Protein AF-A0A1B3WSZ8-F1 (afdb_monomer)

Sequence (519 aa):
MHGQKAVCLVLIITAFLLVPIPSQVFAISEFNWELRAYRDFSVACAFSTSDANPPGNDVLRIHCGDRIASEFALTPQCDDPTFLACDGYFLRGFSLQSDPHEDIWIGSSSFMGLREIEIRPLNCEPNAICDQIPIIEFSVRSQSDAQSVFQITIDNEDFTCAAPVCQIALAPPSSKKNSWITASLIDPEGTSGKLHHIFFRFKRLMRSPDLFFLEWLWCDRFGDSLYGAENWYVVPSPLELGRLDGTVLAPSQTEDDIYTEYQLYGLCAEFIRNGTVRARDCPGFGLLDGKTPNGCGIDACREQVILRQNDANQQITRAGTAFRIPPGLLKNVLLGESQFTKFSGQPGEIGAGHLTQLGVDTLLRWSPSTFASACAEVYPLLPELCAAGYEAMDEPHRRLLRGVIVREARADEGIMLTARILFACERQVGWIIIDLRNRPLQHITDYQTLWKLSVATYHAGAECTRQAITRTVKQQYAIQWTNIRRNYVGKCRSAPAYVDIVFSPDYPRYPPLMSSADH

Radius of gyration: 27.35 Å; Cα contacts (8 Å, |Δi|>4): 891; chains: 1; bounding box: 102×47×89 Å

Structure (mmCIF, N/CA/C/O backbone):
data_AF-A0A1B3WSZ8-F1
#
_entry.id   AF-A0A1B3WSZ8-F1
#
loop_
_atom_site.group_PDB
_atom_site.id
_atom_site.type_symbol
_atom_site.label_atom_id
_atom_site.label_alt_id
_atom_site.label_comp_id
_atom_site.label_asym_id
_atom_site.label_entity_id
_atom_site.label_seq_id
_atom_site.pdbx_PDB_ins_code
_atom_site.Cartn_x
_atom_site.Cartn_y
_atom_site.Cartn_z
_atom_site.occupancy
_atom_site.B_iso_or_equiv
_atom_site.auth_seq_id
_atom_site.auth_comp_id
_atom_site.auth_asym_id
_atom_site.auth_atom_id
_atom_site.pdbx_PDB_model_num
ATOM 1 N N . MET A 1 1 ? 74.087 16.707 54.254 1.00 32.19 1 MET A N 1
ATOM 2 C CA . MET A 1 1 ? 74.452 17.409 53.004 1.00 32.19 1 MET A CA 1
ATOM 3 C C . MET A 1 1 ? 74.505 16.380 51.884 1.00 32.19 1 MET A C 1
ATOM 5 O O . MET A 1 1 ? 75.282 15.454 52.028 1.00 32.19 1 MET A O 1
ATOM 9 N N . HIS A 1 2 ? 73.686 16.576 50.836 1.00 33.69 2 HIS A N 1
ATOM 10 C CA . HIS A 1 2 ? 73.663 15.888 49.523 1.00 33.69 2 HIS A CA 1
ATOM 11 C C . HIS A 1 2 ? 73.384 14.367 49.534 1.00 33.69 2 HIS A C 1
ATOM 13 O O . HIS A 1 2 ? 74.139 13.607 50.113 1.00 33.69 2 HIS A O 1
ATOM 19 N N . GLY A 1 3 ? 72.355 13.809 48.892 1.00 30.89 3 GLY A N 1
ATOM 20 C CA . GLY A 1 3 ? 71.307 14.328 48.013 1.00 30.89 3 GLY A CA 1
ATOM 21 C C . GLY A 1 3 ? 70.448 13.141 47.538 1.00 30.89 3 GLY A C 1
ATOM 22 O O . GLY A 1 3 ? 70.976 12.072 47.243 1.00 30.89 3 GLY A O 1
ATOM 23 N N . GLN A 1 4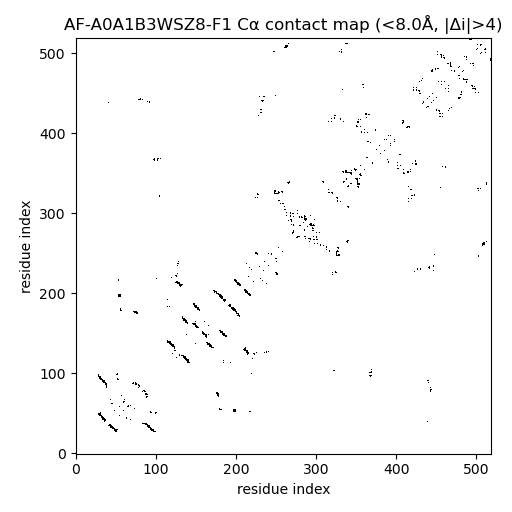 ? 69.126 13.322 47.538 1.00 31.58 4 GLN A N 1
ATOM 24 C CA . GLN A 1 4 ? 68.091 12.333 47.215 1.00 31.58 4 GLN A CA 1
ATOM 25 C C . GLN A 1 4 ? 68.118 11.869 45.749 1.00 31.58 4 GLN A C 1
ATOM 27 O O . GLN A 1 4 ? 68.295 12.684 44.847 1.00 31.58 4 GLN A O 1
ATOM 32 N N . LYS A 1 5 ? 67.748 10.604 45.511 1.00 31.50 5 LYS A N 1
ATOM 33 C CA . LYS A 1 5 ? 66.908 10.208 44.366 1.00 31.50 5 LYS A CA 1
ATOM 34 C C . LYS A 1 5 ? 65.850 9.214 44.848 1.00 31.50 5 LYS A C 1
ATOM 36 O O . LYS A 1 5 ? 66.131 8.036 45.034 1.00 31.50 5 LYS A O 1
ATOM 41 N N . ALA A 1 6 ? 64.651 9.736 45.095 1.00 33.41 6 ALA A N 1
ATOM 42 C CA . ALA A 1 6 ? 63.436 8.958 45.286 1.00 33.41 6 ALA A CA 1
ATOM 43 C C . ALA A 1 6 ? 62.842 8.619 43.911 1.00 33.41 6 ALA A C 1
ATOM 45 O O . ALA A 1 6 ? 62.827 9.454 43.006 1.00 33.41 6 ALA A O 1
ATOM 46 N N . VAL A 1 7 ? 62.396 7.376 43.765 1.00 32.69 7 VAL A N 1
ATOM 47 C CA . VAL A 1 7 ? 61.747 6.831 42.570 1.00 32.69 7 VAL A CA 1
ATOM 48 C C . VAL A 1 7 ? 60.348 7.442 42.451 1.00 32.69 7 VAL A C 1
ATOM 50 O O . VAL A 1 7 ? 59.524 7.284 43.348 1.00 32.69 7 VAL A O 1
ATOM 53 N N . CYS A 1 8 ? 60.094 8.158 41.355 1.00 26.94 8 CYS A N 1
ATOM 54 C CA . CYS A 1 8 ? 58.789 8.730 41.030 1.00 26.94 8 CYS A CA 1
ATOM 55 C C . CYS A 1 8 ? 57.939 7.675 40.308 1.00 26.94 8 CYS A C 1
ATOM 57 O O . CYS A 1 8 ? 58.254 7.276 39.187 1.00 26.94 8 CYS A O 1
ATOM 59 N N . LEU A 1 9 ? 56.874 7.224 40.969 1.00 28.84 9 LEU A N 1
ATOM 60 C CA . LEU A 1 9 ? 55.820 6.383 40.410 1.00 28.84 9 LEU A CA 1
ATOM 61 C C . LEU A 1 9 ? 54.927 7.263 39.516 1.00 28.84 9 LEU A C 1
ATOM 63 O O . LEU A 1 9 ? 54.257 8.170 40.008 1.00 28.84 9 LEU A O 1
ATOM 67 N N . VAL A 1 10 ? 54.939 7.030 38.203 1.00 31.17 10 VAL A N 1
ATOM 68 C CA . VAL A 1 10 ? 54.063 7.730 37.251 1.00 31.17 10 VAL A CA 1
ATOM 69 C C . VAL A 1 10 ? 52.670 7.102 37.320 1.00 31.17 10 VAL A C 1
ATOM 71 O O . VAL A 1 10 ? 52.444 6.007 36.812 1.00 31.17 10 VAL A O 1
ATOM 74 N N . LEU A 1 11 ? 51.739 7.798 37.974 1.00 28.95 11 LEU A N 1
ATOM 75 C CA . LEU A 1 11 ? 50.303 7.527 37.917 1.00 28.95 11 LEU A CA 1
ATOM 76 C C . LEU A 1 11 ? 49.760 8.020 36.569 1.00 28.95 11 LEU A C 1
ATOM 78 O O . LEU A 1 11 ? 49.632 9.222 36.342 1.00 28.95 11 LEU A O 1
ATOM 82 N N . ILE A 1 12 ? 49.446 7.085 35.673 1.00 32.34 12 ILE A N 1
ATOM 83 C CA . ILE A 1 12 ? 48.657 7.350 34.466 1.00 32.34 12 ILE A CA 1
ATOM 84 C C . ILE A 1 12 ? 47.198 7.477 34.910 1.00 32.34 12 ILE A C 1
ATOM 86 O O . ILE A 1 12 ? 46.541 6.481 35.201 1.00 32.34 12 ILE A O 1
ATOM 90 N N . ILE A 1 13 ? 46.701 8.710 34.997 1.00 33.00 13 ILE A N 1
ATOM 91 C CA . ILE A 1 13 ? 45.272 8.988 35.155 1.00 33.00 13 ILE A CA 1
ATOM 92 C C . ILE A 1 13 ? 44.640 8.856 33.767 1.00 33.00 13 ILE A C 1
ATOM 94 O O . ILE A 1 13 ? 44.757 9.748 32.928 1.00 33.00 13 ILE A O 1
ATOM 98 N N . THR A 1 14 ? 43.987 7.727 33.506 1.00 35.56 14 THR A N 1
ATOM 99 C CA . THR A 1 14 ? 43.053 7.569 32.390 1.00 35.56 14 THR A CA 1
ATOM 100 C C . THR A 1 14 ? 41.812 8.408 32.679 1.00 35.56 14 THR A C 1
ATOM 102 O O . THR A 1 14 ? 40.921 8.005 33.424 1.00 35.56 14 THR A O 1
ATOM 105 N N . ALA A 1 15 ? 41.755 9.608 32.103 1.00 33.28 15 ALA A N 1
ATOM 106 C CA . ALA A 1 15 ? 40.537 10.401 32.059 1.00 33.28 15 ALA A CA 1
ATOM 107 C C . ALA A 1 15 ? 39.537 9.705 31.121 1.00 33.28 15 ALA A C 1
ATOM 109 O O . ALA A 1 15 ? 39.622 9.829 29.900 1.00 33.28 15 ALA A O 1
ATOM 110 N N . PHE A 1 16 ? 38.608 8.938 31.694 1.00 32.88 16 PHE A N 1
ATOM 111 C CA . PHE A 1 16 ? 37.396 8.511 31.001 1.00 32.88 16 PHE A CA 1
ATOM 112 C C . PHE A 1 16 ? 36.557 9.763 30.717 1.00 32.88 16 PHE A C 1
ATOM 114 O O . PHE A 1 16 ? 35.824 10.250 31.576 1.00 32.88 16 PHE A O 1
ATOM 121 N N . LEU A 1 17 ? 36.693 10.310 29.509 1.00 30.73 17 LEU A N 1
ATOM 122 C CA . LEU A 1 17 ? 35.696 11.202 28.931 1.00 30.73 17 LEU A CA 1
ATOM 123 C C . LEU A 1 17 ? 34.427 10.370 28.719 1.00 30.73 17 LEU A C 1
ATOM 125 O O . LEU A 1 17 ? 34.291 9.667 27.721 1.00 30.73 17 LEU A O 1
ATOM 129 N N . LEU A 1 18 ? 33.520 10.419 29.694 1.00 29.53 18 LEU A N 1
ATOM 130 C CA . LEU A 1 18 ? 32.121 10.057 29.502 1.00 29.53 18 LEU A CA 1
ATOM 131 C C . LEU A 1 18 ? 31.555 11.030 28.465 1.00 29.53 18 LEU A C 1
ATOM 133 O O . LEU A 1 18 ? 31.129 12.132 28.800 1.00 29.53 18 LEU A O 1
ATOM 137 N N . VAL A 1 19 ? 31.612 10.643 27.191 1.00 28.88 19 VAL A N 1
ATOM 138 C CA . VAL A 1 19 ? 30.782 11.256 26.157 1.00 28.88 19 VAL A CA 1
ATOM 139 C C . VAL A 1 19 ? 29.340 10.964 26.575 1.00 28.88 19 VAL A C 1
ATOM 141 O O . VAL A 1 19 ? 28.996 9.786 26.705 1.00 28.88 19 VAL A O 1
ATOM 144 N N . PRO A 1 20 ? 28.505 11.979 26.856 1.00 27.73 20 PRO A N 1
ATOM 145 C CA . PRO A 1 20 ? 27.092 11.731 27.064 1.00 27.73 20 PRO A CA 1
ATOM 146 C C . PRO A 1 20 ? 26.570 11.128 25.763 1.00 27.73 20 PRO A C 1
ATOM 148 O O . PRO A 1 20 ? 26.643 11.761 24.711 1.00 27.73 20 PRO A O 1
ATOM 151 N N . ILE A 1 21 ? 26.106 9.879 25.824 1.00 31.59 21 ILE A N 1
ATOM 152 C CA . ILE A 1 21 ? 25.298 9.304 24.753 1.00 31.59 21 ILE A CA 1
ATOM 153 C C . ILE A 1 21 ? 24.132 10.285 24.596 1.00 31.59 21 ILE A C 1
ATOM 155 O O . ILE A 1 21 ? 23.436 10.514 25.591 1.00 31.59 21 ILE A O 1
ATOM 159 N N . PRO A 1 22 ? 23.956 10.941 23.436 1.00 29.31 22 PRO A N 1
ATOM 160 C CA . PRO A 1 22 ? 22.821 11.821 23.251 1.00 29.31 22 PRO A CA 1
ATOM 161 C C . PRO A 1 22 ? 21.576 10.961 23.433 1.00 29.31 22 PRO A C 1
ATOM 163 O O . PRO A 1 22 ? 21.337 10.026 22.670 1.00 29.31 22 PRO A O 1
ATOM 166 N N . SER A 1 23 ? 20.825 11.235 24.498 1.00 29.42 23 SER A N 1
ATOM 167 C CA . SER A 1 23 ? 19.488 10.696 24.674 1.00 29.42 23 SER A CA 1
ATOM 168 C C . SER A 1 23 ? 18.733 11.003 23.388 1.00 29.42 23 SER A C 1
ATOM 170 O O . SER A 1 23 ? 18.625 12.173 23.016 1.00 29.42 23 SER A O 1
ATOM 172 N N . GLN A 1 24 ? 18.273 9.968 22.685 1.00 33.09 24 GLN A N 1
ATOM 173 C CA . GLN A 1 24 ? 17.364 10.144 21.563 1.00 33.09 24 GLN A CA 1
ATOM 174 C C . GLN A 1 24 ? 16.174 10.950 22.086 1.00 33.09 24 GLN A C 1
ATOM 176 O O . GLN A 1 24 ? 15.403 10.478 22.921 1.00 33.09 24 GLN A O 1
ATOM 181 N N . VAL A 1 25 ? 16.077 12.210 21.666 1.00 28.23 25 VAL A N 1
ATOM 182 C CA . VAL A 1 25 ? 14.873 13.000 21.877 1.00 28.23 25 VAL A CA 1
ATOM 183 C C . VAL A 1 25 ? 13.866 12.414 20.903 1.00 28.23 25 VAL A C 1
ATOM 185 O O . VAL A 1 25 ? 13.858 12.771 19.728 1.00 28.23 25 VAL A O 1
ATOM 188 N N . PHE A 1 26 ? 13.070 11.456 21.371 1.00 34.50 26 PHE A N 1
ATOM 189 C CA . PHE A 1 26 ? 11.877 11.047 20.650 1.00 34.50 26 PHE A CA 1
ATOM 190 C C . PHE A 1 26 ? 10.983 12.282 20.577 1.00 34.50 26 PHE A C 1
ATOM 192 O O . PHE A 1 26 ? 10.459 12.743 21.594 1.00 34.50 26 PHE A O 1
ATOM 199 N N . ALA A 1 27 ? 10.876 12.878 19.390 1.00 38.97 27 ALA A N 1
ATOM 200 C CA . ALA A 1 27 ? 9.809 13.824 19.128 1.00 38.97 27 ALA A CA 1
ATOM 201 C C . ALA A 1 27 ? 8.501 13.073 19.399 1.00 38.97 27 ALA A C 1
ATOM 203 O O . ALA A 1 27 ? 8.255 12.028 18.801 1.00 38.97 27 ALA A O 1
ATOM 204 N N . ILE A 1 28 ? 7.708 13.547 20.361 1.00 43.19 28 ILE A N 1
ATOM 205 C CA . ILE A 1 28 ? 6.388 12.975 20.619 1.00 43.19 28 ILE A CA 1
ATOM 206 C C . ILE A 1 28 ? 5.563 13.280 19.370 1.00 43.19 28 ILE A C 1
ATOM 208 O O . ILE A 1 28 ? 5.213 14.436 19.141 1.00 43.19 28 ILE A O 1
ATOM 212 N N . SER A 1 29 ? 5.318 12.266 18.539 1.00 56.84 29 SER A N 1
ATOM 213 C CA . SER A 1 29 ? 4.479 12.402 17.354 1.00 56.84 29 SER A CA 1
ATOM 214 C C . SER A 1 29 ? 3.059 12.727 17.802 1.00 56.84 29 SER A C 1
ATOM 216 O O . SER A 1 29 ? 2.413 11.918 18.467 1.00 56.84 29 SER A O 1
ATOM 218 N N . GLU A 1 30 ? 2.582 13.923 17.471 1.00 66.75 30 GLU A N 1
ATOM 219 C CA . GLU A 1 30 ? 1.204 14.324 17.733 1.00 66.75 30 GLU A CA 1
ATOM 220 C C . GLU A 1 30 ? 0.331 13.936 16.536 1.00 66.75 30 GLU A C 1
ATOM 222 O O . GLU A 1 30 ? 0.516 14.428 15.419 1.00 66.75 30 GLU A O 1
ATOM 227 N N . PHE A 1 31 ? -0.625 13.040 16.769 1.00 72.38 31 PHE A N 1
ATOM 228 C CA . PHE A 1 31 ? -1.579 12.598 15.766 1.00 72.38 31 PHE A CA 1
ATOM 229 C C . PHE A 1 31 ? -2.924 13.285 15.990 1.00 72.38 31 PHE A C 1
ATOM 231 O O . PHE A 1 31 ? -3.460 13.271 17.097 1.00 72.38 31 PHE A O 1
ATOM 238 N N . ASN A 1 32 ? -3.472 13.897 14.940 1.00 79.75 32 ASN A N 1
ATOM 239 C CA . ASN A 1 32 ? -4.696 14.685 15.030 1.00 79.75 32 ASN A CA 1
ATOM 240 C C . ASN A 1 32 ? -5.900 13.840 14.612 1.00 79.75 32 ASN A C 1
ATOM 242 O O . ASN A 1 32 ? -5.877 13.147 13.591 1.00 79.75 32 ASN A O 1
ATOM 246 N N . TRP A 1 33 ? -6.978 13.962 15.377 1.00 84.81 33 TRP A N 1
ATOM 247 C CA . TRP A 1 33 ? -8.241 13.278 15.155 1.00 84.81 33 TRP A CA 1
ATOM 248 C C . TRP A 1 33 ? -9.383 14.274 15.039 1.00 84.81 33 TRP A C 1
ATOM 250 O O . TRP A 1 33 ? -9.490 15.220 15.816 1.00 84.81 33 TRP A O 1
ATOM 260 N N . GLU A 1 34 ? -10.287 14.014 14.102 1.00 87.31 34 GLU A N 1
ATOM 261 C CA . GLU A 1 34 ? -11.544 14.738 13.949 1.00 87.31 34 GLU A CA 1
ATOM 262 C C . GLU A 1 34 ? -12.713 13.751 13.887 1.00 87.31 34 GLU A C 1
ATOM 264 O O . GLU A 1 34 ? -12.711 12.828 13.070 1.00 87.31 34 GLU A O 1
ATOM 269 N N . LEU A 1 35 ? -13.757 13.981 14.687 1.00 89.25 35 LEU A N 1
ATOM 270 C CA . LEU A 1 35 ? -15.082 13.424 14.415 1.00 89.25 35 LEU A CA 1
ATOM 271 C C . LEU A 1 35 ? -15.838 14.397 13.522 1.00 89.25 35 LEU A C 1
ATOM 273 O O . LEU A 1 35 ? -16.012 15.567 13.873 1.00 89.25 35 LEU A O 1
ATOM 277 N N . ARG A 1 36 ? -16.304 13.919 12.369 1.00 87.94 36 ARG A N 1
ATOM 278 C CA . ARG A 1 36 ? -16.992 14.756 11.381 1.00 87.94 36 ARG A CA 1
ATOM 279 C C . ARG A 1 36 ? -18.321 14.167 10.971 1.00 87.94 36 ARG A C 1
ATOM 281 O O . ARG A 1 36 ? -18.452 12.954 10.846 1.00 87.94 36 ARG A O 1
ATOM 288 N N . ALA A 1 37 ? -19.308 15.031 10.767 1.00 87.31 37 ALA A N 1
ATOM 289 C CA . ALA A 1 37 ? -20.638 14.605 10.360 1.00 87.31 37 ALA A CA 1
ATOM 290 C C . ALA A 1 37 ? -20.620 14.091 8.916 1.00 87.31 37 ALA A C 1
ATOM 292 O O . ALA A 1 37 ? -20.051 14.733 8.033 1.00 87.31 37 ALA A O 1
ATOM 293 N N . TYR A 1 38 ? -21.279 12.965 8.648 1.00 83.25 38 TYR A N 1
ATOM 294 C CA . TYR A 1 38 ? -21.378 12.432 7.286 1.00 83.25 38 TYR A CA 1
ATOM 295 C C . TYR A 1 38 ? -22.119 13.375 6.325 1.00 83.25 38 TYR A C 1
ATOM 297 O O . TYR A 1 38 ? -21.691 13.569 5.187 1.00 83.25 38 TYR A O 1
ATOM 305 N N . ARG A 1 39 ? -23.196 14.002 6.809 1.00 81.81 39 ARG A N 1
ATOM 306 C CA . ARG A 1 39 ? -24.114 14.836 6.021 1.00 81.81 39 ARG A CA 1
ATOM 307 C C . ARG A 1 39 ? -23.445 16.034 5.343 1.00 81.81 39 ARG A C 1
ATOM 309 O O . ARG A 1 39 ? -23.773 16.356 4.202 1.00 81.81 39 ARG A O 1
ATOM 316 N N . ASP A 1 40 ? -22.579 16.743 6.060 1.00 80.38 40 ASP A N 1
ATOM 317 C CA . ASP A 1 40 ? -22.008 18.019 5.609 1.00 80.38 40 ASP A CA 1
ATOM 318 C C . ASP A 1 40 ? -20.503 18.154 5.862 1.00 80.38 40 ASP A C 1
ATOM 320 O O . ASP A 1 40 ? -19.906 19.170 5.503 1.00 80.38 40 ASP A O 1
ATOM 324 N N . PHE A 1 41 ? -19.874 17.125 6.434 1.00 77.50 41 PHE A N 1
ATOM 325 C CA . PHE A 1 41 ? -18.463 17.119 6.810 1.00 77.50 41 PHE A CA 1
ATOM 326 C C . PHE A 1 41 ? -18.116 18.200 7.839 1.00 77.50 41 PHE A C 1
ATOM 328 O O . PHE A 1 41 ? -16.953 18.556 7.991 1.00 77.50 41 PHE A O 1
ATOM 335 N N . SER A 1 42 ? -19.068 18.754 8.581 1.00 86.69 42 SER A N 1
ATOM 336 C CA . SER A 1 42 ? -18.731 19.653 9.686 1.00 86.69 42 SER A CA 1
ATOM 337 C C . SER A 1 42 ? -17.903 18.914 10.745 1.00 86.69 42 SER A C 1
ATOM 339 O O . SER A 1 42 ? -18.123 17.731 11.014 1.00 86.69 42 SER A O 1
ATOM 341 N N . VAL A 1 43 ? -16.899 19.593 11.311 1.00 89.69 43 VAL A N 1
ATOM 342 C CA . VAL A 1 43 ? -16.111 19.059 12.431 1.00 89.69 43 VAL A CA 1
ATOM 343 C C . VAL A 1 43 ? -16.959 19.166 13.693 1.00 89.69 43 VAL A C 1
ATOM 345 O O . VAL A 1 43 ? -17.314 20.265 14.110 1.00 89.69 43 VAL A O 1
ATOM 348 N N . ALA A 1 44 ? -17.298 18.022 14.279 1.00 94.25 44 ALA A N 1
ATOM 349 C CA . ALA A 1 44 ? -18.056 17.935 15.522 1.00 94.25 44 ALA A CA 1
ATOM 350 C C . ALA A 1 44 ? -17.139 17.958 16.754 1.00 94.25 44 ALA A C 1
ATOM 352 O O . ALA A 1 44 ? -17.523 18.480 17.797 1.00 94.25 44 ALA A O 1
ATOM 353 N N . CYS A 1 45 ? -15.936 17.397 16.627 1.00 95.50 45 CYS A N 1
ATOM 354 C CA . CYS A 1 45 ? -14.906 17.367 17.661 1.00 95.50 45 CYS A CA 1
ATOM 355 C C . CYS A 1 45 ? -13.530 17.209 17.007 1.00 95.50 45 CYS A C 1
ATOM 357 O O . CYS A 1 45 ? -13.421 16.499 16.007 1.00 95.50 45 CYS A O 1
ATOM 359 N N . ALA A 1 46 ? -12.501 17.837 17.576 1.00 91.38 46 ALA A N 1
ATOM 360 C CA . ALA A 1 46 ? -11.111 17.667 17.170 1.00 91.38 46 ALA A CA 1
ATOM 361 C C . ALA A 1 46 ? -10.206 17.586 18.406 1.00 91.38 46 ALA A C 1
ATOM 363 O O . ALA A 1 46 ? -10.431 18.313 19.375 1.00 91.38 46 ALA A O 1
ATOM 364 N N . PHE A 1 47 ? -9.216 16.698 18.380 1.00 91.69 47 PHE A N 1
ATOM 365 C CA . PHE A 1 47 ? -8.274 16.470 19.477 1.00 91.69 47 PHE A CA 1
ATOM 366 C C . PHE A 1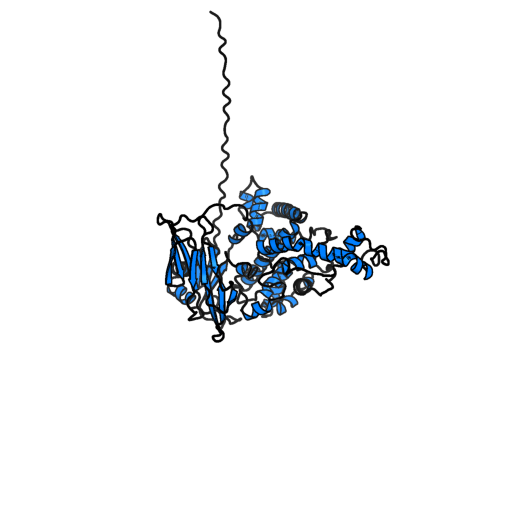 47 ? -7.013 15.769 18.966 1.00 91.69 47 PHE A C 1
ATOM 368 O O . PHE A 1 47 ? -6.973 15.320 17.822 1.00 91.69 47 PHE A O 1
ATOM 375 N N . SER A 1 48 ? -6.009 15.645 19.829 1.00 84.62 48 SER A N 1
ATOM 376 C CA . SER A 1 48 ? -4.746 14.994 19.492 1.00 84.62 48 SER A CA 1
ATOM 377 C C . SER A 1 48 ? -4.421 13.855 20.448 1.00 84.62 48 SER A C 1
ATOM 379 O O . SER A 1 48 ? -4.756 13.913 21.632 1.00 84.62 48 SER A O 1
ATOM 381 N N . THR A 1 49 ? -3.722 12.844 19.942 1.00 79.69 49 THR A N 1
ATOM 382 C CA . THR A 1 49 ? -3.141 11.742 20.719 1.00 79.69 49 THR A CA 1
ATOM 383 C C . THR A 1 49 ? -1.653 11.614 20.411 1.00 79.69 49 THR A C 1
ATOM 385 O O . THR A 1 49 ? -1.168 12.102 19.394 1.00 79.69 49 THR A O 1
ATOM 388 N N . SER A 1 50 ? -0.912 10.943 21.290 1.00 73.44 50 SER A N 1
ATOM 389 C CA . SER A 1 50 ? 0.495 10.592 21.048 1.00 73.44 50 SER A CA 1
ATOM 390 C C . SER A 1 50 ? 0.673 9.303 20.233 1.00 73.44 50 SER A C 1
ATOM 392 O O . SER A 1 50 ? 1.795 8.946 19.894 1.00 73.44 50 SER A O 1
ATOM 394 N N . ASP A 1 51 ? -0.415 8.568 19.989 1.00 68.25 51 ASP A N 1
ATOM 395 C CA . ASP A 1 51 ? -0.455 7.309 19.236 1.00 68.25 51 ASP A CA 1
ATOM 396 C C . ASP A 1 51 ? -1.246 7.535 17.935 1.00 68.25 51 ASP A C 1
ATOM 398 O O . ASP A 1 51 ? -2.259 8.241 17.961 1.00 68.25 51 ASP A O 1
ATOM 402 N N . ALA A 1 52 ? -0.777 6.982 16.812 1.00 65.94 52 ALA A N 1
ATOM 403 C CA . ALA A 1 52 ? -1.434 7.097 15.506 1.00 65.94 52 ALA A CA 1
ATOM 404 C C . ALA A 1 52 ? -2.578 6.100 15.312 1.00 65.94 52 ALA A C 1
ATOM 406 O O . ALA A 1 52 ? -3.348 6.220 14.358 1.00 65.94 52 ALA A O 1
ATOM 407 N N . ASN A 1 53 ? -2.721 5.142 16.223 1.00 71.50 53 ASN A N 1
ATOM 408 C CA . ASN A 1 53 ? -3.832 4.222 16.186 1.00 71.50 53 ASN A CA 1
ATOM 409 C C . ASN A 1 53 ? -5.169 4.906 16.552 1.00 71.50 53 ASN A C 1
ATOM 411 O O . ASN A 1 53 ? -5.197 5.788 17.421 1.00 71.50 53 ASN A O 1
ATOM 415 N N . PRO A 1 54 ? -6.303 4.473 15.962 1.00 75.31 54 PRO A N 1
ATOM 416 C CA . PRO A 1 54 ? -7.614 5.028 16.278 1.00 75.31 54 PRO A CA 1
ATOM 417 C C . PRO A 1 54 ? -7.942 5.006 17.781 1.00 75.31 54 PRO A C 1
ATOM 419 O O . PRO A 1 54 ? -7.873 3.946 18.408 1.00 75.31 54 PRO A O 1
ATOM 422 N N . PRO A 1 55 ? -8.356 6.143 18.369 1.00 82.00 55 PRO A N 1
ATOM 423 C CA . PRO A 1 55 ? -8.666 6.235 19.787 1.00 82.00 55 PRO A CA 1
ATOM 424 C C . PRO A 1 55 ? -9.860 5.366 20.182 1.00 82.00 55 PRO A C 1
ATOM 426 O O . PRO A 1 55 ? -10.840 5.209 19.442 1.00 82.00 55 PRO A O 1
ATOM 429 N N . GLY A 1 56 ? -9.791 4.848 21.407 1.00 83.69 56 GLY A N 1
ATOM 430 C CA . GLY A 1 56 ? -10.906 4.173 22.053 1.00 83.69 56 GLY A CA 1
ATOM 431 C C . GLY A 1 56 ? -12.088 5.093 22.344 1.00 83.69 56 GLY A C 1
ATOM 432 O O . GLY A 1 56 ? -11.974 6.321 22.383 1.00 83.69 56 GLY A O 1
ATOM 433 N N . ASN A 1 57 ? -13.251 4.488 22.587 1.00 85.81 57 ASN A N 1
ATOM 434 C CA . ASN A 1 57 ? -14.459 5.238 22.929 1.00 85.81 57 ASN A CA 1
ATOM 435 C C . ASN A 1 57 ? -14.332 5.997 24.266 1.00 85.81 57 ASN A C 1
ATOM 437 O O . ASN A 1 57 ? -14.951 7.040 24.448 1.00 85.81 57 ASN A O 1
ATOM 441 N N . ASP A 1 58 ? -13.517 5.501 25.194 1.00 85.69 58 ASP A N 1
ATOM 442 C CA . ASP A 1 58 ? -13.123 6.176 26.435 1.00 85.69 58 ASP A CA 1
ATOM 443 C C . ASP A 1 58 ? -12.407 7.506 26.155 1.00 85.69 58 ASP A C 1
ATOM 445 O O . ASP A 1 58 ? -12.804 8.549 26.679 1.00 85.69 58 ASP A O 1
ATOM 449 N N . VAL A 1 59 ? -11.427 7.495 25.248 1.00 88.88 59 VAL A N 1
ATOM 450 C CA . VAL A 1 59 ? -10.706 8.696 24.805 1.00 88.88 59 VAL A CA 1
ATOM 451 C C . VAL A 1 59 ? -11.669 9.665 24.108 1.00 88.88 59 VAL A C 1
ATOM 453 O O . VAL A 1 59 ? -11.671 10.863 24.398 1.00 88.88 59 VAL A O 1
ATOM 456 N N . LEU A 1 60 ? -12.570 9.158 23.259 1.00 90.81 60 LEU A N 1
ATOM 457 C CA . LEU A 1 60 ? -13.596 9.983 22.613 1.00 90.81 60 LEU A CA 1
ATOM 458 C C . LEU A 1 60 ? -14.552 10.635 23.618 1.00 90.81 60 LEU A C 1
ATOM 460 O O . LEU A 1 60 ? -14.901 11.802 23.449 1.00 90.81 60 LEU A O 1
ATOM 464 N N . ARG A 1 61 ? -14.965 9.931 24.676 1.00 92.62 61 ARG A N 1
ATOM 465 C CA . ARG A 1 61 ? -15.804 10.516 25.737 1.00 92.62 61 ARG A CA 1
ATOM 466 C C . ARG A 1 61 ? -15.086 11.647 26.463 1.00 92.62 61 ARG A C 1
ATOM 468 O O . ARG A 1 61 ? -15.707 12.677 26.714 1.00 92.62 61 ARG A O 1
ATOM 475 N N . ILE A 1 62 ? -13.792 11.483 26.746 1.00 93.88 62 ILE A N 1
ATOM 476 C CA . ILE A 1 62 ? -12.970 12.501 27.414 1.00 93.88 62 ILE A CA 1
ATOM 477 C C . ILE A 1 62 ? -12.858 13.767 26.556 1.00 93.88 62 ILE A C 1
ATOM 479 O O . ILE A 1 62 ? -13.081 14.867 27.059 1.00 93.88 62 ILE A O 1
ATOM 483 N N . HIS A 1 63 ? -12.535 13.626 25.269 1.00 95.25 63 HIS A N 1
ATOM 484 C CA . HIS A 1 63 ? -12.254 14.776 24.404 1.00 95.25 63 HIS A CA 1
ATOM 485 C C . HIS A 1 63 ? -13.500 15.388 23.749 1.00 95.25 63 HIS A C 1
ATOM 487 O O . HIS A 1 63 ? -13.567 16.603 23.576 1.00 95.25 63 HIS A O 1
ATOM 493 N N . CYS A 1 64 ? -14.494 14.572 23.395 1.00 95.69 64 CYS A N 1
ATOM 494 C CA . CYS A 1 64 ? -15.671 14.992 22.627 1.00 95.69 64 CYS A CA 1
ATOM 495 C C . CYS A 1 64 ? -16.971 15.020 23.445 1.00 95.69 64 CYS A C 1
ATOM 497 O O . CYS A 1 64 ? -17.995 15.512 22.962 1.00 95.69 64 CYS A O 1
ATOM 499 N N . GLY A 1 65 ? -16.951 14.504 24.676 1.00 96.12 65 GLY A N 1
ATOM 500 C CA . GLY A 1 65 ? -18.119 14.381 25.542 1.00 96.12 65 GLY A CA 1
ATOM 501 C C . GLY A 1 65 ? -19.010 13.177 25.213 1.00 96.12 65 GLY A C 1
ATOM 502 O O . GLY A 1 65 ? -19.044 12.662 24.092 1.00 96.12 65 GLY A O 1
ATOM 503 N N . ASP A 1 66 ? -19.795 12.752 26.206 1.00 94.69 66 ASP A N 1
ATOM 504 C CA . ASP A 1 66 ? -20.589 11.516 26.147 1.00 94.69 66 ASP A CA 1
ATOM 505 C C . ASP A 1 66 ? -21.588 11.462 24.992 1.00 94.69 66 ASP A C 1
ATOM 507 O O . ASP A 1 66 ? -21.808 10.393 24.421 1.00 94.69 66 ASP A O 1
ATOM 511 N N . ARG A 1 67 ? -22.201 12.600 24.639 1.00 94.88 67 ARG A N 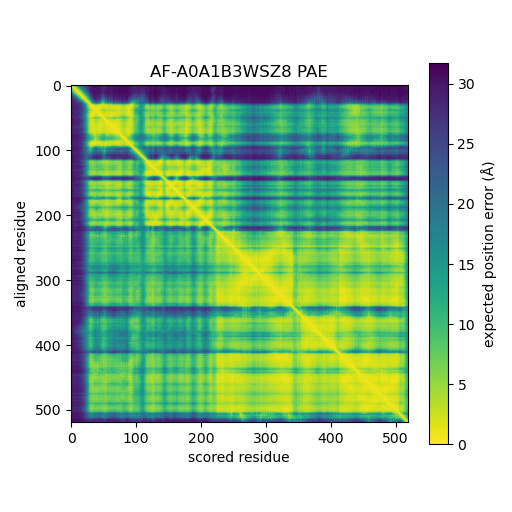1
ATOM 512 C CA . ARG A 1 67 ? -23.212 12.657 23.576 1.00 94.88 67 ARG A CA 1
ATOM 513 C C . ARG A 1 67 ? -22.607 12.311 22.217 1.00 94.88 67 ARG A C 1
ATOM 515 O O . ARG A 1 67 ? -23.101 11.407 21.553 1.00 94.88 67 ARG A O 1
ATOM 522 N N . ILE A 1 68 ? -21.533 13.002 21.827 1.00 94.19 68 ILE A N 1
ATOM 523 C CA . ILE A 1 68 ? -20.888 12.812 20.519 1.00 94.19 68 ILE A CA 1
ATOM 524 C C . ILE A 1 68 ? -20.256 11.419 20.442 1.00 94.19 68 ILE A C 1
ATOM 526 O O . ILE A 1 68 ? -20.438 10.725 19.444 1.00 94.19 68 ILE A O 1
ATOM 530 N N . ALA A 1 69 ? -19.580 10.975 21.505 1.00 92.06 69 ALA A N 1
ATOM 531 C CA . ALA A 1 69 ? -18.995 9.637 21.561 1.00 92.06 69 ALA A CA 1
ATOM 532 C C . ALA A 1 69 ? -20.063 8.531 21.438 1.00 92.06 69 ALA A C 1
ATOM 534 O O . ALA A 1 69 ? -19.891 7.574 20.684 1.00 92.06 69 ALA A O 1
ATOM 535 N N . SER A 1 70 ? -21.212 8.686 22.107 1.00 90.56 70 SER A N 1
ATOM 536 C CA . SER A 1 70 ? -22.318 7.721 22.010 1.00 90.56 70 SER A CA 1
ATOM 537 C C . SER A 1 70 ? -22.981 7.725 20.627 1.00 90.56 70 SER A C 1
ATOM 539 O O . SER A 1 70 ? -23.296 6.659 20.101 1.00 90.56 70 SER A O 1
ATOM 541 N N . GLU A 1 71 ? -23.160 8.896 20.006 1.00 91.75 71 GLU A N 1
ATOM 542 C CA . GLU A 1 71 ? -23.653 9.011 18.624 1.00 91.75 71 GLU A CA 1
ATOM 543 C C . GLU A 1 71 ? -22.680 8.355 17.625 1.00 91.75 71 GLU A C 1
ATOM 545 O O . GLU A 1 71 ? -23.114 7.615 16.741 1.00 91.75 71 GLU A O 1
ATOM 550 N N . PHE A 1 72 ? -21.364 8.541 17.792 1.00 89.69 72 PHE A N 1
ATOM 551 C CA . PHE A 1 72 ? -20.349 7.875 16.968 1.00 89.69 72 PHE A CA 1
ATOM 552 C C . PHE A 1 72 ? -20.347 6.351 17.150 1.00 89.69 72 PHE A C 1
ATOM 554 O O . PHE A 1 72 ? -20.306 5.615 16.163 1.00 89.69 72 PHE A O 1
ATOM 561 N N . ALA A 1 73 ? -20.457 5.857 18.386 1.00 87.69 73 ALA A N 1
ATOM 562 C CA . ALA A 1 73 ? -20.539 4.423 18.670 1.00 87.69 73 ALA A CA 1
ATOM 563 C C . ALA A 1 73 ? -21.735 3.750 17.980 1.00 87.69 73 ALA A C 1
ATOM 565 O O . ALA A 1 73 ? -21.632 2.622 17.499 1.00 87.69 73 ALA A O 1
ATOM 566 N N . LEU A 1 74 ? -22.859 4.462 17.885 1.00 87.50 74 LEU A N 1
ATOM 567 C CA . LEU A 1 74 ? -24.072 3.992 17.217 1.00 87.50 74 LEU A CA 1
ATOM 568 C C . LEU A 1 74 ? -24.101 4.285 15.712 1.00 87.50 74 LEU A C 1
ATOM 570 O O . LEU A 1 74 ? -25.035 3.847 15.038 1.00 87.50 74 LEU A O 1
ATOM 574 N N . THR A 1 75 ? -23.114 5.008 15.178 1.00 85.31 75 THR A N 1
ATOM 575 C CA . THR A 1 75 ? -23.084 5.360 13.759 1.00 85.31 75 THR A CA 1
ATOM 576 C C . THR A 1 75 ? -22.850 4.100 12.918 1.00 85.31 75 THR A C 1
ATOM 578 O O . THR A 1 75 ? -21.813 3.447 13.079 1.00 85.31 75 THR A O 1
ATOM 581 N N . PRO A 1 76 ? -23.781 3.737 12.016 1.00 76.38 76 PRO A N 1
ATOM 582 C CA . PRO A 1 76 ? -23.581 2.609 11.124 1.00 76.38 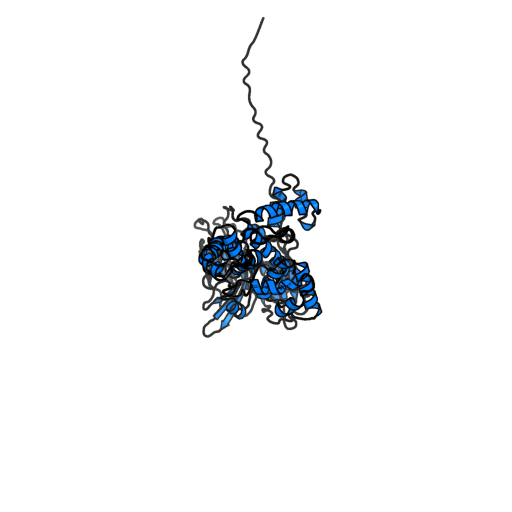76 PRO A CA 1
ATOM 583 C C . PRO A 1 76 ? -22.516 2.923 10.072 1.00 76.38 76 PRO A C 1
ATOM 585 O O . PRO A 1 76 ? -22.251 4.082 9.755 1.00 76.38 76 PRO A O 1
ATOM 588 N N . GLN A 1 77 ? -21.932 1.881 9.476 1.00 70.00 77 GLN A N 1
ATOM 589 C CA . GLN A 1 77 ? -21.080 2.072 8.304 1.00 70.00 77 GLN A CA 1
ATOM 590 C C . GLN A 1 77 ? -21.858 2.799 7.199 1.00 70.00 77 GLN A C 1
ATOM 592 O O . GLN A 1 77 ? -22.959 2.390 6.822 1.00 70.00 77 GLN A O 1
ATOM 597 N N . CYS A 1 78 ? -21.256 3.865 6.677 1.00 70.62 78 CYS A N 1
ATOM 598 C CA . CYS A 1 78 ? -21.763 4.557 5.507 1.00 70.62 78 CYS A CA 1
ATOM 599 C C . CYS A 1 78 ? -21.423 3.762 4.240 1.00 70.62 78 CYS A C 1
ATOM 601 O O . CYS A 1 78 ? -20.291 3.802 3.758 1.00 70.62 78 CYS A O 1
ATOM 603 N N . ASP A 1 79 ? -22.418 3.045 3.718 1.00 65.00 79 ASP A N 1
ATOM 604 C CA . ASP A 1 79 ? -22.328 2.306 2.451 1.00 65.00 79 ASP A CA 1
ATOM 605 C C . ASP A 1 79 ? -22.726 3.196 1.240 1.00 65.00 79 ASP A C 1
ATOM 607 O O . ASP A 1 79 ? -22.685 2.746 0.095 1.00 65.00 79 ASP A O 1
ATOM 611 N N . ASP A 1 80 ? -23.120 4.462 1.470 1.00 62.22 80 ASP A N 1
ATOM 612 C CA . ASP A 1 80 ? -23.493 5.406 0.408 1.00 62.22 80 ASP A CA 1
ATOM 613 C C . ASP A 1 80 ? -22.261 6.141 -0.159 1.00 62.22 80 ASP A C 1
ATOM 615 O O . ASP A 1 80 ? -21.601 6.891 0.566 1.00 62.22 80 ASP A O 1
ATOM 619 N N . PRO A 1 81 ? -21.973 6.025 -1.467 1.00 53.12 81 PRO A N 1
ATOM 620 C CA . PRO A 1 81 ? -20.790 6.632 -2.080 1.00 53.12 81 PRO A CA 1
ATOM 621 C C . PRO A 1 81 ? -20.843 8.169 -2.146 1.00 53.12 81 PRO A C 1
ATOM 623 O O . PRO A 1 81 ? -19.831 8.818 -2.421 1.00 53.12 81 PRO A O 1
ATOM 626 N N . THR A 1 82 ? -22.012 8.786 -1.933 1.00 56.62 82 THR A N 1
ATOM 627 C CA . THR A 1 82 ? -22.165 10.251 -1.919 1.00 56.62 82 THR A CA 1
ATOM 628 C C . THR A 1 82 ? -22.137 10.841 -0.514 1.00 56.62 82 THR A C 1
ATOM 630 O O . THR A 1 82 ? -21.911 12.049 -0.380 1.00 56.62 82 THR A O 1
ATOM 633 N N . PHE A 1 83 ? -22.283 9.992 0.510 1.00 62.12 83 PHE A N 1
ATOM 634 C CA . PHE A 1 83 ? -22.437 10.281 1.936 1.00 62.12 83 PHE A CA 1
ATOM 635 C C . PHE A 1 83 ? -23.669 11.105 2.317 1.00 62.12 83 PHE A C 1
ATOM 637 O O . PHE A 1 83 ? -23.957 11.261 3.500 1.00 62.12 83 PHE A O 1
ATOM 644 N N . LEU A 1 84 ? -24.408 11.641 1.343 1.00 65.44 84 LEU A N 1
ATOM 645 C CA . LEU A 1 84 ? -25.545 12.527 1.596 1.00 65.44 84 LEU A CA 1
ATOM 646 C C . LEU A 1 84 ? -26.689 11.803 2.313 1.00 65.44 84 LEU A C 1
ATOM 648 O O . LEU A 1 84 ? -27.496 12.449 2.975 1.00 65.44 84 LEU A O 1
ATOM 652 N N . ALA A 1 85 ? -26.745 10.478 2.171 1.00 73.94 85 ALA A N 1
ATOM 653 C CA . ALA A 1 85 ? -27.713 9.614 2.832 1.00 73.94 85 ALA A CA 1
ATOM 654 C C . ALA A 1 85 ? -27.203 9.018 4.159 1.00 73.94 85 ALA A C 1
ATOM 656 O O . ALA A 1 85 ? -27.913 8.221 4.768 1.00 73.94 85 ALA A O 1
ATOM 657 N N . CYS A 1 86 ? -25.982 9.353 4.590 1.00 80.50 86 CYS A N 1
ATOM 658 C CA . CYS A 1 86 ? -25.388 8.802 5.802 1.00 80.50 86 CYS A CA 1
ATOM 659 C C . CYS A 1 86 ? -25.578 9.740 6.995 1.00 80.50 86 CYS A C 1
ATOM 661 O O . CYS A 1 86 ? -25.234 10.922 6.946 1.00 80.50 86 CYS A O 1
ATOM 663 N N . ASP A 1 87 ? -26.086 9.170 8.083 1.00 85.00 87 ASP A N 1
ATOM 664 C CA . ASP A 1 87 ? -26.246 9.842 9.367 1.00 85.00 87 ASP A CA 1
ATOM 665 C C . ASP A 1 87 ? -25.072 9.529 10.304 1.00 85.00 87 ASP A C 1
ATOM 667 O O . ASP A 1 87 ? -24.377 8.526 10.147 1.00 85.00 87 ASP A O 1
ATOM 671 N N . GLY A 1 88 ? -24.873 10.380 11.311 1.00 89.38 88 GLY A N 1
ATOM 672 C CA . GLY A 1 88 ? -23.848 10.192 12.339 1.00 89.38 88 GLY A CA 1
ATOM 673 C C . GLY A 1 88 ? -22.478 10.758 11.964 1.00 89.38 88 GLY A C 1
ATOM 674 O O . GLY A 1 88 ? -22.369 11.713 11.185 1.00 89.38 88 GLY A O 1
ATOM 675 N N . TYR A 1 89 ? -21.433 10.181 12.561 1.00 87.75 89 TYR A N 1
ATOM 676 C CA . TYR A 1 89 ? -20.061 10.677 12.470 1.00 87.75 89 TYR A CA 1
ATOM 677 C C . TYR A 1 89 ? -19.087 9.643 11.903 1.00 87.75 89 TYR A C 1
ATOM 679 O O . TYR A 1 89 ? -19.218 8.443 12.130 1.00 87.75 89 TYR A O 1
ATOM 687 N N . PHE A 1 90 ? -18.042 10.124 11.239 1.00 82.88 90 PHE A N 1
ATOM 688 C CA . PHE A 1 90 ? -16.850 9.337 10.948 1.00 82.88 90 PHE A CA 1
ATOM 689 C C . PHE A 1 90 ? -15.638 9.920 11.665 1.00 82.88 90 PHE A C 1
ATOM 691 O O . PHE A 1 90 ? -15.543 11.133 11.869 1.00 82.88 90 PHE A O 1
ATOM 698 N N . LEU A 1 91 ? -14.703 9.040 12.011 1.00 82.19 91 LEU A N 1
ATOM 699 C CA . LEU A 1 91 ? -13.405 9.406 12.552 1.00 82.19 91 LEU A CA 1
ATOM 700 C C . LEU A 1 91 ? -12.425 9.638 11.400 1.00 82.19 91 LEU A C 1
ATOM 702 O O . LEU A 1 91 ? -12.318 8.820 10.486 1.00 82.19 91 LEU A O 1
ATOM 706 N N . ARG A 1 92 ? -11.720 10.764 11.443 1.00 77.31 92 ARG A N 1
ATOM 707 C CA . ARG A 1 92 ? -10.651 11.117 10.513 1.00 77.31 92 ARG A CA 1
ATOM 708 C C . ARG A 1 92 ? -9.366 11.305 11.301 1.00 77.31 92 ARG A C 1
ATOM 710 O O . ARG A 1 92 ? -9.309 12.176 12.160 1.00 77.31 92 ARG A O 1
ATOM 717 N N . GLY A 1 93 ? -8.361 10.509 10.965 1.00 73.56 93 GLY A N 1
ATOM 718 C CA . GLY A 1 93 ? -7.004 10.648 11.467 1.00 73.56 93 GLY A CA 1
ATOM 719 C C . GLY A 1 93 ? -6.100 11.345 10.460 1.00 73.56 93 GLY A C 1
ATOM 720 O O . GLY A 1 93 ? -6.213 11.092 9.258 1.00 73.56 93 GLY A O 1
ATOM 721 N N . PHE A 1 94 ? -5.217 12.221 10.924 1.00 66.69 94 PHE A N 1
ATOM 722 C CA . PHE A 1 94 ? -4.111 12.728 10.121 1.00 66.69 94 PHE A CA 1
ATOM 723 C C . PHE A 1 94 ? -2.935 13.142 11.006 1.00 66.69 94 PHE A C 1
ATOM 725 O O . PHE A 1 94 ? -3.094 13.802 12.033 1.00 66.69 94 PHE A O 1
ATOM 732 N N . SER A 1 95 ? -1.729 12.804 10.560 1.00 61.56 95 SER A N 1
ATOM 733 C CA . SER A 1 95 ? -0.494 13.331 11.133 1.00 61.56 95 SER A CA 1
ATOM 734 C C . SER A 1 95 ? 0.066 14.429 10.236 1.00 61.56 95 SER A C 1
ATOM 736 O O . SER A 1 95 ? 0.063 14.301 9.011 1.00 61.56 95 SER A O 1
ATOM 738 N N . LEU A 1 96 ? 0.558 15.506 10.849 1.00 45.72 96 LEU A N 1
ATOM 739 C CA . LEU A 1 96 ? 1.419 16.495 10.186 1.00 45.72 96 LEU A CA 1
ATOM 740 C C . LEU A 1 96 ? 2.914 16.161 10.373 1.00 45.72 96 LEU A C 1
ATOM 742 O O . LEU A 1 96 ? 3.767 16.882 9.860 1.00 45.72 96 LEU A O 1
ATOM 746 N N . GLN A 1 97 ? 3.229 15.098 11.120 1.00 49.22 97 GLN A N 1
ATOM 747 C CA . GLN A 1 97 ? 4.579 14.651 11.474 1.00 49.22 97 GLN A CA 1
ATOM 748 C C . GLN A 1 97 ? 4.756 13.151 11.175 1.00 49.22 97 GLN A C 1
ATOM 750 O O . GLN A 1 97 ? 3.876 12.519 10.589 1.00 49.22 97 GLN A O 1
ATOM 755 N N . SER A 1 98 ? 5.913 12.588 11.536 1.00 47.75 98 SER A N 1
ATOM 756 C CA . SER A 1 98 ? 6.250 11.178 11.329 1.00 47.75 98 SER A CA 1
ATOM 757 C C . SER A 1 98 ? 5.149 10.229 11.796 1.00 47.75 98 SER A C 1
ATOM 759 O O . SER A 1 98 ? 4.514 10.453 12.824 1.00 47.75 98 SER A O 1
ATOM 761 N N . ASP A 1 99 ? 4.907 9.185 11.008 1.00 49.22 99 ASP A N 1
ATOM 762 C CA . ASP A 1 99 ? 3.979 8.123 11.382 1.00 49.22 99 ASP A CA 1
ATOM 763 C C . ASP A 1 99 ? 4.730 7.126 12.273 1.00 49.22 99 ASP A C 1
ATOM 765 O O . ASP A 1 99 ? 5.742 6.584 11.825 1.00 49.22 99 ASP A O 1
ATOM 769 N N . PRO A 1 100 ? 4.290 6.899 13.521 1.00 44.12 100 PRO A N 1
ATOM 770 C CA . PRO A 1 100 ? 4.966 6.003 14.450 1.00 44.12 100 PRO A CA 1
ATOM 771 C C . PRO A 1 100 ? 4.991 4.544 13.975 1.00 44.12 100 PRO A C 1
ATOM 773 O O . PRO A 1 100 ? 5.860 3.794 14.415 1.00 44.12 100 PRO A O 1
ATOM 776 N N . HIS A 1 101 ? 4.116 4.128 13.048 1.00 49.28 101 HIS A N 1
ATOM 777 C CA . HIS A 1 101 ? 4.195 2.781 12.475 1.00 49.28 101 HIS A CA 1
ATOM 778 C C . HIS A 1 101 ? 5.439 2.613 11.596 1.00 49.28 101 HIS A C 1
ATOM 780 O O . HIS A 1 101 ? 5.976 1.517 11.494 1.00 49.28 101 HIS A O 1
ATOM 786 N N . GLU A 1 102 ? 5.963 3.697 11.022 1.00 49.25 102 GLU A N 1
ATOM 787 C CA . GLU A 1 102 ? 7.162 3.686 10.185 1.00 49.25 102 GLU A CA 1
ATOM 788 C C . GLU A 1 102 ? 8.431 3.238 10.923 1.00 49.25 102 GLU A C 1
ATOM 790 O O . GLU A 1 102 ? 9.235 2.478 10.380 1.00 49.25 102 GLU A O 1
ATOM 795 N N . ASP A 1 103 ? 8.571 3.657 12.183 1.00 41.31 103 ASP A N 1
ATOM 796 C CA . ASP A 1 103 ? 9.710 3.312 13.038 1.00 41.31 103 ASP A CA 1
ATOM 797 C C . ASP A 1 103 ? 9.685 1.829 13.464 1.00 41.31 103 ASP A C 1
ATOM 799 O O . ASP A 1 103 ? 10.736 1.231 13.711 1.00 41.31 103 ASP A O 1
ATOM 803 N N . ILE A 1 104 ? 8.502 1.199 13.474 1.00 43.16 104 ILE A N 1
ATOM 804 C CA . ILE A 1 104 ? 8.326 -0.234 13.760 1.00 43.16 104 ILE A CA 1
ATOM 805 C C . ILE A 1 104 ? 8.804 -1.089 12.571 1.00 43.16 104 ILE A C 1
ATOM 807 O O . ILE A 1 104 ? 9.442 -2.122 12.782 1.00 43.16 104 ILE A O 1
ATOM 811 N N . TRP A 1 105 ? 8.574 -0.644 11.327 1.00 39.69 105 TRP A N 1
ATOM 812 C CA . TRP A 1 105 ? 8.962 -1.385 10.113 1.00 39.69 105 TRP A CA 1
ATOM 813 C C . TRP A 1 105 ? 10.483 -1.425 9.879 1.00 39.69 105 TRP A C 1
ATOM 815 O O . TRP A 1 105 ? 10.997 -2.409 9.347 1.00 39.69 105 TRP A O 1
ATOM 825 N N . ILE A 1 106 ? 11.224 -0.386 10.290 1.00 39.34 106 ILE A N 1
ATOM 826 C CA . ILE A 1 106 ? 12.696 -0.316 10.145 1.00 39.34 106 ILE A CA 1
ATOM 827 C C . ILE A 1 106 ? 13.422 -0.881 11.382 1.00 39.34 106 ILE A C 1
ATOM 829 O O . ILE A 1 106 ? 14.551 -1.363 11.287 1.00 39.34 106 ILE A O 1
ATOM 833 N N . GLY A 1 107 ? 12.759 -0.898 12.540 1.00 29.55 107 GLY A N 1
ATOM 834 C CA . GLY A 1 107 ? 13.303 -1.327 13.827 1.00 29.55 107 GLY A CA 1
ATOM 835 C C . GLY A 1 107 ? 13.392 -2.838 14.061 1.00 29.55 107 GLY A C 1
ATOM 836 O O . GLY A 1 107 ? 13.486 -3.249 15.220 1.00 29.55 107 GLY A O 1
ATOM 837 N N . SER A 1 108 ? 13.408 -3.695 13.026 1.00 31.03 108 SER A N 1
ATOM 838 C CA . SER A 1 108 ? 13.604 -5.149 13.197 1.00 31.03 108 SER A CA 1
ATOM 839 C C . SER A 1 108 ? 15.059 -5.514 13.553 1.00 31.03 108 SER A C 1
ATOM 841 O O . SER A 1 108 ? 15.656 -6.459 13.039 1.00 31.03 108 SER A O 1
ATOM 843 N N . SER A 1 109 ? 15.652 -4.769 14.474 1.00 30.50 109 SER A N 1
ATOM 844 C CA . SER A 1 109 ? 16.780 -5.208 15.269 1.00 30.50 109 SER A CA 1
ATOM 845 C C . SER A 1 109 ? 16.558 -4.724 16.696 1.00 30.50 109 SER A C 1
ATOM 847 O O . SER A 1 109 ? 16.811 -3.570 17.019 1.00 30.50 109 SER A O 1
ATOM 849 N N . SER A 1 110 ? 16.151 -5.654 17.561 1.00 33.38 110 SER A N 1
ATOM 850 C CA . SER A 1 110 ? 16.389 -5.567 19.001 1.00 33.38 110 SER A CA 1
ATOM 851 C C . SER A 1 110 ? 15.705 -4.397 19.735 1.00 33.38 110 SER A C 1
ATOM 853 O O . SER A 1 110 ? 16.372 -3.519 20.279 1.00 33.38 110 SER A O 1
ATOM 855 N N . PHE A 1 111 ? 14.395 -4.506 19.951 1.00 30.30 111 PHE A N 1
ATOM 856 C CA . PHE A 1 111 ? 13.836 -4.168 21.266 1.00 30.30 111 PHE A CA 1
ATOM 857 C C . PHE A 1 111 ? 13.542 -5.468 22.021 1.00 30.30 111 PHE A C 1
ATOM 859 O O . PHE A 1 111 ? 12.407 -5.896 22.201 1.00 30.30 111 PHE A O 1
ATOM 866 N N . MET A 1 112 ? 14.615 -6.148 22.443 1.00 33.50 112 MET A N 1
ATOM 867 C CA . MET A 1 112 ? 14.519 -7.135 23.517 1.00 33.50 112 MET A CA 1
ATOM 868 C C . MET A 1 112 ? 14.328 -6.379 24.826 1.00 33.50 112 MET A C 1
ATOM 870 O O . MET A 1 112 ? 15.286 -5.968 25.478 1.00 33.50 112 MET A O 1
ATOM 874 N N . GLY A 1 113 ? 13.068 -6.191 25.186 1.00 39.00 113 GLY A N 1
ATOM 875 C CA . GLY A 1 113 ? 12.679 -5.683 26.485 1.00 39.00 113 GLY A CA 1
ATOM 876 C C . GLY A 1 113 ? 11.306 -5.052 26.415 1.00 39.00 113 GLY A C 1
ATOM 877 O O . GLY A 1 113 ? 11.208 -3.900 26.020 1.00 39.00 113 GLY A O 1
ATOM 878 N N . LEU A 1 114 ? 10.284 -5.807 26.828 1.00 41.78 114 LEU A N 1
ATOM 879 C CA . LEU A 1 114 ? 9.157 -5.407 27.686 1.00 41.78 114 LEU A CA 1
ATOM 880 C C . LEU A 1 114 ? 7.904 -6.232 27.353 1.00 41.78 114 LEU A C 1
ATOM 882 O O . LEU A 1 114 ? 7.767 -6.804 26.278 1.00 41.78 114 LEU A O 1
ATOM 886 N N . ARG A 1 115 ? 7.035 -6.350 28.355 1.00 56.12 115 ARG A N 1
ATOM 887 C CA . ARG A 1 115 ? 5.820 -7.169 28.440 1.00 56.12 115 ARG A CA 1
ATOM 888 C C . ARG A 1 115 ? 4.735 -6.714 27.445 1.00 56.12 115 ARG A C 1
ATOM 890 O O . ARG A 1 115 ? 3.687 -6.227 27.855 1.00 56.12 115 ARG A O 1
ATOM 897 N N . GLU A 1 116 ? 5.001 -6.796 26.148 1.00 67.56 116 GLU A N 1
ATOM 898 C CA . GLU A 1 116 ? 4.058 -6.358 25.122 1.00 67.56 116 GLU A CA 1
ATOM 899 C C . GLU A 1 116 ? 2.985 -7.424 24.879 1.00 67.56 116 GLU A C 1
ATOM 901 O O . GLU A 1 116 ? 3.288 -8.607 24.684 1.00 67.56 116 GLU A O 1
ATOM 906 N N . ILE A 1 117 ? 1.721 -6.998 24.929 1.00 79.44 117 ILE A N 1
ATOM 907 C CA . ILE A 1 117 ? 0.580 -7.859 24.633 1.00 79.44 117 ILE A CA 1
ATOM 908 C C . ILE A 1 117 ? 0.519 -8.043 23.123 1.00 79.44 117 ILE A C 1
ATOM 910 O O . ILE A 1 117 ? 0.565 -7.071 22.367 1.00 79.44 117 ILE A O 1
ATOM 914 N N . GLU A 1 118 ? 0.364 -9.285 22.687 1.00 80.94 118 GLU A N 1
ATOM 915 C CA . GLU A 1 118 ? -0.056 -9.665 21.353 1.00 80.94 118 GLU A CA 1
ATOM 916 C C . GLU A 1 118 ? -1.568 -9.874 21.306 1.00 80.94 118 GLU A C 1
ATOM 918 O O . GLU A 1 118 ? -2.118 -10.564 22.148 1.00 80.94 118 GLU A O 1
ATOM 923 N N . ILE A 1 119 ? -2.258 -9.225 20.367 1.00 83.06 119 ILE A N 1
ATOM 924 C CA . ILE A 1 119 ? -3.717 -9.268 20.228 1.00 83.06 119 ILE A CA 1
ATOM 925 C C . ILE A 1 119 ? -4.030 -9.572 18.777 1.00 83.06 119 ILE A C 1
ATOM 927 O O . ILE A 1 119 ? -3.668 -8.780 17.902 1.00 83.06 119 ILE A O 1
ATOM 931 N N . ARG A 1 120 ? -4.674 -10.709 18.527 1.00 83.19 120 ARG A N 1
ATOM 932 C CA . ARG A 1 120 ? -4.961 -11.186 17.173 1.00 83.19 120 ARG A CA 1
ATOM 933 C C . ARG A 1 120 ? -6.259 -11.993 17.119 1.00 83.19 120 ARG A C 1
ATOM 935 O O . ARG A 1 120 ? -6.540 -12.754 18.047 1.00 83.19 120 ARG A O 1
ATOM 942 N N . PRO A 1 121 ? -7.044 -11.881 16.042 1.00 86.44 121 PRO A N 1
ATOM 943 C CA . PRO A 1 121 ? -8.082 -12.862 15.743 1.00 86.44 121 PRO A CA 1
ATOM 944 C C . PRO A 1 121 ? -7.476 -14.253 15.465 1.00 86.44 121 PRO A C 1
ATOM 946 O O . PRO A 1 121 ? -6.416 -14.342 14.854 1.00 86.44 121 PRO A O 1
ATOM 949 N N . LEU A 1 122 ? -8.128 -15.334 15.912 1.00 87.50 122 LEU A N 1
ATOM 950 C CA . LEU A 1 122 ? -7.626 -16.713 15.757 1.00 87.50 122 LEU A CA 1
ATOM 951 C C . LEU A 1 122 ? -8.289 -17.520 14.644 1.00 87.50 122 LEU A C 1
ATOM 953 O O . LEU A 1 122 ? -7.615 -18.189 13.872 1.00 87.50 122 LEU A O 1
ATOM 957 N N . ASN A 1 123 ? -9.618 -17.537 14.620 1.00 88.69 123 ASN A N 1
ATOM 958 C CA . ASN A 1 123 ? -10.421 -18.356 13.704 1.00 88.69 123 ASN A CA 1
ATOM 959 C C . ASN A 1 123 ? -11.134 -17.505 12.646 1.00 88.69 123 ASN A C 1
ATOM 961 O O . ASN A 1 123 ? -12.074 -17.963 11.999 1.00 88.69 123 ASN A O 1
ATOM 965 N N . CYS A 1 124 ? -10.731 -16.245 12.517 1.00 84.88 124 CYS A N 1
ATOM 966 C CA . CYS A 1 124 ? -11.265 -15.328 11.533 1.00 84.88 124 CYS A CA 1
ATOM 967 C C . CYS A 1 124 ? -10.196 -14.302 11.196 1.00 84.88 124 CYS A C 1
ATOM 969 O O . CYS A 1 124 ? -9.933 -13.416 12.005 1.00 84.88 124 CYS A O 1
ATOM 971 N N . GLU A 1 125 ? -9.570 -14.442 10.032 1.00 78.94 125 GLU A N 1
ATOM 972 C CA . GLU A 1 125 ? -8.548 -13.497 9.592 1.00 78.94 125 GLU A CA 1
ATOM 973 C C . GLU A 1 125 ? -9.111 -12.063 9.571 1.00 78.94 125 GLU A C 1
ATOM 975 O O . GLU A 1 125 ? -10.256 -11.853 9.141 1.00 78.94 125 GLU A O 1
ATOM 980 N N . PRO A 1 126 ? -8.341 -11.061 10.040 1.00 78.62 126 PRO A N 1
ATOM 981 C CA . PRO A 1 126 ? -8.717 -9.665 9.907 1.00 78.62 126 PRO A CA 1
ATOM 982 C C . PRO A 1 126 ? -9.107 -9.350 8.468 1.00 78.62 126 PRO A C 1
ATOM 984 O O . PRO A 1 126 ? -8.357 -9.641 7.535 1.00 78.62 126 PRO A O 1
ATOM 987 N N . ASN A 1 127 ? -10.262 -8.709 8.310 1.00 74.75 127 ASN A N 1
ATOM 988 C CA . ASN A 1 127 ? -10.835 -8.326 7.029 1.00 74.75 127 ASN A CA 1
ATOM 989 C C . ASN A 1 127 ? -11.134 -9.516 6.108 1.00 74.75 127 ASN A C 1
ATOM 991 O O . ASN A 1 127 ? -11.045 -9.373 4.898 1.00 74.75 127 ASN A O 1
ATOM 995 N N . ALA A 1 128 ? -11.513 -10.673 6.651 1.00 74.62 128 ALA A N 1
ATOM 996 C CA . ALA A 1 128 ? -11.959 -11.828 5.874 1.00 74.62 128 ALA A CA 1
ATOM 997 C C . ALA A 1 128 ? -13.412 -12.220 6.188 1.00 74.62 128 ALA A C 1
ATOM 999 O O . ALA A 1 128 ? -14.001 -11.809 7.195 1.00 74.62 128 ALA A O 1
ATOM 1000 N N . ILE A 1 129 ? -14.007 -13.018 5.291 1.00 81.50 129 ILE A N 1
ATOM 1001 C CA . ILE A 1 129 ? -15.280 -13.701 5.552 1.00 81.50 129 ILE A CA 1
ATOM 1002 C C . ILE A 1 129 ? -14.986 -14.976 6.337 1.00 81.50 129 ILE A C 1
ATOM 1004 O O . ILE A 1 129 ? -14.137 -15.767 5.935 1.00 81.50 129 ILE A O 1
ATOM 1008 N N . CYS A 1 130 ? -15.730 -15.193 7.414 1.00 86.19 130 CYS A N 1
ATOM 1009 C CA . CYS A 1 130 ? -15.526 -16.307 8.333 1.00 86.19 130 CYS A CA 1
ATOM 1010 C C . CYS A 1 130 ? -16.851 -17.036 8.565 1.00 86.19 130 CYS A C 1
ATOM 1012 O O . CYS A 1 130 ? -17.904 -16.404 8.631 1.00 86.19 130 CYS A O 1
ATOM 1014 N N . ASP A 1 131 ? -16.822 -18.356 8.698 1.00 90.75 131 ASP A N 1
ATOM 1015 C CA . ASP A 1 131 ? -18.003 -19.194 8.962 1.00 90.75 131 ASP A CA 1
ATOM 1016 C C . ASP A 1 131 ? -18.234 -19.451 10.463 1.00 90.75 131 ASP A C 1
ATOM 1018 O O . ASP A 1 131 ? -19.198 -20.105 10.866 1.00 90.75 131 ASP A O 1
ATOM 1022 N N . GLN A 1 132 ? -17.365 -18.896 11.308 1.00 90.94 132 GLN A N 1
ATOM 1023 C CA . GLN A 1 132 ? -17.424 -18.987 12.760 1.00 90.94 132 GLN A CA 1
ATOM 1024 C C . GLN A 1 132 ? -17.385 -17.602 13.403 1.00 90.94 132 GLN A C 1
ATOM 1026 O O . GLN A 1 132 ? -16.884 -16.630 12.835 1.00 90.94 132 GLN A O 1
ATOM 1031 N N . ILE A 1 133 ? -17.911 -17.522 14.625 1.00 92.25 133 ILE A N 1
ATOM 1032 C CA . ILE A 1 133 ? -17.768 -16.332 15.464 1.00 92.25 133 ILE A CA 1
ATOM 1033 C C . ILE A 1 133 ? -16.272 -16.146 15.786 1.00 92.25 133 ILE A C 1
ATOM 1035 O O . ILE A 1 133 ? -15.659 -17.099 16.275 1.00 92.25 133 ILE A O 1
ATOM 1039 N N . PRO A 1 134 ? -15.687 -14.956 15.546 1.00 92.19 134 PRO A N 1
ATOM 1040 C CA . PRO A 1 134 ? -14.285 -14.688 15.813 1.00 92.19 134 PRO A CA 1
ATOM 1041 C C . PRO A 1 134 ? -13.934 -14.831 17.290 1.00 92.19 134 PRO A C 1
ATOM 1043 O O . PRO A 1 134 ? -14.662 -14.370 18.172 1.00 92.19 134 PRO A O 1
ATOM 1046 N N . ILE A 1 135 ? -12.773 -15.417 17.536 1.00 93.31 135 ILE A N 1
ATOM 1047 C CA . ILE A 1 135 ? -12.107 -15.511 18.826 1.00 93.31 135 ILE A CA 1
ATOM 1048 C C . ILE A 1 135 ? -10.904 -14.581 18.776 1.00 93.31 135 ILE A C 1
ATOM 1050 O O . ILE A 1 135 ? -10.075 -14.692 17.874 1.00 93.31 135 ILE A O 1
ATOM 1054 N N . ILE A 1 136 ? -10.811 -13.674 19.743 1.00 92.38 136 ILE A N 1
ATOM 1055 C CA . ILE A 1 136 ? -9.661 -12.792 19.916 1.00 92.38 136 ILE A CA 1
ATOM 1056 C C . ILE A 1 136 ? -8.736 -13.413 20.956 1.00 92.38 136 ILE A C 1
ATOM 1058 O O . ILE A 1 136 ? -9.154 -13.682 22.083 1.00 92.38 136 ILE A O 1
ATOM 1062 N N . GLU A 1 137 ? -7.489 -13.653 20.564 1.00 91.56 137 GLU A N 1
ATOM 1063 C CA . GLU A 1 137 ? -6.420 -14.088 21.453 1.00 91.56 137 GLU A CA 1
ATOM 1064 C C . GLU A 1 137 ? -5.591 -12.900 21.914 1.00 91.56 137 GLU A C 1
ATOM 1066 O O . GLU A 1 137 ? -5.150 -12.087 21.105 1.00 91.56 137 GLU A O 1
ATOM 1071 N N . PHE A 1 138 ? -5.348 -12.867 23.218 1.00 90.00 138 PHE A N 1
ATOM 1072 C CA . PHE A 1 138 ? -4.422 -11.990 23.906 1.00 90.00 138 PHE A CA 1
ATOM 1073 C C . PHE A 1 138 ? -3.289 -12.867 24.429 1.00 90.00 138 PHE A C 1
ATOM 1075 O O . PHE A 1 138 ? -3.543 -13.824 25.163 1.00 90.00 138 PHE A O 1
ATOM 1082 N N . SER A 1 139 ? -2.052 -12.584 24.047 1.00 87.19 139 SER A N 1
ATOM 1083 C CA . SER A 1 139 ? -0.890 -13.371 24.444 1.00 87.19 139 SER A CA 1
ATOM 1084 C C . SER A 1 139 ? 0.311 -12.494 24.786 1.00 87.19 139 SER A C 1
ATOM 1086 O O . SER A 1 139 ? 0.316 -11.299 24.518 1.00 87.19 139 SER A O 1
ATOM 1088 N N . VAL A 1 140 ? 1.329 -13.051 25.439 1.00 82.31 140 VAL A N 1
ATOM 1089 C CA . VAL A 1 140 ? 2.600 -12.354 25.708 1.00 82.31 140 VAL A CA 1
ATOM 1090 C C . VAL A 1 140 ? 3.740 -13.252 25.239 1.00 82.31 140 VAL A C 1
ATOM 1092 O O . VAL A 1 140 ? 3.778 -14.431 25.585 1.00 82.31 140 VAL A O 1
ATOM 1095 N N . ARG A 1 141 ? 4.672 -12.710 24.441 1.00 65.31 141 ARG A N 1
ATOM 1096 C CA . ARG A 1 141 ? 5.781 -13.488 23.846 1.00 65.31 141 ARG A CA 1
ATOM 1097 C C . ARG A 1 141 ? 6.921 -13.822 24.821 1.00 65.31 141 ARG A C 1
ATOM 1099 O O . ARG A 1 141 ? 7.738 -14.686 24.511 1.00 65.31 141 ARG A O 1
ATOM 1106 N N . SER A 1 142 ? 7.024 -13.154 25.974 1.00 61.44 142 SER A N 1
ATOM 1107 C CA . SER A 1 142 ? 8.087 -13.426 26.957 1.00 61.44 142 SER A CA 1
ATOM 1108 C C . SER A 1 142 ? 7.792 -14.678 27.795 1.00 61.44 142 SER A C 1
ATOM 1110 O O . SER A 1 142 ? 6.641 -15.090 27.909 1.00 61.44 142 SER A O 1
ATOM 1112 N N . GLN A 1 143 ? 8.814 -15.256 28.450 1.00 55.66 143 GLN A N 1
ATOM 1113 C CA . GLN A 1 143 ? 8.591 -16.092 29.640 1.00 55.66 143 GLN A CA 1
ATOM 1114 C C . GLN A 1 143 ? 7.828 -15.221 30.642 1.00 55.66 143 GLN A C 1
ATOM 1116 O O . GLN A 1 143 ? 8.428 -14.371 31.294 1.00 55.66 143 GLN A O 1
ATOM 1121 N N . SER A 1 144 ? 6.497 -15.305 30.665 1.00 50.28 144 SER A N 1
ATOM 1122 C CA . SER A 1 144 ? 5.715 -14.530 31.615 1.00 50.28 144 SER A CA 1
ATOM 1123 C C . SER A 1 144 ? 6.014 -15.086 32.998 1.00 50.28 144 SER A C 1
ATOM 1125 O O . SER A 1 144 ? 5.889 -16.295 33.218 1.00 50.28 144 SER A O 1
ATOM 1127 N N . ASP A 1 145 ? 6.371 -14.213 33.936 1.00 52.75 145 ASP A N 1
ATOM 1128 C CA . ASP A 1 145 ? 6.243 -14.536 35.351 1.00 52.75 145 ASP A CA 1
ATOM 1129 C C . ASP A 1 145 ? 4.820 -15.073 35.560 1.00 52.75 145 ASP A C 1
ATOM 1131 O O . ASP A 1 145 ? 3.855 -14.528 35.020 1.00 52.75 145 ASP A O 1
ATOM 1135 N N . ALA A 1 146 ? 4.691 -16.205 36.250 1.00 55.38 146 ALA A N 1
ATOM 1136 C CA . ALA A 1 146 ? 3.508 -17.071 36.241 1.00 55.38 146 ALA A CA 1
ATOM 1137 C C . ALA A 1 146 ? 2.228 -16.470 36.882 1.00 55.38 146 ALA A C 1
ATOM 1139 O O . ALA A 1 146 ? 1.381 -17.221 37.364 1.00 55.38 146 ALA A O 1
ATOM 1140 N N . GLN A 1 147 ? 2.097 -15.141 36.966 1.00 72.38 147 GLN A N 1
ATOM 1141 C CA . GLN A 1 147 ? 1.083 -14.444 37.763 1.00 72.38 147 GLN A CA 1
ATOM 1142 C C . GLN A 1 147 ? 0.563 -13.115 37.172 1.00 72.38 147 GLN A C 1
ATOM 1144 O O . GLN A 1 147 ? -0.217 -12.442 37.840 1.00 72.38 147 GLN A O 1
ATOM 1149 N N . SER A 1 148 ? 0.938 -12.715 35.950 1.00 85.75 148 SER A N 1
ATOM 1150 C CA . SER A 1 148 ? 0.311 -11.544 35.309 1.00 85.75 148 SER A CA 1
ATOM 1151 C C . SER A 1 148 ? -1.141 -11.818 34.896 1.00 85.75 148 SER A C 1
ATOM 1153 O O . SER A 1 148 ? -1.519 -12.955 34.601 1.00 85.75 148 SER A O 1
ATOM 1155 N N . VAL A 1 149 ? -1.952 -10.763 34.838 1.00 90.88 149 VAL A N 1
ATOM 1156 C CA . VAL A 1 149 ? -3.382 -10.828 34.513 1.00 90.88 149 VAL A CA 1
ATOM 1157 C C . VAL A 1 149 ? -3.697 -9.841 33.395 1.00 90.88 149 VAL A C 1
ATOM 1159 O O . VAL A 1 149 ? -3.323 -8.675 33.467 1.00 90.88 149 VAL A O 1
ATOM 1162 N N . PHE A 1 150 ? -4.401 -10.289 32.362 1.00 91.94 150 PHE A N 1
ATOM 1163 C CA . PHE A 1 150 ? -4.980 -9.398 31.365 1.00 91.94 150 PHE A CA 1
ATOM 1164 C C . PHE A 1 150 ? -6.245 -8.747 31.922 1.00 91.94 150 PHE A C 1
ATOM 1166 O O . PHE A 1 150 ? -7.140 -9.444 32.413 1.00 91.94 150 PHE A O 1
ATOM 1173 N N . GLN A 1 151 ? -6.337 -7.427 31.793 1.00 93.56 151 GLN A N 1
ATOM 1174 C CA . GLN A 1 151 ? -7.573 -6.675 31.967 1.00 93.56 151 GLN A CA 1
ATOM 1175 C C . GLN A 1 151 ? -8.058 -6.249 30.585 1.00 93.56 151 GLN A C 1
ATOM 1177 O O . GLN A 1 151 ? -7.347 -5.542 29.873 1.00 93.56 151 GLN A O 1
ATOM 1182 N N . ILE A 1 152 ? -9.236 -6.730 30.189 1.00 93.69 152 ILE A N 1
ATOM 1183 C CA . ILE A 1 152 ? -9.763 -6.552 28.835 1.00 93.69 152 ILE A CA 1
ATOM 1184 C C . ILE A 1 152 ? -11.193 -6.033 28.930 1.00 93.69 152 ILE A C 1
ATOM 1186 O O . ILE A 1 152 ? -11.997 -6.613 29.650 1.00 93.69 152 ILE A O 1
ATOM 1190 N N . THR A 1 153 ? -11.536 -5.010 28.158 1.00 92.19 153 THR A N 1
ATOM 1191 C CA . THR A 1 153 ? -12.926 -4.590 27.950 1.00 92.19 153 THR A CA 1
ATOM 1192 C C . THR A 1 153 ? -13.255 -4.700 26.469 1.00 92.19 153 THR A C 1
ATOM 1194 O O . THR A 1 153 ? -12.549 -4.139 25.635 1.00 92.19 153 THR A O 1
ATOM 1197 N N . ILE A 1 154 ? -14.330 -5.408 26.123 1.00 90.50 154 ILE A N 1
ATOM 1198 C CA . ILE A 1 154 ? -14.874 -5.439 24.761 1.00 90.50 154 ILE A CA 1
ATOM 1199 C C . ILE A 1 154 ? -16.211 -4.706 24.783 1.00 90.50 154 ILE A C 1
ATOM 1201 O O . ILE A 1 154 ? -17.173 -5.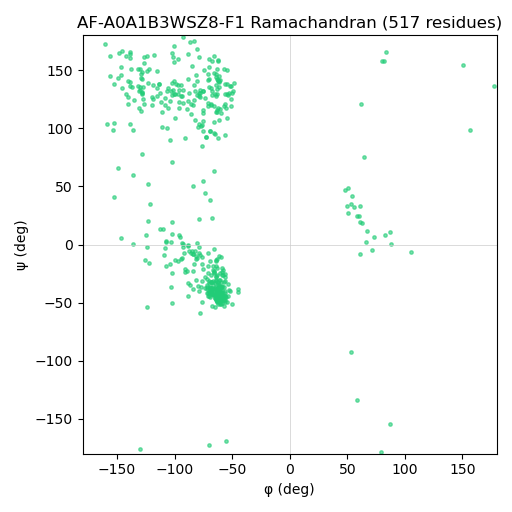150 25.407 1.00 90.50 154 ILE A O 1
ATOM 1205 N N . ASP A 1 155 ? -16.273 -3.568 24.098 1.00 85.94 155 ASP A N 1
ATOM 1206 C CA . ASP A 1 155 ? -17.360 -2.595 24.188 1.00 85.94 155 ASP A CA 1
ATOM 1207 C C . ASP A 1 155 ? -17.660 -2.155 25.636 1.00 85.94 155 ASP A C 1
ATOM 1209 O O . ASP A 1 155 ? -17.055 -1.205 26.120 1.00 85.94 155 ASP A O 1
ATOM 1213 N N . ASN A 1 156 ? -18.604 -2.821 26.310 1.00 83.25 156 ASN A N 1
ATOM 1214 C CA . ASN A 1 156 ? -19.015 -2.544 27.693 1.00 83.25 156 ASN A CA 1
ATOM 1215 C C . ASN A 1 156 ? -18.908 -3.790 28.595 1.00 83.25 156 ASN A C 1
ATOM 1217 O O . ASN A 1 156 ? -19.435 -3.786 29.706 1.00 83.25 156 ASN A O 1
ATOM 1221 N N . GLU A 1 157 ? -18.325 -4.879 28.092 1.00 90.75 157 GLU A N 1
ATOM 1222 C CA . GLU A 1 157 ? -18.149 -6.126 28.831 1.00 90.75 157 GLU A CA 1
ATOM 1223 C C . GLU A 1 157 ? -16.692 -6.261 29.267 1.00 90.75 157 GLU A C 1
ATOM 1225 O O . GLU A 1 157 ? -15.783 -6.237 28.435 1.00 90.75 157 GLU A O 1
ATOM 1230 N N . ASP A 1 158 ? -16.487 -6.412 30.573 1.00 94.31 158 ASP A N 1
ATOM 1231 C CA . ASP A 1 158 ? -15.167 -6.566 31.175 1.00 94.31 158 ASP A CA 1
ATOM 1232 C C . ASP A 1 158 ? -14.814 -8.045 31.352 1.00 94.31 158 ASP A C 1
ATOM 1234 O O . ASP A 1 158 ? -15.615 -8.862 31.815 1.00 94.31 158 ASP A O 1
ATOM 1238 N N . PHE A 1 159 ? -13.569 -8.370 31.035 1.00 95.69 159 PHE A N 1
ATOM 1239 C CA . PHE A 1 159 ? -12.981 -9.693 31.127 1.00 95.69 159 PHE A CA 1
ATOM 1240 C C . PHE A 1 159 ? -11.668 -9.619 31.903 1.00 95.69 159 PHE A C 1
ATOM 1242 O O . PHE A 1 159 ? -10.928 -8.631 31.879 1.00 95.69 159 PHE A O 1
ATOM 1249 N N . THR A 1 160 ? -11.360 -10.701 32.609 1.00 94.19 160 THR A N 1
ATOM 1250 C CA . THR A 1 160 ? -10.110 -10.842 33.354 1.00 94.19 160 THR A CA 1
ATOM 1251 C C . THR A 1 160 ? -9.614 -12.269 33.208 1.00 94.19 160 THR A C 1
ATOM 1253 O O . THR A 1 160 ? -10.359 -13.217 33.457 1.00 94.19 160 THR A O 1
ATOM 1256 N N . CYS A 1 161 ? -8.362 -12.432 32.791 1.00 91.25 161 CYS A N 1
ATOM 1257 C CA . CYS A 1 161 ? -7.780 -13.743 32.518 1.00 91.25 161 CYS A CA 1
ATOM 1258 C C . CYS A 1 161 ? -6.292 -13.778 32.856 1.00 91.25 161 CYS A C 1
ATOM 1260 O O . CYS A 1 161 ? -5.582 -12.789 32.707 1.00 91.25 161 CYS A O 1
ATOM 1262 N N . ALA A 1 162 ? -5.816 -14.929 33.327 1.00 89.81 162 ALA A N 1
ATOM 1263 C CA . ALA A 1 162 ? -4.402 -15.119 33.626 1.00 89.81 162 ALA A CA 1
ATOM 1264 C C . ALA A 1 162 ? -3.565 -15.178 32.335 1.00 89.81 162 ALA A C 1
ATOM 1266 O O . ALA A 1 162 ? -3.983 -15.772 31.341 1.00 89.81 162 ALA A O 1
ATOM 1267 N N . ALA A 1 163 ? -2.370 -14.588 32.370 1.00 85.50 163 ALA A N 1
ATOM 1268 C CA . ALA A 1 163 ? -1.332 -14.758 31.356 1.00 85.50 163 ALA A CA 1
ATOM 1269 C C . ALA A 1 163 ? -0.784 -16.210 31.373 1.00 85.50 163 ALA A C 1
ATOM 1271 O O . ALA A 1 163 ? -0.923 -16.899 32.387 1.00 85.50 163 ALA A O 1
ATOM 1272 N N . PRO A 1 164 ? -0.164 -16.719 30.287 1.00 86.19 164 PRO A N 1
ATOM 1273 C CA . PRO A 1 164 ? 0.325 -15.992 29.112 1.00 86.19 164 PRO A CA 1
ATOM 1274 C C . PRO A 1 164 ? -0.659 -15.884 27.946 1.00 86.19 164 PRO A C 1
ATOM 1276 O O . PRO A 1 164 ? -0.328 -15.197 26.988 1.00 86.19 164 PRO A O 1
ATOM 1279 N N . VAL A 1 165 ? -1.817 -16.555 27.985 1.00 90.12 165 VAL A N 1
ATOM 1280 C CA . VAL A 1 165 ? -2.781 -16.586 26.871 1.00 90.12 165 VAL A CA 1
ATOM 1281 C C . VAL A 1 165 ? -4.209 -16.475 27.390 1.00 90.12 165 VAL A C 1
ATOM 1283 O O . VAL A 1 165 ? -4.591 -17.161 28.335 1.00 90.12 165 VAL A O 1
ATOM 1286 N N . CYS A 1 166 ? -5.013 -15.657 26.722 1.00 93.00 166 CYS A N 1
ATOM 1287 C CA . CYS A 1 166 ? -6.434 -15.491 26.968 1.00 93.00 166 CYS A CA 1
ATOM 1288 C C . CYS A 1 166 ? -7.193 -15.428 25.647 1.00 93.00 166 CYS A C 1
ATOM 1290 O O . CYS A 1 166 ? -6.763 -14.752 24.719 1.00 93.00 166 CYS A O 1
ATOM 1292 N N . GLN A 1 167 ? -8.314 -16.137 25.553 1.00 95.44 167 GLN A N 1
ATOM 1293 C CA . GLN A 1 167 ? -9.109 -16.221 24.332 1.00 95.44 167 GLN A CA 1
ATOM 1294 C C . GLN A 1 167 ? -10.557 -15.864 24.644 1.00 95.44 167 GLN A C 1
ATOM 1296 O O . GLN A 1 167 ? -11.168 -16.458 25.534 1.00 95.44 167 GLN A O 1
ATOM 1301 N N . ILE A 1 168 ? -11.100 -14.893 23.913 1.00 95.75 168 ILE A N 1
ATOM 1302 C CA . ILE A 1 168 ? -12.464 -14.393 24.104 1.00 95.75 168 ILE A CA 1
ATOM 1303 C C . ILE A 1 168 ? -13.198 -14.466 22.767 1.00 95.75 168 ILE A C 1
ATOM 1305 O O . ILE A 1 168 ? -12.775 -13.862 21.783 1.00 95.75 168 ILE A O 1
ATOM 1309 N N . ALA A 1 169 ? -14.304 -15.211 22.722 1.00 94.38 169 ALA A N 1
ATOM 1310 C CA . ALA A 1 169 ? -15.200 -15.214 21.569 1.00 94.38 169 ALA A CA 1
ATOM 1311 C C . ALA A 1 169 ? -16.024 -13.920 21.550 1.00 94.38 169 ALA A C 1
ATOM 1313 O O . ALA A 1 169 ? -16.614 -13.549 22.565 1.00 94.38 169 ALA A O 1
ATOM 1314 N N . LEU A 1 170 ? -16.091 -13.250 20.399 1.00 91.69 170 LEU A N 1
ATOM 1315 C CA . LEU A 1 170 ? -16.914 -12.054 20.248 1.00 91.69 170 LEU A CA 1
ATOM 1316 C C . LEU A 1 170 ? -18.400 -12.389 20.422 1.00 91.69 170 LEU A C 1
ATOM 1318 O O . LEU A 1 170 ? -18.885 -13.427 19.969 1.00 91.69 170 LEU A O 1
ATOM 1322 N N . ALA A 1 171 ? -19.162 -11.476 21.021 1.00 88.81 171 ALA A N 1
ATOM 1323 C CA . ALA A 1 171 ? -20.613 -11.606 21.040 1.00 88.81 171 ALA A CA 1
ATOM 1324 C C . ALA A 1 171 ? -21.170 -11.564 19.598 1.00 88.81 171 ALA A C 1
ATOM 1326 O O . ALA A 1 171 ? -20.698 -10.760 18.784 1.00 88.81 171 ALA A O 1
ATOM 1327 N N . PRO A 1 172 ? -22.186 -12.384 19.249 1.00 83.94 172 PRO A N 1
ATOM 1328 C CA . PRO A 1 172 ? -22.837 -12.300 17.948 1.00 83.94 172 PRO A CA 1
ATOM 1329 C C . PRO A 1 172 ? -23.291 -10.863 17.660 1.00 83.94 172 PRO A C 1
ATOM 1331 O O . PRO A 1 172 ? -23.885 -10.226 18.534 1.00 83.94 172 PRO A O 1
ATOM 1334 N N . PRO A 1 173 ? -23.074 -10.346 16.442 1.00 81.94 173 PRO A N 1
ATOM 1335 C CA . PRO A 1 173 ? -23.309 -8.938 16.187 1.00 81.94 173 PRO A CA 1
ATOM 1336 C C . PRO A 1 173 ? -24.816 -8.672 16.188 1.00 81.94 173 PRO A C 1
ATOM 1338 O O . PRO A 1 173 ? -25.568 -9.280 15.419 1.00 81.94 173 PRO A O 1
ATOM 1341 N N . SER A 1 174 ? -25.260 -7.777 17.073 1.00 66.19 174 SER A N 1
ATOM 1342 C CA . SER A 1 174 ? -26.664 -7.365 17.198 1.00 66.19 174 SER A CA 1
ATOM 1343 C C . SER A 1 174 ? -27.008 -6.152 16.323 1.00 66.19 174 SER A C 1
ATOM 1345 O O . SER A 1 174 ? -28.173 -5.964 15.974 1.00 66.19 174 SER A O 1
ATOM 1347 N N . SER A 1 175 ? -26.009 -5.363 15.908 1.00 64.56 175 SER A N 1
ATOM 1348 C CA . SER A 1 175 ? -26.144 -4.213 15.003 1.00 64.56 175 SER A CA 1
ATOM 1349 C C . SER A 1 175 ? -24.826 -3.906 14.271 1.00 64.56 175 SER A C 1
ATOM 1351 O O . SER A 1 175 ? -23.759 -4.348 14.693 1.00 64.56 175 SER A O 1
ATOM 1353 N N . LYS A 1 176 ? -24.882 -3.139 13.167 1.00 68.69 176 LYS A N 1
ATOM 1354 C CA . LYS A 1 176 ? -23.699 -2.617 12.447 1.00 68.69 176 LYS A CA 1
ATOM 1355 C C . LYS A 1 176 ? -23.056 -1.442 13.218 1.00 68.69 176 LYS A C 1
ATOM 1357 O O . LYS A 1 176 ? -22.961 -0.351 12.668 1.00 68.69 176 LYS A O 1
ATOM 1362 N N . LYS A 1 177 ? -22.702 -1.622 14.492 1.00 78.00 177 LYS A N 1
ATOM 1363 C CA . LYS A 1 177 ? -22.105 -0.561 15.323 1.00 78.00 177 LYS A CA 1
ATOM 1364 C C . LYS A 1 177 ? -20.578 -0.521 15.207 1.00 78.00 177 LYS A C 1
ATOM 1366 O O . LYS A 1 177 ? -19.953 -1.475 14.742 1.00 78.00 177 LYS A O 1
ATOM 1371 N N . ASN A 1 178 ? -20.005 0.591 15.649 1.00 83.44 178 ASN A N 1
ATOM 1372 C CA . ASN A 1 178 ? -18.577 0.727 15.907 1.00 83.44 178 ASN A CA 1
ATOM 1373 C C . ASN A 1 178 ? -18.262 0.054 17.255 1.00 83.44 178 ASN A C 1
ATOM 1375 O O . ASN A 1 178 ? -18.996 0.273 18.223 1.00 83.44 178 ASN A O 1
ATOM 1379 N N . SER A 1 179 ? -17.216 -0.776 17.302 1.00 86.56 179 SER A N 1
ATOM 1380 C CA . SER A 1 179 ? -16.850 -1.559 18.487 1.00 86.56 179 SER A CA 1
ATOM 1381 C C . SER A 1 179 ? -15.376 -1.416 18.838 1.00 86.56 179 SER A C 1
ATOM 1383 O O . SER A 1 179 ? -14.536 -1.201 17.964 1.00 86.56 179 SER A O 1
ATOM 1385 N N . TRP A 1 180 ? -15.065 -1.554 20.126 1.00 88.00 180 TRP A N 1
ATOM 1386 C CA . TRP A 1 180 ? -13.706 -1.395 20.634 1.00 88.00 180 TRP A CA 1
ATOM 1387 C C . TRP A 1 180 ? -13.294 -2.527 21.557 1.00 88.00 180 TRP A C 1
ATOM 1389 O O . TRP A 1 180 ? -14.119 -3.099 22.266 1.00 88.00 180 TRP A O 1
ATOM 1399 N N . ILE A 1 181 ? -11.995 -2.798 21.576 1.00 88.94 181 ILE A N 1
ATOM 1400 C CA . ILE A 1 181 ? -11.344 -3.566 22.633 1.00 88.94 181 ILE A CA 1
ATOM 1401 C C . ILE A 1 181 ? -10.384 -2.618 23.340 1.00 88.94 181 ILE A C 1
ATOM 1403 O O . ILE A 1 181 ? -9.648 -1.888 22.679 1.00 88.94 181 ILE A O 1
ATOM 1407 N N . THR A 1 182 ? -10.372 -2.632 24.664 1.00 88.50 182 THR A N 1
ATOM 1408 C CA . THR A 1 182 ? -9.261 -2.101 25.448 1.00 88.50 182 THR A CA 1
ATOM 1409 C C . THR A 1 182 ? -8.590 -3.246 26.185 1.00 88.50 182 THR A C 1
ATOM 1411 O O . THR A 1 182 ? -9.262 -4.159 26.659 1.00 88.50 182 THR A O 1
ATOM 1414 N N . ALA A 1 183 ? -7.261 -3.254 26.224 1.00 89.31 183 ALA A N 1
ATOM 1415 C CA . ALA A 1 183 ? -6.505 -4.321 26.864 1.00 89.31 183 ALA A CA 1
ATOM 1416 C C . ALA A 1 183 ? -5.232 -3.790 27.517 1.00 89.31 183 ALA A C 1
ATOM 1418 O O . ALA A 1 183 ? -4.475 -3.033 26.908 1.00 89.31 183 ALA A O 1
ATOM 1419 N N . SER A 1 184 ? -4.969 -4.227 28.743 1.00 88.44 184 SER A N 1
ATOM 1420 C CA . SER A 1 184 ? -3.699 -4.019 29.433 1.00 88.44 184 SER A CA 1
ATOM 1421 C C . SER A 1 184 ? -3.276 -5.286 30.176 1.00 88.44 184 SER A C 1
ATOM 1423 O O . SER A 1 184 ? -4.073 -6.193 30.430 1.00 88.44 184 SER A O 1
ATOM 1425 N N . LEU A 1 185 ? -1.985 -5.368 30.494 1.00 88.25 185 LEU A N 1
ATOM 1426 C CA . LEU A 1 185 ? -1.410 -6.451 31.279 1.00 88.25 185 LEU A CA 1
ATOM 1427 C C . LEU A 1 185 ? -1.054 -5.893 32.648 1.00 88.25 185 LEU A C 1
ATOM 1429 O O . LEU A 1 185 ? -0.248 -4.969 32.745 1.00 88.25 185 LEU A O 1
ATOM 1433 N N . ILE A 1 186 ? -1.642 -6.461 33.688 1.00 88.44 186 ILE A N 1
ATOM 1434 C CA . ILE A 1 186 ? -1.342 -6.141 35.076 1.00 88.44 186 ILE A CA 1
ATOM 1435 C C . ILE A 1 186 ? -0.303 -7.139 35.572 1.00 88.44 186 ILE A C 1
ATOM 1437 O O . ILE A 1 186 ? -0.461 -8.355 35.419 1.00 88.44 186 ILE A O 1
ATOM 1441 N N . ASP A 1 187 ? 0.782 -6.632 36.139 1.00 84.06 187 ASP A N 1
ATOM 1442 C CA . ASP A 1 187 ? 1.802 -7.468 36.758 1.00 84.06 187 ASP A CA 1
ATOM 1443 C C . ASP A 1 187 ? 1.418 -7.922 38.178 1.00 84.06 187 ASP A C 1
ATOM 1445 O O . ASP A 1 187 ? 0.433 -7.435 38.739 1.00 84.06 187 ASP A O 1
ATOM 1449 N N . PRO A 1 188 ? 2.141 -8.890 38.771 1.00 81.44 188 PRO A N 1
ATOM 1450 C CA . PRO A 1 188 ? 1.828 -9.387 40.114 1.00 81.44 188 PRO A CA 1
ATOM 1451 C C . PRO A 1 188 ? 1.861 -8.297 41.197 1.00 81.44 188 PRO A C 1
ATOM 1453 O O . PRO A 1 188 ? 1.207 -8.430 42.231 1.00 81.44 188 PRO A O 1
ATOM 1456 N N . GLU A 1 189 ? 2.600 -7.211 40.960 1.00 83.75 189 GLU A N 1
ATOM 1457 C CA . GLU A 1 189 ? 2.684 -6.038 41.828 1.00 83.75 189 GLU A CA 1
ATOM 1458 C C . GLU A 1 189 ? 1.476 -5.089 41.691 1.00 83.75 189 GLU A C 1
ATOM 1460 O O . GLU A 1 189 ? 1.335 -4.154 42.483 1.00 83.75 189 GLU A O 1
ATOM 1465 N N . GLY A 1 190 ? 0.580 -5.333 40.729 1.00 82.06 190 GLY A N 1
ATOM 1466 C CA . GLY A 1 190 ? -0.616 -4.529 40.473 1.00 82.06 190 GLY A CA 1
ATOM 1467 C C . GLY A 1 190 ? -0.387 -3.339 39.537 1.00 82.06 190 GLY A C 1
ATOM 1468 O O . GLY A 1 190 ? -1.263 -2.483 39.405 1.00 82.06 190 GLY A O 1
ATOM 1469 N N . THR A 1 191 ? 0.768 -3.262 38.880 1.00 83.31 191 THR A N 1
ATOM 1470 C CA . THR A 1 191 ? 1.099 -2.216 37.909 1.00 83.31 191 THR A CA 1
ATOM 1471 C C . THR A 1 191 ? 0.514 -2.573 36.546 1.00 83.31 191 THR A C 1
ATOM 1473 O O . THR A 1 191 ? 0.808 -3.630 35.987 1.00 83.31 191 THR A O 1
ATOM 1476 N N . SER A 1 192 ? -0.299 -1.679 35.977 1.00 82.00 192 SER A N 1
ATOM 1477 C CA . SER A 1 192 ? -0.810 -1.830 34.609 1.00 82.00 192 SER A CA 1
ATOM 1478 C C . SER A 1 192 ? 0.251 -1.422 33.587 1.00 82.00 192 SER A C 1
ATOM 1480 O O . SER A 1 192 ? 0.810 -0.328 33.663 1.00 82.00 192 SER A O 1
ATOM 1482 N N . GLY A 1 193 ? 0.483 -2.280 32.595 1.00 79.12 193 GLY A N 1
ATOM 1483 C CA . GLY A 1 193 ? 1.260 -1.972 31.397 1.00 79.12 193 GLY A CA 1
ATOM 1484 C C . GLY A 1 193 ? 0.555 -0.987 30.457 1.00 79.12 193 GLY A C 1
ATOM 1485 O O . GLY A 1 193 ? -0.504 -0.439 30.786 1.00 79.12 193 GLY A O 1
ATOM 1486 N N . LYS A 1 194 ? 1.147 -0.776 29.269 1.00 78.94 194 LYS A N 1
ATOM 1487 C CA . LYS A 1 194 ? 0.585 0.079 28.208 1.00 78.94 194 LYS A CA 1
ATOM 1488 C C . LYS A 1 194 ? -0.852 -0.363 27.903 1.00 78.94 194 LYS A C 1
ATOM 1490 O O . LYS A 1 194 ? -1.111 -1.549 27.710 1.00 78.94 194 LYS A O 1
ATOM 1495 N N . LEU A 1 195 ? -1.772 0.600 27.878 1.00 79.25 195 LEU A N 1
ATOM 1496 C CA . LEU A 1 195 ? -3.143 0.365 27.444 1.00 79.25 195 LEU A CA 1
ATOM 1497 C C . LEU A 1 195 ? -3.168 0.307 25.916 1.00 79.25 195 LEU A C 1
ATOM 1499 O O . LEU A 1 195 ? -2.683 1.222 25.251 1.00 79.25 195 LEU A O 1
ATOM 1503 N N . HIS A 1 196 ? -3.727 -0.769 25.381 1.00 80.25 196 HIS A N 1
ATOM 1504 C CA . HIS A 1 196 ? -4.002 -0.929 23.964 1.00 80.25 196 HIS A CA 1
ATOM 1505 C C . HIS A 1 196 ? -5.482 -0.669 23.726 1.00 80.25 196 HIS A C 1
ATOM 1507 O O . HIS A 1 196 ? -6.326 -1.220 24.432 1.00 80.25 196 HIS A O 1
ATOM 1513 N N . HIS A 1 197 ? -5.795 0.129 22.716 1.00 81.00 197 HIS A N 1
ATOM 1514 C CA . HIS A 1 197 ? -7.137 0.220 22.152 1.00 81.00 197 HIS A CA 1
ATOM 1515 C C . HIS A 1 197 ? -7.150 -0.626 20.877 1.00 81.00 197 HIS A C 1
ATOM 1517 O O . HIS A 1 197 ? -6.101 -0.920 20.337 1.00 81.00 197 HIS A O 1
ATOM 1523 N N . ILE A 1 198 ? -8.294 -1.101 20.412 1.00 81.75 198 ILE A N 1
ATOM 1524 C CA . ILE A 1 198 ? -8.464 -1.705 19.087 1.00 81.75 198 ILE A CA 1
ATOM 1525 C C . ILE A 1 198 ? -9.819 -1.241 18.610 1.00 81.75 198 ILE A C 1
ATOM 1527 O O . ILE A 1 198 ? -10.810 -1.406 19.322 1.00 81.75 198 ILE A O 1
ATOM 1531 N N . PHE A 1 199 ? -9.872 -0.705 17.399 1.00 81.62 199 PHE A N 1
ATOM 1532 C CA . PHE A 1 199 ? -11.124 -0.371 16.746 1.00 81.62 199 PHE A CA 1
ATOM 1533 C C . PHE A 1 199 ? -11.484 -1.468 15.738 1.00 81.62 199 PHE A C 1
ATOM 1535 O O . PHE A 1 199 ? -10.645 -1.870 14.933 1.00 81.62 199 PHE A O 1
ATOM 1542 N N . PHE A 1 200 ? -12.714 -1.981 15.786 1.00 83.56 200 PHE A N 1
ATOM 1543 C CA . PHE A 1 200 ? -13.178 -3.018 14.865 1.00 83.56 200 PHE A CA 1
ATOM 1544 C C . PHE A 1 200 ? -14.677 -2.897 14.566 1.00 83.56 200 PHE A C 1
ATOM 1546 O O . PHE A 1 200 ? -15.440 -2.229 15.270 1.00 83.56 200 PHE A O 1
ATOM 1553 N N . ARG A 1 201 ? -15.124 -3.581 13.511 1.00 83.31 201 ARG A N 1
ATOM 1554 C CA . ARG A 1 201 ? -16.542 -3.821 13.227 1.00 83.31 201 ARG A CA 1
ATOM 1555 C C . ARG A 1 201 ? -16.758 -5.290 12.935 1.00 83.31 201 ARG A C 1
ATOM 1557 O O . ARG A 1 201 ? -16.084 -5.882 12.100 1.00 83.31 201 ARG A O 1
ATOM 1564 N N . PHE A 1 202 ? -17.761 -5.867 13.575 1.00 86.81 202 PHE A N 1
ATOM 1565 C CA . PHE A 1 202 ? -18.112 -7.267 13.402 1.00 86.81 202 PHE A CA 1
ATOM 1566 C C . PHE A 1 202 ? -19.535 -7.382 12.858 1.00 86.81 202 PHE A C 1
ATOM 1568 O O . PHE A 1 202 ? -20.472 -6.807 13.410 1.00 86.81 202 PHE A O 1
ATOM 1575 N N . LYS A 1 203 ? -19.705 -8.078 11.730 1.00 85.06 203 LYS A N 1
ATOM 1576 C CA . LYS A 1 203 ? -20.975 -8.142 10.991 1.00 85.06 203 LYS A CA 1
ATOM 1577 C C . LYS A 1 203 ? -21.353 -9.584 10.707 1.00 85.06 203 LYS A C 1
ATOM 1579 O O . LYS A 1 203 ? -20.496 -10.410 10.420 1.00 85.06 203 LYS A O 1
ATOM 1584 N N . ARG A 1 204 ? -22.657 -9.863 10.700 1.00 86.81 204 ARG A N 1
ATOM 1585 C CA . ARG A 1 204 ? -23.207 -11.100 10.136 1.00 86.81 204 ARG A CA 1
ATOM 1586 C C . ARG A 1 204 ? -23.667 -10.820 8.708 1.00 86.81 204 ARG A C 1
ATOM 1588 O O . ARG A 1 204 ? -24.556 -9.996 8.506 1.00 86.81 204 ARG A O 1
ATOM 1595 N N . LEU A 1 205 ? -23.053 -11.491 7.742 1.00 84.00 205 LEU A N 1
ATOM 1596 C CA . LEU A 1 205 ? -23.376 -11.391 6.319 1.00 84.00 205 LEU A CA 1
ATOM 1597 C C . LEU A 1 205 ? -24.538 -12.311 5.935 1.00 84.00 205 LEU A C 1
ATOM 1599 O O . LEU A 1 205 ? -25.387 -11.936 5.131 1.00 84.00 205 LEU A O 1
ATOM 1603 N N . MET A 1 206 ? -24.586 -13.511 6.517 1.00 83.88 206 MET A N 1
ATOM 1604 C CA . MET A 1 206 ? -25.579 -14.537 6.198 1.00 83.88 206 MET A CA 1
ATOM 1605 C C . MET A 1 206 ? -25.924 -15.355 7.448 1.00 83.88 206 MET A C 1
ATOM 1607 O O . MET A 1 206 ? -25.115 -15.432 8.367 1.00 83.88 206 MET A O 1
ATOM 1611 N N . ARG A 1 207 ? -27.144 -15.911 7.504 1.00 85.38 207 ARG A N 1
ATOM 1612 C CA . ARG A 1 207 ? -27.624 -16.760 8.617 1.00 85.38 207 ARG A CA 1
ATOM 1613 C C . ARG A 1 207 ? -27.658 -18.258 8.299 1.00 85.38 207 ARG A C 1
ATOM 1615 O O . ARG A 1 207 ? -27.839 -19.071 9.196 1.00 85.38 207 ARG A O 1
ATOM 1622 N N . SER A 1 208 ? -27.603 -18.624 7.021 1.00 85.06 208 SER A N 1
ATOM 1623 C CA . SER A 1 208 ? -27.638 -20.018 6.578 1.00 85.06 208 SER A CA 1
ATOM 1624 C C . SER A 1 208 ? -26.923 -20.158 5.222 1.00 85.06 208 SER A C 1
ATOM 1626 O O . SER A 1 208 ? -27.532 -19.841 4.199 1.00 85.06 208 SER A O 1
ATOM 1628 N N . PRO A 1 209 ? -25.644 -20.585 5.201 1.00 85.50 209 PRO A N 1
ATOM 1629 C CA . PRO A 1 209 ? -24.781 -20.791 6.372 1.00 85.50 209 PRO A CA 1
ATOM 1630 C C . PRO A 1 209 ? -24.537 -19.486 7.146 1.00 85.50 209 PRO A C 1
ATOM 1632 O O . PRO A 1 209 ? -24.722 -18.390 6.611 1.00 85.50 209 PRO A O 1
ATOM 1635 N N . ASP A 1 210 ? -24.177 -19.599 8.425 1.00 88.06 210 ASP A N 1
ATOM 1636 C CA . ASP A 1 210 ? -23.723 -18.437 9.188 1.00 88.06 210 ASP A CA 1
ATOM 1637 C C . ASP A 1 210 ? -22.396 -17.958 8.587 1.00 88.06 210 ASP A C 1
ATOM 1639 O O . ASP A 1 210 ? -21.426 -18.706 8.529 1.00 88.06 210 ASP A O 1
ATOM 1643 N N . LEU A 1 211 ? -22.383 -16.718 8.099 1.00 88.88 211 LEU A N 1
ATOM 1644 C CA . LEU A 1 211 ? -21.188 -16.061 7.579 1.00 88.88 211 LEU A CA 1
ATOM 1645 C C . LEU A 1 211 ? -21.034 -14.716 8.266 1.00 88.88 211 LEU A C 1
ATOM 1647 O O . LEU A 1 211 ? -21.995 -13.945 8.380 1.00 88.88 211 LEU A O 1
ATOM 1651 N N . PHE A 1 212 ? -19.813 -14.416 8.671 1.00 87.75 212 PHE A N 1
ATOM 1652 C CA . PHE A 1 212 ? -19.438 -13.206 9.367 1.00 87.75 212 PHE A CA 1
ATOM 1653 C C . PHE A 1 212 ? -18.325 -12.466 8.636 1.00 87.75 212 PHE A C 1
ATOM 1655 O O . PHE A 1 212 ? -17.634 -13.027 7.793 1.00 87.75 212 PHE A O 1
ATOM 1662 N N . PHE A 1 213 ? -18.167 -11.192 8.969 1.00 85.44 213 PHE A N 1
ATOM 1663 C CA . PHE A 1 213 ? -17.073 -10.356 8.501 1.00 85.44 213 PHE A CA 1
ATOM 1664 C C . PHE A 1 213 ? -16.523 -9.551 9.671 1.00 85.44 213 PHE A C 1
ATOM 1666 O O . PHE A 1 213 ? -17.288 -8.846 10.342 1.00 85.44 213 PHE A O 1
ATOM 1673 N N . LEU A 1 214 ? -15.218 -9.671 9.909 1.00 84.62 214 LEU A N 1
ATOM 1674 C CA . LEU A 1 214 ? -14.493 -8.918 10.926 1.00 84.62 214 LEU A CA 1
ATOM 1675 C C . LEU A 1 214 ? -13.642 -7.852 10.238 1.00 84.62 214 LEU A C 1
ATOM 1677 O O . LEU A 1 214 ? -12.575 -8.142 9.718 1.00 84.62 214 LEU A O 1
ATOM 1681 N N . GLU A 1 215 ? -14.122 -6.616 10.238 1.00 80.88 215 GLU A N 1
ATOM 1682 C CA . GLU A 1 215 ? -13.354 -5.452 9.804 1.00 80.88 215 GLU A CA 1
ATOM 1683 C C . GLU A 1 215 ? -12.483 -5.004 10.979 1.00 80.88 215 GLU A C 1
ATOM 1685 O O . GLU A 1 215 ? -12.989 -4.486 11.976 1.00 80.88 215 GLU A O 1
ATOM 1690 N N . TRP A 1 216 ? -11.184 -5.249 10.896 1.00 77.81 216 TRP A N 1
ATOM 1691 C CA . TRP A 1 216 ? -10.219 -4.809 11.899 1.00 77.81 216 TRP A CA 1
ATOM 1692 C C . TRP A 1 216 ? -9.681 -3.451 11.448 1.00 77.81 216 TRP A C 1
ATOM 1694 O O . TRP A 1 216 ? -9.393 -3.280 10.271 1.00 77.81 216 TRP A O 1
ATOM 1704 N N . LEU A 1 217 ? -9.611 -2.453 12.327 1.00 71.12 217 LEU A N 1
ATOM 1705 C CA . LEU A 1 217 ? -9.219 -1.080 11.963 1.00 71.12 217 LEU A CA 1
ATOM 1706 C C . LEU A 1 217 ? -8.010 -0.591 12.780 1.00 71.12 217 LEU A C 1
ATOM 1708 O O . LEU A 1 217 ? -7.792 0.611 12.893 1.00 71.12 217 LEU A O 1
ATOM 1712 N N . TRP A 1 218 ? -7.235 -1.515 13.357 1.00 65.69 218 TRP A N 1
ATOM 1713 C CA . TRP A 1 218 ? -6.050 -1.237 14.177 1.00 65.69 218 TRP A CA 1
ATOM 1714 C C . TRP A 1 218 ? -4.747 -1.574 13.445 1.00 65.69 218 TRP A C 1
ATOM 1716 O O . TRP A 1 218 ? -4.612 -2.683 12.925 1.00 65.69 218 TRP A O 1
ATOM 1726 N N . CYS A 1 219 ? -3.780 -0.654 13.462 1.00 54.19 219 CYS A N 1
ATOM 1727 C CA . CYS A 1 219 ? -2.604 -0.678 12.591 1.00 54.19 219 CYS A CA 1
ATOM 1728 C C . CYS A 1 219 ? -1.526 -1.690 12.995 1.00 54.19 219 CYS A C 1
ATOM 1730 O O . CYS A 1 219 ? -0.879 -2.251 12.118 1.00 54.19 219 CYS A O 1
ATOM 1732 N N . ASP A 1 220 ? -1.348 -1.995 14.284 1.00 48.88 220 ASP A N 1
ATOM 1733 C CA . ASP A 1 220 ? -0.149 -2.752 14.691 1.00 48.88 220 ASP A CA 1
ATOM 1734 C C . ASP A 1 220 ? -0.183 -4.251 14.367 1.00 48.88 220 ASP A C 1
ATOM 1736 O O . ASP A 1 220 ? 0.837 -4.923 14.501 1.00 48.88 220 ASP A O 1
ATOM 1740 N N . ARG A 1 221 ? -1.332 -4.809 13.964 1.00 50.59 221 ARG A N 1
ATOM 1741 C CA . ARG A 1 221 ? -1.490 -6.264 13.783 1.00 50.59 221 ARG A CA 1
ATOM 1742 C C . ARG A 1 221 ? -2.542 -6.668 12.761 1.00 50.59 221 ARG A C 1
ATOM 1744 O O . ARG A 1 221 ? -3.256 -7.655 12.945 1.00 50.59 221 ARG A O 1
ATOM 1751 N N . PHE A 1 222 ? -2.608 -5.966 11.637 1.00 48.03 222 PHE A N 1
ATOM 1752 C CA . PHE A 1 222 ? -2.999 -6.706 10.445 1.00 48.03 222 PHE A CA 1
ATOM 1753 C C . PHE A 1 222 ? -1.907 -7.746 10.231 1.00 48.03 222 PHE A C 1
ATOM 1755 O O . PHE A 1 222 ? -0.750 -7.390 10.019 1.00 48.03 222 PHE A O 1
ATOM 1762 N N . GLY A 1 223 ? -2.247 -9.030 10.331 1.00 48.16 223 GLY A N 1
ATOM 1763 C CA . GLY A 1 223 ? -1.364 -10.076 9.828 1.00 48.16 223 GLY A CA 1
ATOM 1764 C C . GLY A 1 223 ? -1.042 -9.842 8.347 1.00 48.16 223 GLY A C 1
ATOM 1765 O O . GLY A 1 223 ? -1.359 -8.800 7.758 1.00 48.16 223 GLY A O 1
ATOM 1766 N N . ASP A 1 224 ? -0.443 -10.823 7.692 1.00 53.78 224 ASP A N 1
ATOM 1767 C CA . ASP A 1 224 ? -0.175 -10.797 6.246 1.00 53.78 224 ASP A CA 1
ATOM 1768 C C . ASP A 1 224 ? -1.468 -10.898 5.401 1.00 53.78 224 ASP A C 1
ATOM 1770 O O . ASP A 1 224 ? -1.493 -11.630 4.419 1.00 53.78 224 ASP A O 1
ATOM 1774 N N . SER A 1 225 ? -2.569 -10.251 5.816 1.00 58.41 225 SER A N 1
ATOM 1775 C CA . SER A 1 225 ? -3.905 -10.436 5.251 1.00 58.41 225 SER A CA 1
ATOM 1776 C C . SER A 1 225 ? -4.348 -9.330 4.298 1.00 58.41 225 SER A C 1
ATOM 1778 O O . SER A 1 225 ? -5.194 -9.603 3.467 1.00 58.41 225 SER A O 1
ATOM 1780 N N . LEU A 1 226 ? -3.829 -8.099 4.366 1.00 77.00 226 LEU A N 1
ATOM 1781 C CA . LEU A 1 226 ? -4.138 -7.036 3.394 1.00 77.00 226 LEU A CA 1
ATOM 1782 C C . LEU A 1 226 ? -3.043 -5.966 3.407 1.00 77.00 226 LEU A C 1
ATOM 1784 O O . LEU A 1 226 ? -2.998 -5.123 4.296 1.00 77.00 226 LEU A O 1
ATOM 1788 N N . TYR A 1 227 ? -2.179 -5.984 2.400 1.00 82.44 227 TYR A N 1
ATOM 1789 C CA . TYR A 1 227 ? -1.088 -5.023 2.237 1.00 82.44 227 TYR A CA 1
ATOM 1790 C C . TYR A 1 227 ? -1.605 -3.581 2.043 1.00 82.44 227 TYR A C 1
ATOM 1792 O O . TYR A 1 227 ? -2.472 -3.356 1.193 1.00 82.44 227 TYR A O 1
ATOM 1800 N N . GLY A 1 228 ? -1.093 -2.606 2.801 1.00 75.62 228 GLY A N 1
ATOM 1801 C CA . GLY A 1 228 ? -1.358 -1.162 2.647 1.00 75.62 228 GLY A CA 1
ATOM 1802 C C . GLY A 1 228 ? -2.757 -0.671 3.057 1.00 75.62 228 GLY A C 1
ATOM 1803 O O . GLY A 1 228 ? -3.033 0.530 3.075 1.00 75.62 228 GLY A O 1
ATOM 1804 N N . ALA A 1 229 ? -3.671 -1.573 3.429 1.00 76.31 229 ALA A N 1
ATOM 1805 C CA . ALA A 1 229 ? -5.018 -1.198 3.869 1.00 76.31 229 ALA A CA 1
ATOM 1806 C C . ALA A 1 229 ? -4.984 -0.359 5.159 1.00 76.31 229 ALA A C 1
ATOM 1808 O O . ALA A 1 229 ? -5.808 0.541 5.336 1.00 76.31 229 ALA A O 1
ATOM 1809 N N . GLU A 1 230 ? -4.006 -0.624 6.022 1.00 68.88 230 GLU A N 1
ATOM 1810 C CA . GLU A 1 230 ? -3.730 0.078 7.272 1.00 68.88 230 GLU A CA 1
ATOM 1811 C C . GLU A 1 230 ? -3.347 1.546 7.074 1.00 68.88 230 GLU A C 1
ATOM 1813 O O . GLU A 1 230 ? -3.838 2.403 7.802 1.00 68.88 230 GLU A O 1
ATOM 1818 N N . ASN A 1 231 ? -2.554 1.866 6.047 1.00 71.81 231 ASN A N 1
ATOM 1819 C CA . ASN A 1 231 ? -2.082 3.234 5.813 1.00 71.81 231 ASN A CA 1
ATOM 1820 C C . ASN A 1 231 ? -3.211 4.146 5.324 1.00 71.81 231 ASN A C 1
ATOM 1822 O O . ASN A 1 231 ? -3.206 5.359 5.546 1.00 71.81 231 ASN A O 1
ATOM 1826 N N . TRP A 1 232 ? -4.187 3.567 4.627 1.00 75.56 232 TRP A N 1
ATOM 1827 C CA . TRP A 1 232 ? -5.329 4.300 4.093 1.00 75.56 232 TRP A CA 1
ATOM 1828 C C . TRP A 1 232 ? -6.588 4.186 4.947 1.00 75.56 232 TRP A C 1
ATOM 1830 O O . TRP A 1 232 ? -7.542 4.933 4.708 1.00 75.56 232 TRP A O 1
ATOM 1840 N N . TYR A 1 233 ? -6.611 3.253 5.902 1.00 71.44 233 TYR A N 1
ATOM 1841 C CA . TYR A 1 233 ? -7.814 2.808 6.608 1.00 71.44 233 TYR A CA 1
ATOM 1842 C C . TYR A 1 233 ? -8.933 2.375 5.643 1.00 71.44 233 TYR A C 1
ATOM 1844 O O . TYR A 1 233 ? -10.120 2.590 5.900 1.00 71.44 233 TYR A O 1
ATOM 1852 N N . VAL A 1 234 ? -8.555 1.776 4.505 1.00 76.50 234 VAL A N 1
ATOM 1853 C CA . VAL A 1 234 ? -9.481 1.288 3.472 1.00 76.50 234 VAL A CA 1
ATOM 1854 C C . VAL A 1 234 ? -9.466 -0.224 3.445 1.00 76.50 234 VAL A C 1
ATOM 1856 O O . VAL A 1 234 ? -8.593 -0.845 2.844 1.00 76.50 234 VAL A O 1
ATOM 1859 N N . VAL A 1 235 ? -10.487 -0.804 4.064 1.00 75.81 235 VAL A N 1
ATOM 1860 C CA . VAL A 1 235 ? -10.728 -2.241 4.036 1.00 75.81 235 VAL A CA 1
ATOM 1861 C C . VAL A 1 235 ? -11.672 -2.566 2.871 1.00 75.81 235 VAL A C 1
ATOM 1863 O O . VAL A 1 235 ? -12.785 -2.032 2.844 1.00 75.81 235 VAL A O 1
ATOM 1866 N N . PRO A 1 236 ? -11.276 -3.427 1.912 1.00 77.75 236 PRO A N 1
ATOM 1867 C CA . PRO A 1 236 ? -12.176 -3.870 0.858 1.00 77.75 236 PRO A CA 1
ATOM 1868 C C . PRO A 1 236 ? -13.374 -4.625 1.445 1.00 77.75 236 PRO A C 1
ATOM 1870 O O . PRO A 1 236 ? -13.266 -5.366 2.424 1.00 77.75 236 PRO A O 1
ATOM 1873 N N . SER A 1 237 ? -14.538 -4.464 0.826 1.00 73.50 237 SER A N 1
ATOM 1874 C CA . SER A 1 237 ? -15.730 -5.229 1.181 1.00 73.50 237 SER A CA 1
ATOM 1875 C C . SER A 1 237 ? -15.522 -6.738 0.953 1.00 73.50 237 SER A C 1
ATOM 1877 O O . SER A 1 237 ? -14.718 -7.133 0.107 1.00 73.50 237 SER A O 1
ATOM 1879 N N . PRO A 1 238 ? -16.314 -7.606 1.613 1.00 72.56 238 PRO A N 1
ATOM 1880 C CA . PRO A 1 238 ? -16.329 -9.053 1.359 1.00 72.56 238 PRO A CA 1
ATOM 1881 C C . PRO A 1 238 ? -16.352 -9.441 -0.128 1.00 72.56 238 PRO A C 1
ATOM 1883 O O . PRO A 1 238 ? -15.669 -10.367 -0.559 1.00 72.56 238 PRO A O 1
ATOM 1886 N N . LEU A 1 239 ? -17.140 -8.713 -0.926 1.00 74.62 239 LEU A N 1
ATOM 1887 C CA . LEU A 1 239 ? -17.267 -8.943 -2.363 1.00 74.62 239 LEU A CA 1
ATOM 1888 C C . LEU A 1 239 ? -16.012 -8.519 -3.134 1.00 74.62 239 LEU A C 1
ATOM 1890 O O . LEU A 1 239 ? -15.686 -9.132 -4.147 1.00 74.62 239 LEU A O 1
ATOM 1894 N N . GLU A 1 240 ? -15.344 -7.453 -2.702 1.00 78.12 240 GLU A N 1
ATOM 1895 C CA . GLU A 1 240 ? -14.090 -7.008 -3.308 1.00 78.12 240 GLU A CA 1
ATOM 1896 C C . GLU A 1 240 ? -12.956 -7.972 -2.986 1.00 78.12 240 GLU A C 1
ATOM 1898 O O . GLU A 1 240 ? -12.225 -8.328 -3.901 1.00 78.12 240 GLU A O 1
ATOM 1903 N N . LEU A 1 241 ? -12.865 -8.468 -1.751 1.00 77.94 241 LEU A N 1
ATOM 1904 C CA . LEU A 1 241 ? -11.850 -9.446 -1.342 1.00 77.94 241 LEU A CA 1
ATOM 1905 C C . LEU A 1 241 ? -11.885 -10.707 -2.200 1.00 77.94 241 LEU A C 1
ATOM 1907 O O . LEU A 1 241 ? -10.866 -11.081 -2.768 1.00 77.94 241 LEU A O 1
ATOM 1911 N N . GLY A 1 242 ? -13.072 -11.284 -2.412 1.00 77.19 242 GLY A N 1
ATOM 1912 C CA . GLY A 1 242 ? -13.220 -12.444 -3.298 1.00 77.19 242 GLY A CA 1
ATOM 1913 C C . GLY A 1 242 ? -12.869 -12.169 -4.769 1.00 77.19 242 GLY A C 1
ATOM 1914 O O . GLY A 1 242 ? -12.751 -13.103 -5.555 1.00 77.19 242 GLY A O 1
ATOM 1915 N N . ARG A 1 243 ? -12.711 -10.900 -5.177 1.00 84.31 243 ARG A N 1
ATOM 1916 C CA . ARG A 1 243 ? -12.208 -10.515 -6.510 1.00 84.31 243 ARG A CA 1
ATOM 1917 C C . ARG A 1 243 ? -10.699 -10.267 -6.533 1.00 84.31 243 ARG A C 1
ATOM 1919 O O . ARG A 1 243 ? -10.156 -10.115 -7.625 1.00 84.31 243 ARG A O 1
ATOM 1926 N N . LEU A 1 244 ? -10.048 -10.162 -5.373 1.00 86.25 244 LEU A N 1
ATOM 1927 C CA . LEU A 1 244 ? -8.596 -10.002 -5.267 1.00 86.25 244 LEU A CA 1
ATOM 1928 C C . LEU A 1 244 ? -7.865 -11.347 -5.324 1.00 86.25 244 LEU A C 1
ATOM 1930 O O . LEU A 1 244 ? -6.693 -11.367 -5.704 1.00 86.25 244 LEU A O 1
ATOM 1934 N N . ASP A 1 245 ? -8.544 -12.450 -5.004 1.00 83.06 245 ASP A N 1
ATOM 1935 C CA . ASP A 1 245 ? -7.993 -13.801 -5.118 1.00 83.06 245 ASP A CA 1
ATOM 1936 C C . ASP A 1 245 ? -7.458 -14.072 -6.532 1.00 83.06 245 ASP A C 1
ATOM 1938 O O . ASP A 1 245 ? -8.122 -13.820 -7.541 1.00 83.06 245 ASP A O 1
ATOM 1942 N N . GLY A 1 246 ? -6.221 -14.568 -6.609 1.00 82.69 246 GLY A N 1
ATOM 1943 C CA . GLY A 1 246 ? -5.526 -14.820 -7.876 1.00 82.69 246 GLY A CA 1
ATOM 1944 C C . GLY A 1 246 ? -5.045 -13.563 -8.614 1.00 82.69 246 GLY A C 1
ATOM 1945 O O . GLY A 1 246 ? -4.554 -13.669 -9.737 1.00 82.69 246 GLY A O 1
ATOM 1946 N N . THR A 1 247 ? -5.167 -12.375 -8.015 1.00 89.50 247 THR A N 1
ATOM 1947 C CA . THR A 1 247 ? -4.608 -11.128 -8.557 1.00 89.50 247 THR A CA 1
ATOM 1948 C C . THR A 1 247 ? -3.298 -10.751 -7.861 1.00 89.50 247 THR A C 1
ATOM 1950 O O . THR A 1 247 ? -2.929 -11.305 -6.828 1.00 89.50 247 THR A O 1
ATOM 1953 N N . VAL A 1 248 ? -2.603 -9.739 -8.387 1.00 91.44 248 VAL A N 1
ATOM 1954 C CA . VAL A 1 248 ? -1.392 -9.177 -7.757 1.00 91.44 248 VAL A CA 1
ATOM 1955 C C . VAL A 1 248 ? -1.646 -8.529 -6.392 1.00 91.44 248 VAL A C 1
ATOM 1957 O O . VAL A 1 248 ? -0.687 -8.268 -5.678 1.00 91.44 248 VAL A O 1
ATOM 1960 N N . LEU A 1 249 ? -2.911 -8.265 -6.046 1.00 91.56 249 LEU A N 1
ATOM 1961 C CA . LEU A 1 249 ? -3.341 -7.717 -4.758 1.00 91.56 249 LEU A CA 1
ATOM 1962 C C . LEU A 1 249 ? -3.938 -8.794 -3.837 1.00 91.56 249 LEU A C 1
ATOM 1964 O O . LEU A 1 249 ? -4.709 -8.460 -2.938 1.00 91.56 249 LEU A O 1
ATOM 1968 N N . ALA A 1 250 ? -3.660 -10.075 -4.097 1.00 87.12 250 ALA A N 1
ATOM 1969 C CA . ALA A 1 250 ? -4.138 -11.143 -3.235 1.00 87.12 250 ALA A CA 1
ATOM 1970 C C . ALA A 1 250 ? -3.706 -10.886 -1.774 1.00 87.12 250 ALA A C 1
ATOM 1972 O O . ALA A 1 250 ? -2.572 -10.454 -1.542 1.00 87.12 250 ALA A O 1
ATOM 1973 N N . PRO A 1 251 ? -4.605 -11.129 -0.804 1.00 75.62 251 PRO A N 1
ATOM 1974 C CA . PRO A 1 251 ? -4.422 -10.755 0.597 1.00 75.62 251 PRO A CA 1
ATOM 1975 C C . PRO A 1 251 ? -3.160 -11.347 1.232 1.00 75.62 251 PRO A C 1
ATOM 1977 O O . PRO A 1 251 ? -2.489 -10.657 1.989 1.00 75.62 251 PRO A O 1
ATOM 1980 N N . SER A 1 252 ? -2.813 -12.583 0.867 1.00 77.00 252 SER A N 1
ATOM 1981 C CA . SER A 1 252 ? -1.609 -13.290 1.302 1.00 77.00 252 SER A CA 1
ATOM 1982 C C . SER A 1 252 ? -0.889 -13.866 0.083 1.00 77.00 252 SER A C 1
ATOM 1984 O O . SER A 1 252 ? -1.540 -14.399 -0.820 1.00 77.00 252 SER A O 1
ATOM 1986 N N . GLN A 1 253 ? 0.438 -13.722 0.032 1.00 85.31 253 GLN A N 1
ATOM 1987 C CA . GLN A 1 253 ? 1.271 -14.211 -1.070 1.00 85.31 253 GLN A CA 1
ATOM 1988 C C . GLN A 1 253 ? 2.578 -14.802 -0.533 1.00 85.31 253 GLN A C 1
ATOM 1990 O O . GLN A 1 253 ? 3.379 -14.117 0.104 1.00 85.31 253 GLN A O 1
ATOM 1995 N N . THR A 1 254 ? 2.807 -16.077 -0.820 1.00 86.81 254 THR A N 1
ATOM 1996 C CA . THR A 1 254 ? 4.053 -16.792 -0.538 1.00 86.81 254 THR A CA 1
ATOM 1997 C C . THR A 1 254 ? 5.078 -16.616 -1.663 1.00 86.81 254 THR A C 1
ATOM 1999 O O . THR A 1 254 ? 4.795 -16.035 -2.712 1.00 86.81 254 THR A O 1
ATOM 2002 N N . GLU A 1 255 ? 6.298 -17.122 -1.455 1.00 89.81 255 GLU A N 1
ATOM 2003 C CA . GLU A 1 255 ? 7.336 -17.163 -2.498 1.00 89.81 255 GLU A CA 1
ATOM 2004 C C . GLU A 1 255 ? 6.890 -17.977 -3.734 1.00 89.81 255 GLU A C 1
ATOM 2006 O O . GLU A 1 255 ? 7.264 -17.632 -4.861 1.00 89.81 255 GLU A O 1
ATOM 2011 N N . ASP A 1 256 ? 6.068 -19.012 -3.528 1.00 90.25 256 ASP A N 1
ATOM 2012 C CA . ASP A 1 256 ? 5.525 -19.868 -4.588 1.00 90.25 256 ASP A CA 1
ATOM 2013 C C . ASP A 1 256 ? 4.372 -19.185 -5.336 1.00 90.25 256 ASP A C 1
ATOM 2015 O O . ASP A 1 256 ? 4.284 -19.293 -6.559 1.00 90.25 256 ASP A O 1
ATOM 2019 N N . ASP A 1 257 ? 3.532 -18.413 -4.637 1.00 90.00 257 ASP A N 1
ATOM 2020 C CA . ASP A 1 257 ? 2.408 -17.686 -5.254 1.00 90.00 257 ASP A CA 1
ATOM 2021 C C . ASP A 1 257 ? 2.875 -16.633 -6.266 1.00 90.00 257 ASP A C 1
ATOM 2023 O O . ASP A 1 257 ? 2.154 -16.295 -7.206 1.00 90.00 257 ASP A O 1
ATOM 2027 N N . ILE A 1 258 ? 4.094 -16.114 -6.090 1.00 92.62 258 ILE A N 1
ATOM 2028 C CA . ILE A 1 258 ? 4.705 -15.150 -7.009 1.00 92.62 258 ILE A CA 1
ATOM 2029 C C . ILE A 1 258 ? 5.633 -15.808 -8.034 1.00 92.62 258 ILE A C 1
ATOM 2031 O O . ILE A 1 258 ? 6.334 -15.097 -8.755 1.00 92.62 258 ILE A O 1
ATOM 2035 N N . TYR A 1 259 ? 5.685 -17.140 -8.129 1.00 93.81 259 TYR A N 1
ATOM 2036 C CA . TYR A 1 259 ? 6.454 -17.831 -9.164 1.00 93.81 259 TYR A CA 1
ATOM 2037 C C . TYR A 1 259 ? 5.910 -17.515 -10.563 1.00 93.81 259 TYR A C 1
ATOM 2039 O O . TYR A 1 259 ? 4.707 -17.543 -10.816 1.00 93.81 259 TYR A O 1
ATOM 2047 N N . THR A 1 260 ? 6.806 -17.210 -11.503 1.00 92.50 260 THR A N 1
ATOM 2048 C CA . THR A 1 260 ? 6.430 -16.836 -12.872 1.00 92.50 260 THR A CA 1
ATOM 2049 C C . THR A 1 260 ? 7.343 -17.487 -13.903 1.00 92.50 260 THR A C 1
ATOM 2051 O O . THR A 1 260 ? 8.523 -17.721 -13.654 1.00 92.50 260 THR A O 1
ATOM 2054 N N . GLU A 1 261 ? 6.809 -17.729 -15.101 1.00 94.06 261 GLU A N 1
ATOM 2055 C CA . GLU A 1 261 ? 7.565 -18.262 -16.247 1.00 94.06 261 GLU A CA 1
ATOM 2056 C C . GLU A 1 261 ? 7.519 -17.322 -17.453 1.00 94.06 261 GLU A C 1
ATOM 2058 O O . GLU A 1 261 ? 7.443 -17.755 -18.606 1.00 94.06 261 GLU A O 1
ATOM 2063 N N . TYR A 1 262 ? 7.513 -16.013 -17.197 1.00 92.19 262 TYR A N 1
ATOM 2064 C CA . TYR A 1 262 ? 7.426 -15.034 -18.268 1.00 92.19 262 TYR A CA 1
ATOM 2065 C C . TYR A 1 262 ? 8.630 -15.138 -19.203 1.00 92.19 262 TYR A C 1
ATOM 2067 O O . TYR A 1 262 ? 9.778 -15.306 -18.779 1.00 92.19 262 TYR A O 1
ATOM 2075 N N . GLN A 1 263 ? 8.363 -14.971 -20.494 1.00 91.25 263 GLN A N 1
ATOM 2076 C CA . GLN A 1 263 ? 9.381 -14.746 -21.505 1.00 91.25 263 GLN A CA 1
ATOM 2077 C C . GLN A 1 263 ? 9.876 -13.304 -21.374 1.00 91.25 263 GLN A C 1
ATOM 2079 O O . GLN A 1 263 ? 9.243 -12.370 -21.866 1.00 91.25 263 GLN A O 1
ATOM 2084 N N . LEU A 1 264 ? 11.004 -13.132 -20.684 1.00 89.88 264 LEU A N 1
ATOM 2085 C CA . LEU A 1 264 ? 11.653 -11.839 -20.467 1.00 89.88 264 LEU A CA 1
ATOM 2086 C C . LEU A 1 264 ? 12.664 -11.569 -21.583 1.00 89.88 264 LEU A C 1
ATOM 2088 O O . LEU A 1 264 ? 13.823 -11.988 -21.524 1.00 89.88 264 LEU A O 1
ATOM 2092 N N . TYR A 1 265 ? 12.206 -10.894 -22.637 1.00 89.06 265 TYR A N 1
ATOM 2093 C CA . TYR A 1 265 ? 13.003 -10.625 -23.837 1.00 89.06 265 TYR A CA 1
ATOM 2094 C C . TYR A 1 265 ? 14.252 -9.794 -23.521 1.00 89.06 265 TYR A C 1
ATOM 2096 O O . TYR A 1 265 ? 15.314 -10.065 -24.082 1.00 89.06 265 TYR A O 1
ATOM 2104 N N . GLY A 1 266 ? 14.146 -8.817 -22.613 1.00 85.88 266 GLY A N 1
ATOM 2105 C CA . GLY A 1 266 ? 15.283 -7.993 -22.198 1.00 85.88 266 GLY A CA 1
ATOM 2106 C C . GLY A 1 266 ? 16.352 -8.822 -21.487 1.00 85.88 266 GLY A C 1
ATOM 2107 O O . GLY A 1 266 ? 17.529 -8.765 -21.847 1.00 85.88 266 GLY A O 1
ATOM 2108 N N . LEU A 1 267 ? 15.928 -9.674 -20.553 1.00 88.25 267 LEU A N 1
ATOM 2109 C CA . LEU A 1 267 ? 16.828 -10.549 -19.807 1.00 88.25 267 LEU A CA 1
ATOM 2110 C C . LEU A 1 267 ? 17.484 -11.612 -20.694 1.00 88.25 267 LEU A C 1
ATOM 2112 O O . LEU A 1 267 ? 18.690 -11.835 -20.601 1.00 88.25 267 LEU A O 1
ATOM 2116 N N . CYS A 1 268 ? 16.725 -12.230 -21.604 1.00 91.50 268 CYS A N 1
ATOM 2117 C CA . CYS A 1 268 ? 17.301 -13.165 -22.570 1.00 91.50 268 CYS A CA 1
ATOM 2118 C C . CYS A 1 268 ? 18.335 -12.480 -23.477 1.00 91.50 268 CYS A C 1
ATOM 2120 O O . CYS A 1 268 ? 19.406 -13.037 -23.724 1.00 91.50 268 CYS A O 1
ATOM 2122 N N . ALA A 1 269 ? 18.062 -11.250 -23.931 1.00 89.44 269 ALA A N 1
ATOM 2123 C CA . ALA A 1 269 ? 19.032 -10.480 -24.703 1.00 89.44 269 ALA A CA 1
ATOM 2124 C C . ALA A 1 269 ? 20.329 -10.254 -23.913 1.00 89.44 269 ALA A C 1
ATOM 2126 O O . ALA A 1 269 ? 21.416 -10.422 -24.467 1.00 89.44 269 ALA A O 1
ATOM 2127 N N . GLU A 1 270 ? 20.231 -9.908 -22.625 1.00 87.75 270 GLU A N 1
ATOM 2128 C CA . GLU A 1 270 ? 21.398 -9.752 -21.753 1.00 87.75 270 GLU A CA 1
ATOM 2129 C C . GLU A 1 270 ? 22.184 -11.064 -21.630 1.00 87.75 270 GLU A C 1
ATOM 2131 O O . GLU A 1 270 ? 23.393 -11.060 -21.868 1.00 87.75 270 GLU A O 1
ATOM 2136 N N . PHE A 1 271 ? 21.513 -12.186 -21.350 1.00 91.94 271 PHE A N 1
ATOM 2137 C CA . PHE A 1 271 ? 22.156 -13.496 -21.208 1.00 91.94 271 PHE A CA 1
ATOM 2138 C C . PHE A 1 271 ? 22.871 -13.982 -22.463 1.00 91.94 271 PHE A C 1
ATOM 2140 O O . PHE A 1 271 ? 23.931 -14.602 -22.370 1.00 91.94 271 PHE A O 1
ATOM 2147 N N . ILE A 1 272 ? 22.320 -13.711 -23.645 1.00 92.69 272 ILE A N 1
ATOM 2148 C CA . ILE A 1 272 ? 23.001 -14.060 -24.893 1.00 92.69 272 ILE A CA 1
ATOM 2149 C C . ILE A 1 272 ? 24.213 -13.144 -25.101 1.00 92.69 272 ILE A C 1
ATOM 2151 O O . ILE A 1 272 ? 25.300 -13.613 -25.439 1.00 92.69 272 ILE A O 1
ATOM 2155 N N . ARG A 1 273 ? 24.060 -11.832 -24.874 1.00 89.50 273 ARG A N 1
ATOM 2156 C CA . ARG A 1 273 ? 25.120 -10.840 -25.128 1.00 89.50 273 ARG A CA 1
ATOM 2157 C C . ARG A 1 273 ? 26.299 -10.959 -24.166 1.00 89.50 273 ARG A C 1
ATOM 2159 O O . ARG A 1 273 ? 27.433 -10.746 -24.587 1.00 89.50 273 ARG A O 1
ATOM 2166 N N . ASN A 1 274 ? 26.050 -11.284 -22.899 1.00 89.38 274 ASN A N 1
ATOM 2167 C CA . ASN A 1 274 ? 27.098 -11.475 -21.894 1.00 89.38 274 ASN A CA 1
ATOM 2168 C C . ASN A 1 274 ? 27.674 -12.909 -21.895 1.00 89.38 274 ASN A C 1
ATOM 2170 O O . ASN A 1 274 ? 28.677 -13.169 -21.232 1.00 89.38 274 ASN A O 1
ATOM 2174 N N . GLY A 1 275 ? 27.073 -13.825 -22.664 1.00 90.75 275 GLY A N 1
ATOM 2175 C CA . GLY A 1 275 ? 27.525 -15.203 -22.823 1.00 90.75 275 GLY A CA 1
ATOM 2176 C C . GLY A 1 275 ? 27.082 -16.174 -21.725 1.00 90.75 275 GLY A C 1
ATOM 2177 O O . GLY A 1 275 ? 27.551 -17.316 -21.748 1.00 90.75 275 GLY A O 1
ATOM 2178 N N . THR A 1 276 ? 26.193 -15.769 -20.806 1.00 92.75 276 THR A N 1
ATOM 2179 C CA . THR A 1 276 ? 25.517 -16.665 -19.848 1.00 92.75 276 THR A CA 1
ATOM 2180 C C . THR A 1 276 ? 24.772 -17.782 -20.580 1.00 92.75 276 THR A C 1
ATOM 2182 O O . THR A 1 276 ? 24.841 -18.937 -20.170 1.00 92.75 276 THR A O 1
ATOM 2185 N N . VAL A 1 277 ? 24.123 -17.464 -21.705 1.00 95.12 277 VAL A N 1
ATOM 2186 C CA . VAL A 1 277 ? 23.478 -18.437 -22.598 1.00 95.12 277 VAL A CA 1
ATOM 2187 C C . VAL A 1 277 ? 24.189 -18.430 -23.948 1.00 95.12 277 VAL A C 1
ATOM 2189 O O . VAL A 1 277 ? 24.358 -17.392 -24.583 1.00 95.12 277 VAL A O 1
ATOM 2192 N N . ARG A 1 278 ? 24.602 -19.611 -24.420 1.00 93.50 278 ARG A N 1
ATOM 2193 C CA . ARG A 1 278 ? 25.277 -19.775 -25.717 1.00 93.50 278 ARG A CA 1
ATOM 2194 C C . ARG A 1 278 ? 24.323 -20.351 -26.758 1.00 93.50 278 ARG A C 1
ATOM 2196 O O . ARG A 1 278 ? 24.295 -21.557 -26.968 1.00 93.50 278 ARG A O 1
ATOM 2203 N N . ALA A 1 279 ? 23.617 -19.488 -27.479 1.00 93.38 279 ALA A N 1
ATOM 2204 C CA . ALA A 1 279 ? 22.701 -19.877 -28.554 1.00 93.38 279 ALA A CA 1
ATOM 2205 C C . ALA A 1 279 ? 23.426 -20.099 -29.904 1.00 93.38 279 ALA A C 1
ATOM 2207 O O . ALA A 1 279 ? 23.057 -19.523 -30.926 1.00 93.38 279 ALA A O 1
ATOM 2208 N N . ARG A 1 280 ? 24.503 -20.904 -29.914 1.00 92.38 280 ARG A N 1
ATOM 2209 C CA . ARG A 1 280 ? 25.369 -21.106 -31.100 1.00 92.38 280 ARG A CA 1
ATOM 2210 C C . ARG A 1 280 ? 24.642 -21.729 -32.289 1.00 92.38 280 ARG A C 1
ATOM 2212 O O . ARG A 1 280 ? 24.968 -21.400 -33.424 1.00 92.38 280 ARG A O 1
ATOM 2219 N N . ASP A 1 281 ? 23.666 -22.583 -32.008 1.00 93.88 281 ASP A N 1
ATOM 2220 C CA . ASP A 1 281 ? 22.890 -23.293 -33.026 1.00 93.88 281 ASP A CA 1
ATOM 2221 C C . ASP A 1 281 ? 21.714 -22.454 -33.558 1.00 93.88 281 ASP A C 1
ATOM 2223 O O . ASP A 1 281 ? 21.038 -22.846 -34.508 1.00 93.88 281 ASP A O 1
ATOM 2227 N N . CYS A 1 282 ? 21.478 -21.273 -32.978 1.00 95.88 282 CYS A N 1
ATOM 2228 C CA . CYS A 1 282 ? 20.427 -20.367 -33.413 1.00 95.88 282 CYS A CA 1
ATOM 2229 C C . CYS A 1 282 ? 20.919 -19.405 -34.507 1.00 95.88 282 CYS A C 1
ATOM 2231 O O . CYS A 1 282 ? 22.025 -18.860 -34.406 1.00 95.88 282 CYS A O 1
ATOM 2233 N N . PRO A 1 283 ? 20.077 -19.077 -35.508 1.00 94.69 283 PRO A N 1
ATOM 2234 C CA . PRO A 1 283 ? 20.353 -17.990 -36.444 1.00 94.69 283 PRO A CA 1
ATOM 2235 C C . PRO A 1 283 ? 20.702 -16.692 -35.706 1.00 94.69 283 PRO A C 1
ATOM 2237 O O . PRO A 1 283 ? 20.069 -16.362 -34.700 1.00 94.69 283 PRO A O 1
ATOM 2240 N N . GLY A 1 284 ? 21.726 -15.975 -36.179 1.00 91.12 284 GLY A N 1
ATOM 2241 C CA . GLY A 1 284 ? 22.190 -14.735 -35.541 1.00 91.12 284 GLY A CA 1
ATOM 2242 C C . GLY A 1 284 ? 22.667 -14.915 -34.095 1.00 91.12 284 GLY A C 1
ATOM 2243 O O . GLY A 1 284 ? 22.596 -13.971 -33.313 1.00 91.12 284 GLY A O 1
ATOM 2244 N N . PHE A 1 285 ? 23.092 -16.127 -33.715 1.00 94.56 285 PHE A N 1
ATOM 2245 C CA . PHE A 1 285 ? 23.418 -16.498 -32.333 1.00 94.56 285 PHE A CA 1
ATOM 2246 C C . PHE A 1 285 ? 22.256 -16.254 -31.357 1.00 94.56 285 PHE A C 1
ATOM 2248 O O . PHE A 1 285 ? 22.469 -15.895 -30.204 1.00 94.56 285 PHE A O 1
ATOM 2255 N N . GLY A 1 286 ? 21.017 -16.405 -31.837 1.00 93.75 286 GLY A N 1
ATOM 2256 C CA . GLY A 1 286 ? 19.802 -16.194 -31.050 1.00 93.75 286 GLY A CA 1
ATOM 2257 C C . GLY A 1 286 ? 19.283 -14.754 -31.038 1.00 93.75 286 GLY A C 1
ATOM 2258 O O . GLY A 1 286 ? 18.248 -14.509 -30.425 1.00 93.75 286 GLY A O 1
ATOM 2259 N N . LEU A 1 287 ? 19.933 -13.809 -31.731 1.00 92.88 287 LEU A N 1
ATOM 2260 C CA . LEU A 1 287 ? 19.519 -12.402 -31.796 1.00 92.88 287 LEU A CA 1
ATOM 2261 C C . LEU A 1 287 ? 19.186 -11.960 -33.230 1.00 92.88 287 LEU A C 1
ATOM 2263 O O . LEU A 1 287 ? 19.915 -12.240 -34.179 1.00 92.88 287 LEU A O 1
ATOM 2267 N N . LEU A 1 288 ? 18.100 -11.203 -33.373 1.00 89.88 288 LEU A N 1
ATOM 2268 C CA . LEU A 1 288 ? 17.805 -10.344 -34.518 1.00 89.88 288 LEU A CA 1
ATOM 2269 C C . LEU A 1 288 ? 18.620 -9.056 -34.381 1.00 89.88 288 LEU A C 1
ATOM 2271 O O . LEU A 1 288 ? 18.605 -8.412 -33.325 1.00 89.88 288 LEU A O 1
ATOM 2275 N N . ASP A 1 289 ? 19.363 -8.709 -35.432 1.00 85.12 289 ASP A N 1
ATOM 2276 C CA . ASP A 1 289 ? 20.203 -7.505 -35.523 1.00 85.12 289 ASP A CA 1
ATOM 2277 C C . ASP A 1 289 ? 21.152 -7.299 -34.324 1.00 85.12 289 ASP A C 1
ATOM 2279 O O . ASP A 1 289 ? 21.516 -6.177 -33.968 1.00 85.12 289 ASP A O 1
ATOM 2283 N N . GLY A 1 290 ? 21.537 -8.398 -33.661 1.00 80.88 290 GLY A N 1
ATOM 2284 C CA . GLY A 1 290 ? 22.400 -8.394 -32.478 1.00 80.88 290 GLY A CA 1
ATOM 2285 C C . GLY A 1 290 ? 21.784 -7.766 -31.220 1.00 80.88 290 GLY A C 1
ATOM 2286 O O . GLY A 1 290 ? 22.518 -7.506 -30.265 1.00 80.88 290 GLY A O 1
ATOM 2287 N N . LYS A 1 291 ? 20.470 -7.498 -31.199 1.00 83.19 291 LYS A N 1
ATOM 2288 C CA . LYS A 1 291 ? 19.799 -6.798 -30.089 1.00 83.19 291 LYS A CA 1
ATOM 2289 C C . LYS A 1 291 ? 18.635 -7.576 -29.491 1.00 83.19 291 LYS A C 1
ATOM 2291 O O . LYS A 1 291 ? 18.618 -7.778 -28.282 1.00 83.19 291 LYS A O 1
ATOM 2296 N N . THR A 1 292 ? 17.678 -7.993 -30.312 1.00 86.19 292 THR A N 1
ATOM 2297 C CA . THR A 1 292 ? 16.413 -8.571 -29.832 1.00 86.19 292 THR A CA 1
ATOM 2298 C C . THR A 1 292 ? 16.438 -10.084 -29.999 1.00 86.19 292 THR A C 1
ATOM 2300 O O . THR A 1 292 ? 16.772 -10.538 -31.089 1.00 86.19 292 THR A O 1
ATOM 2303 N N . PRO A 1 293 ? 16.074 -10.896 -28.997 1.00 90.75 293 PRO A N 1
ATOM 2304 C CA . PRO A 1 293 ? 16.062 -12.343 -29.161 1.00 90.75 293 PRO A CA 1
ATOM 2305 C C . PRO A 1 293 ? 15.079 -12.790 -30.247 1.00 90.75 293 PRO A C 1
ATOM 2307 O O . PRO A 1 293 ? 13.946 -12.310 -30.309 1.00 90.75 293 PRO A O 1
ATOM 2310 N N . ASN A 1 294 ? 15.506 -13.718 -31.105 1.00 91.62 294 ASN A N 1
ATOM 2311 C CA . ASN A 1 294 ? 14.586 -14.451 -31.978 1.00 91.62 294 ASN A CA 1
ATOM 2312 C C . ASN A 1 294 ? 13.962 -15.639 -31.228 1.00 91.62 294 ASN A C 1
ATOM 2314 O O . ASN A 1 294 ? 14.348 -15.933 -30.100 1.00 91.62 294 ASN A O 1
ATOM 2318 N N . GLY A 1 295 ? 13.015 -16.345 -31.858 1.00 92.00 295 GLY A N 1
ATOM 2319 C CA . GLY A 1 295 ? 12.341 -17.495 -31.235 1.00 92.00 295 GLY A CA 1
ATOM 2320 C C . GLY A 1 295 ? 13.309 -18.562 -30.707 1.00 92.00 295 GLY A C 1
ATOM 2321 O O . GLY A 1 295 ? 13.190 -18.966 -29.559 1.00 92.00 295 GLY A O 1
ATOM 2322 N N . CYS A 1 296 ? 14.335 -18.920 -31.489 1.00 95.75 296 CYS A N 1
ATOM 2323 C CA . CYS A 1 296 ? 15.362 -19.878 -31.060 1.00 95.75 296 CYS A CA 1
ATOM 2324 C C . CYS A 1 296 ? 16.177 -19.358 -29.864 1.00 95.75 296 CYS A C 1
ATOM 2326 O O . CYS A 1 296 ? 16.476 -20.111 -28.943 1.00 95.75 296 CYS A O 1
ATOM 2328 N N . GLY A 1 297 ? 16.509 -18.063 -29.847 1.00 95.19 297 GLY A N 1
ATOM 2329 C CA . GLY A 1 297 ? 17.170 -17.421 -28.712 1.00 95.19 297 GLY A CA 1
ATOM 2330 C C . GLY A 1 297 ? 16.317 -17.451 -27.443 1.00 95.19 297 GLY A C 1
ATOM 2331 O O . GLY A 1 297 ? 16.826 -17.809 -26.385 1.00 95.19 297 GLY A O 1
ATOM 2332 N N . ILE A 1 298 ? 15.020 -17.142 -27.549 1.00 93.50 298 ILE A N 1
ATOM 2333 C CA . ILE A 1 298 ? 14.071 -17.229 -26.427 1.00 93.50 298 ILE A CA 1
ATOM 2334 C C . ILE A 1 298 ? 14.014 -18.654 -25.868 1.00 93.50 298 ILE A C 1
ATOM 2336 O O . ILE A 1 298 ? 14.105 -18.826 -24.653 1.00 93.50 298 ILE A O 1
ATOM 2340 N N . ASP A 1 299 ? 13.937 -19.665 -26.735 1.00 94.50 299 ASP A N 1
ATOM 2341 C CA . ASP A 1 299 ? 13.936 -21.068 -26.315 1.00 94.50 299 ASP A CA 1
ATOM 2342 C C . ASP A 1 299 ? 15.252 -21.452 -25.623 1.00 94.50 299 ASP A C 1
ATOM 2344 O O . ASP A 1 299 ? 15.234 -22.069 -24.558 1.00 94.50 299 ASP A O 1
ATOM 2348 N N . ALA A 1 300 ? 16.394 -21.013 -26.165 1.00 95.69 300 ALA A N 1
ATOM 2349 C CA . ALA A 1 300 ? 17.712 -21.253 -25.576 1.00 95.69 300 ALA A CA 1
ATOM 2350 C C . ALA A 1 300 ? 17.891 -20.582 -24.200 1.00 95.69 300 ALA A C 1
ATOM 2352 O O . ALA A 1 300 ? 18.621 -21.092 -23.353 1.00 95.69 300 ALA A O 1
ATOM 2353 N N . CYS A 1 301 ? 17.235 -19.443 -23.964 1.00 94.81 301 CYS A N 1
ATOM 2354 C CA . CYS A 1 301 ? 17.280 -18.714 -22.697 1.00 94.81 301 CYS A CA 1
ATOM 2355 C C . CYS A 1 301 ? 16.303 -19.230 -21.635 1.00 94.81 301 CYS A C 1
ATOM 2357 O O . CYS A 1 301 ? 16.439 -18.839 -20.473 1.00 94.81 301 CYS A O 1
ATOM 2359 N N . ARG A 1 302 ? 15.291 -20.023 -22.017 1.00 94.00 302 ARG A N 1
ATOM 2360 C CA . ARG A 1 302 ? 14.077 -20.252 -21.215 1.00 94.00 302 ARG A CA 1
ATOM 2361 C C . ARG A 1 302 ? 14.373 -20.637 -19.767 1.00 94.00 302 ARG A C 1
ATOM 2363 O O . ARG A 1 302 ? 13.861 -19.999 -18.855 1.00 94.00 302 ARG A O 1
ATOM 2370 N N . GLU A 1 303 ? 15.221 -21.639 -19.565 1.00 94.94 303 GLU A N 1
ATOM 2371 C CA . GLU A 1 303 ? 15.576 -22.133 -18.231 1.00 94.94 303 GLU A CA 1
ATOM 2372 C C . GLU A 1 303 ? 16.247 -21.046 -17.380 1.00 94.94 303 GLU A C 1
ATOM 2374 O O . GLU A 1 303 ? 15.822 -20.785 -16.260 1.00 94.94 303 GLU A O 1
ATOM 2379 N N . GLN A 1 304 ? 17.242 -20.344 -17.928 1.00 94.31 304 GLN A N 1
ATOM 2380 C CA . GLN A 1 304 ? 17.969 -19.300 -17.198 1.00 94.31 304 GLN A CA 1
ATOM 2381 C C . GLN A 1 304 ? 17.078 -18.098 -16.867 1.00 94.31 304 GLN A C 1
ATOM 2383 O O . GLN A 1 304 ? 17.216 -17.498 -15.803 1.00 94.31 304 GLN A O 1
ATOM 2388 N N . VAL A 1 305 ? 16.141 -17.750 -17.752 1.00 92.88 305 VAL A N 1
ATOM 2389 C CA . VAL A 1 305 ? 15.163 -16.678 -17.514 1.00 92.88 305 VAL A CA 1
ATOM 2390 C C . VAL A 1 305 ? 14.186 -17.057 -16.402 1.00 92.88 305 VAL A C 1
ATOM 2392 O O . VAL A 1 305 ? 13.888 -16.219 -15.552 1.00 92.88 305 VAL A O 1
ATOM 2395 N N . ILE A 1 306 ? 13.703 -18.302 -16.374 1.00 94.56 306 ILE A N 1
ATOM 2396 C CA . ILE A 1 306 ? 12.842 -18.808 -15.293 1.00 94.56 306 ILE A CA 1
ATOM 2397 C C . ILE A 1 306 ? 13.608 -18.838 -13.968 1.00 94.56 306 ILE A C 1
ATOM 2399 O O . ILE A 1 306 ? 13.102 -18.352 -12.961 1.00 94.56 306 ILE A O 1
ATOM 2403 N N . LEU A 1 307 ? 14.845 -19.337 -13.959 1.00 93.19 307 LEU A N 1
ATOM 2404 C CA . LEU A 1 307 ? 15.665 -19.360 -12.748 1.00 93.19 307 LEU A CA 1
ATOM 2405 C C . LEU A 1 307 ? 15.887 -17.945 -12.209 1.00 93.19 307 LEU A C 1
ATOM 2407 O O . LEU A 1 307 ? 15.594 -17.665 -11.050 1.00 93.19 307 LEU A O 1
ATOM 2411 N N . ARG A 1 308 ? 16.334 -17.016 -13.057 1.00 89.94 308 ARG A N 1
ATOM 2412 C CA . ARG A 1 308 ? 16.688 -15.665 -12.613 1.00 89.94 308 ARG A CA 1
ATOM 2413 C C . ARG A 1 308 ? 15.496 -14.846 -12.123 1.00 89.94 308 ARG A C 1
ATOM 2415 O O . ARG A 1 308 ? 15.654 -14.107 -11.158 1.00 89.94 308 ARG A O 1
ATOM 2422 N N . GLN A 1 309 ? 14.331 -14.953 -12.766 1.00 90.00 309 GLN A N 1
ATOM 2423 C CA . GLN A 1 309 ? 13.148 -14.189 -12.343 1.00 90.00 309 GLN A CA 1
ATOM 2424 C C . GLN A 1 309 ? 12.553 -14.686 -11.015 1.00 90.00 309 GLN A C 1
ATOM 2426 O O . GLN A 1 309 ? 11.792 -13.952 -10.390 1.00 90.00 309 GLN A O 1
ATOM 2431 N N . ASN A 1 310 ? 12.878 -15.915 -10.595 1.00 93.56 310 ASN A N 1
ATOM 2432 C CA . ASN A 1 310 ? 12.352 -16.526 -9.372 1.00 93.56 310 ASN A CA 1
ATOM 2433 C C . ASN A 1 310 ? 13.387 -16.632 -8.238 1.00 93.56 310 ASN A C 1
ATOM 2435 O O . ASN A 1 310 ? 12.996 -16.693 -7.080 1.00 93.56 310 ASN A O 1
ATOM 2439 N N . ASP A 1 311 ? 14.688 -16.548 -8.535 1.00 90.88 311 ASP A N 1
ATOM 2440 C CA . ASP A 1 311 ? 15.778 -16.441 -7.544 1.00 90.88 311 ASP A CA 1
ATOM 2441 C C . ASP A 1 311 ? 15.593 -15.240 -6.590 1.00 90.88 311 ASP A C 1
ATOM 2443 O O . ASP A 1 311 ? 15.986 -15.276 -5.428 1.00 90.88 311 ASP A O 1
ATOM 2447 N N . ALA A 1 312 ? 14.914 -14.186 -7.055 1.00 86.88 312 ALA A N 1
ATOM 2448 C CA . ALA A 1 312 ? 14.590 -13.009 -6.254 1.00 86.88 312 ALA A CA 1
ATOM 2449 C C . ALA A 1 312 ? 13.313 -13.148 -5.398 1.00 86.88 312 ALA A C 1
ATOM 2451 O O . ALA A 1 312 ? 13.053 -12.256 -4.590 1.00 86.88 312 ALA A O 1
ATOM 2452 N N . ASN A 1 313 ? 12.511 -14.215 -5.543 1.00 93.31 313 ASN A N 1
ATOM 2453 C CA . ASN A 1 313 ? 11.189 -14.317 -4.900 1.00 93.31 313 ASN A CA 1
ATOM 2454 C C . ASN A 1 313 ? 11.276 -14.181 -3.381 1.00 93.31 313 ASN A C 1
ATOM 2456 O O . ASN A 1 313 ? 10.540 -13.391 -2.803 1.00 93.31 313 ASN A O 1
ATOM 2460 N N . GLN A 1 314 ? 12.233 -14.858 -2.745 1.00 91.44 314 GLN A N 1
ATOM 2461 C CA . GLN A 1 314 ? 12.442 -14.740 -1.305 1.00 91.44 314 GLN A CA 1
ATOM 2462 C C . GLN A 1 314 ? 12.686 -13.294 -0.866 1.00 91.44 314 GLN A C 1
ATOM 2464 O O . GLN A 1 314 ? 12.124 -12.826 0.126 1.00 91.44 314 GLN A O 1
ATOM 2469 N N . GLN A 1 315 ? 13.533 -12.568 -1.592 1.00 88.12 315 GLN A N 1
ATOM 2470 C CA . GLN A 1 315 ? 13.828 -11.182 -1.258 1.00 88.12 315 GLN A CA 1
ATOM 2471 C C . GLN A 1 315 ? 12.625 -10.269 -1.519 1.00 88.12 315 GLN A C 1
ATOM 2473 O O . GLN A 1 315 ? 12.371 -9.365 -0.728 1.00 88.12 315 GLN A O 1
ATOM 2478 N N . ILE A 1 316 ? 11.872 -10.520 -2.592 1.00 91.50 316 ILE A N 1
ATOM 2479 C CA . ILE A 1 316 ? 10.648 -9.788 -2.932 1.00 91.50 316 ILE A CA 1
ATOM 2480 C C . ILE A 1 316 ? 9.582 -9.997 -1.859 1.00 91.50 316 ILE A C 1
ATOM 2482 O O . ILE A 1 316 ? 9.025 -9.016 -1.378 1.00 91.50 316 ILE A O 1
ATOM 2486 N N . THR A 1 317 ? 9.326 -11.237 -1.439 1.00 90.69 317 THR A N 1
ATOM 2487 C CA . THR A 1 317 ? 8.350 -11.538 -0.385 1.00 90.69 317 THR A CA 1
ATOM 2488 C C . THR A 1 317 ? 8.762 -10.894 0.933 1.00 90.69 317 THR A C 1
ATOM 2490 O O . THR A 1 317 ? 7.945 -10.228 1.560 1.00 90.69 317 THR A O 1
ATOM 2493 N N . ARG A 1 318 ? 10.045 -10.973 1.315 1.00 87.81 318 ARG A N 1
ATOM 2494 C CA . ARG A 1 318 ? 10.554 -10.281 2.513 1.00 87.81 318 ARG A CA 1
ATOM 2495 C C . ARG A 1 318 ? 10.373 -8.766 2.436 1.00 87.81 318 ARG A C 1
ATOM 2497 O O . ARG A 1 318 ? 9.915 -8.172 3.404 1.00 87.81 318 ARG A O 1
ATOM 2504 N N . ALA A 1 319 ? 10.715 -8.147 1.306 1.00 87.31 319 ALA A N 1
ATOM 2505 C CA . ALA A 1 319 ? 10.557 -6.709 1.103 1.00 87.31 319 ALA A CA 1
ATOM 2506 C C . ALA A 1 319 ? 9.080 -6.287 1.122 1.00 87.31 319 ALA A C 1
ATOM 2508 O O . ALA A 1 319 ? 8.730 -5.294 1.757 1.00 87.31 319 ALA A O 1
ATOM 2509 N N . GLY A 1 320 ? 8.220 -7.059 0.455 1.00 88.31 320 GLY A N 1
ATOM 2510 C CA . GLY A 1 320 ? 6.779 -6.843 0.416 1.00 88.31 320 GLY A CA 1
ATOM 2511 C C . GLY A 1 320 ? 6.153 -6.924 1.803 1.00 88.31 320 GLY A C 1
ATOM 2512 O O . GLY A 1 320 ? 5.477 -5.990 2.218 1.00 88.31 320 GLY A O 1
ATOM 2513 N N . THR A 1 321 ? 6.457 -7.967 2.576 1.00 84.19 321 THR A N 1
ATOM 2514 C CA . THR A 1 321 ? 5.991 -8.088 3.964 1.00 84.19 321 THR A CA 1
ATOM 2515 C C . THR A 1 321 ? 6.525 -6.962 4.851 1.00 84.19 321 THR A C 1
ATOM 2517 O O . THR A 1 321 ? 5.751 -6.365 5.594 1.00 84.19 321 THR A O 1
ATOM 2520 N N . ALA A 1 322 ? 7.815 -6.622 4.746 1.00 80.69 322 ALA A N 1
ATOM 2521 C CA . ALA A 1 322 ? 8.442 -5.596 5.583 1.00 80.69 322 ALA A CA 1
ATOM 2522 C C . ALA A 1 322 ? 7.884 -4.183 5.354 1.00 80.69 322 ALA A C 1
ATOM 2524 O O . ALA A 1 322 ? 7.823 -3.401 6.294 1.00 80.69 322 ALA A O 1
ATOM 2525 N N . PHE A 1 323 ? 7.483 -3.849 4.124 1.00 81.31 323 PHE A N 1
ATOM 2526 C CA . PHE A 1 323 ? 6.936 -2.526 3.782 1.00 81.31 323 PHE A CA 1
ATOM 2527 C C . PHE A 1 323 ? 5.460 -2.558 3.409 1.00 81.31 323 PHE A C 1
ATOM 2529 O O . PHE A 1 323 ? 4.943 -1.594 2.852 1.00 81.31 323 PHE A O 1
ATOM 2536 N N . ARG A 1 324 ? 4.791 -3.674 3.704 1.00 84.31 324 ARG A N 1
ATOM 2537 C CA . ARG A 1 324 ? 3.363 -3.874 3.469 1.00 84.31 324 ARG A CA 1
ATOM 2538 C C . ARG A 1 324 ? 2.929 -3.606 2.026 1.00 84.31 324 ARG A C 1
ATOM 2540 O O . ARG A 1 324 ? 1.855 -3.073 1.773 1.00 84.31 324 ARG A O 1
ATOM 2547 N N . ILE A 1 325 ? 3.746 -4.057 1.077 1.00 90.06 325 ILE A N 1
ATOM 2548 C CA . ILE A 1 325 ? 3.474 -4.047 -0.364 1.00 90.06 325 ILE A CA 1
ATOM 2549 C C . ILE A 1 325 ? 3.148 -5.477 -0.812 1.00 90.06 325 ILE A C 1
ATOM 2551 O O . ILE A 1 325 ? 3.916 -6.376 -0.468 1.00 90.06 325 ILE A O 1
ATOM 2555 N N . PRO A 1 326 ? 2.102 -5.721 -1.628 1.00 92.81 326 PRO A N 1
ATOM 2556 C CA . PRO A 1 326 ? 1.845 -7.058 -2.155 1.00 92.81 326 PRO A CA 1
ATOM 2557 C C . PRO A 1 326 ? 3.075 -7.597 -2.911 1.00 92.81 326 PRO A C 1
ATOM 2559 O O . PRO A 1 326 ? 3.508 -6.961 -3.882 1.00 92.81 326 PRO A O 1
ATOM 2562 N N . PRO A 1 327 ? 3.661 -8.744 -2.512 1.00 93.38 327 PRO A N 1
ATOM 2563 C CA . PRO A 1 327 ? 4.842 -9.309 -3.163 1.00 93.38 327 PRO A CA 1
ATOM 2564 C C . PRO A 1 327 ? 4.692 -9.486 -4.679 1.00 93.38 327 PRO A C 1
ATOM 2566 O O . PRO A 1 327 ? 5.618 -9.188 -5.435 1.00 93.38 327 PRO A O 1
ATOM 2569 N N . GLY A 1 328 ? 3.516 -9.909 -5.149 1.00 94.06 328 GLY A N 1
ATOM 2570 C CA . GLY A 1 328 ? 3.230 -10.062 -6.577 1.00 94.06 328 GLY A CA 1
ATOM 2571 C C . GLY A 1 328 ? 3.203 -8.722 -7.316 1.00 94.06 328 GLY A C 1
ATOM 2572 O O . GLY A 1 328 ? 3.725 -8.616 -8.427 1.00 94.06 328 GLY A O 1
ATOM 2573 N N . LEU A 1 329 ? 2.666 -7.674 -6.681 1.00 95.56 329 LEU A N 1
ATOM 2574 C CA . LEU A 1 329 ? 2.701 -6.312 -7.215 1.00 95.56 329 LEU A CA 1
ATOM 2575 C C . LEU A 1 329 ? 4.145 -5.799 -7.312 1.00 95.56 329 LEU A C 1
ATOM 2577 O O . LEU A 1 329 ? 4.544 -5.295 -8.361 1.00 95.56 329 LEU A O 1
ATOM 2581 N N . LEU A 1 330 ? 4.941 -5.975 -6.251 1.00 94.56 330 LEU A N 1
ATOM 2582 C CA . LEU A 1 330 ? 6.354 -5.588 -6.223 1.00 94.56 330 LEU A CA 1
ATOM 2583 C C . LEU A 1 330 ? 7.160 -6.321 -7.304 1.00 94.56 330 LEU A C 1
ATOM 2585 O O . LEU A 1 330 ? 7.947 -5.695 -8.016 1.00 94.56 330 LEU A O 1
ATOM 2589 N N . LYS A 1 331 ? 6.931 -7.629 -7.482 1.00 93.75 331 LYS A N 1
ATOM 2590 C CA . LYS A 1 331 ? 7.555 -8.408 -8.559 1.00 93.75 331 LYS A CA 1
ATOM 2591 C C . LYS A 1 331 ? 7.214 -7.839 -9.933 1.00 93.75 331 LYS A C 1
ATOM 2593 O O . LYS A 1 331 ? 8.109 -7.669 -10.757 1.00 93.75 331 LYS A O 1
ATOM 2598 N N . ASN A 1 332 ? 5.947 -7.511 -10.174 1.00 93.44 332 ASN A N 1
ATOM 2599 C CA . ASN A 1 332 ? 5.518 -6.966 -11.458 1.00 93.44 332 ASN A CA 1
ATOM 2600 C C . ASN A 1 332 ? 6.064 -5.556 -11.720 1.00 93.44 332 ASN A C 1
ATOM 2602 O O . ASN A 1 332 ? 6.387 -5.245 -12.863 1.00 93.44 332 ASN A O 1
ATOM 2606 N N . VAL A 1 333 ? 6.256 -4.731 -10.686 1.00 92.56 333 VAL A N 1
ATOM 2607 C CA . VAL A 1 333 ? 6.998 -3.466 -10.819 1.00 92.56 333 VAL A CA 1
ATOM 2608 C C . VAL A 1 333 ? 8.437 -3.742 -11.264 1.00 92.56 333 VAL A C 1
ATOM 2610 O O . VAL A 1 333 ? 8.861 -3.222 -12.289 1.00 92.56 333 VAL A O 1
ATOM 2613 N N . LEU A 1 334 ? 9.172 -4.639 -10.598 1.00 89.69 334 LEU A N 1
ATOM 2614 C CA . LEU A 1 334 ? 10.552 -4.988 -10.987 1.00 89.69 334 LEU A CA 1
ATOM 2615 C C . LEU A 1 334 ? 10.648 -5.557 -12.415 1.00 89.69 334 LEU A C 1
ATOM 2617 O O . LEU A 1 334 ? 11.599 -5.269 -13.148 1.00 89.69 334 LEU A O 1
ATOM 2621 N N . LEU A 1 335 ? 9.653 -6.347 -12.828 1.00 88.56 335 LEU A N 1
ATOM 2622 C CA . LEU A 1 335 ? 9.528 -6.841 -14.198 1.00 88.56 335 LEU A CA 1
ATOM 2623 C C . LEU A 1 335 ? 9.280 -5.703 -15.198 1.00 88.56 335 LEU A C 1
ATOM 2625 O O . LEU A 1 335 ? 9.895 -5.695 -16.263 1.00 88.56 335 LEU A O 1
ATOM 2629 N N . GLY A 1 336 ? 8.402 -4.756 -14.854 1.00 86.75 336 GLY A N 1
ATOM 2630 C CA . GLY A 1 336 ? 8.094 -3.561 -15.645 1.00 86.75 336 GLY A CA 1
ATOM 2631 C C . GLY A 1 336 ? 9.291 -2.635 -15.821 1.00 86.75 336 GLY A C 1
ATOM 2632 O O . GLY A 1 336 ? 9.486 -2.108 -16.913 1.00 86.75 336 GLY A O 1
ATOM 2633 N N . GLU A 1 337 ? 10.102 -2.499 -14.773 1.00 84.75 337 GLU A N 1
ATOM 2634 C CA . GLU A 1 337 ? 11.273 -1.626 -14.759 1.00 84.75 337 GLU A CA 1
ATOM 2635 C C . GLU A 1 337 ? 12.460 -2.232 -15.494 1.00 84.75 337 GLU A C 1
ATOM 2637 O O . GLU A 1 337 ? 12.947 -1.657 -16.461 1.00 84.75 337 GLU A O 1
ATOM 2642 N N . SER A 1 338 ? 12.926 -3.410 -15.071 1.00 82.69 338 SER A N 1
ATOM 2643 C CA . SER A 1 338 ? 14.215 -3.940 -15.532 1.00 82.69 338 SER A CA 1
ATOM 2644 C C . SER A 1 338 ? 14.143 -5.332 -16.135 1.00 82.69 338 SER A C 1
ATOM 2646 O O . SER A 1 338 ? 15.127 -5.780 -16.720 1.00 82.69 338 SER A O 1
ATOM 2648 N N . GLN A 1 339 ? 13.039 -6.068 -15.969 1.00 87.00 339 GLN A N 1
ATOM 2649 C CA . GLN A 1 339 ? 13.009 -7.517 -16.218 1.00 87.00 339 GLN A CA 1
ATOM 2650 C C . GLN A 1 339 ? 14.166 -8.255 -15.505 1.00 87.00 339 GLN A C 1
ATOM 2652 O O . GLN A 1 339 ? 14.703 -9.229 -16.031 1.00 87.00 339 GLN A O 1
ATOM 2657 N N . PHE A 1 340 ? 14.580 -7.773 -14.324 1.00 82.94 340 PHE A N 1
ATOM 2658 C CA . PHE A 1 340 ? 15.724 -8.261 -13.536 1.00 82.94 340 PHE A CA 1
ATOM 2659 C C . PHE A 1 340 ? 17.103 -8.132 -14.209 1.00 82.94 340 PHE A C 1
ATOM 2661 O O . PHE A 1 340 ? 18.069 -8.785 -13.787 1.00 82.94 340 PHE A O 1
ATOM 2668 N N . THR A 1 341 ? 17.212 -7.280 -15.230 1.00 75.88 341 THR A N 1
ATOM 2669 C CA . THR A 1 341 ? 18.490 -6.903 -15.849 1.00 75.88 341 THR A CA 1
ATOM 2670 C C . THR A 1 341 ? 19.275 -5.952 -14.946 1.00 75.88 341 THR A C 1
ATOM 2672 O O . THR A 1 341 ? 18.711 -5.196 -14.154 1.00 75.88 341 THR A O 1
ATOM 2675 N N . LYS A 1 342 ? 20.611 -5.991 -15.030 1.00 62.59 342 LYS A N 1
ATOM 2676 C CA . LYS A 1 342 ? 21.477 -5.131 -14.195 1.00 62.59 342 LYS A CA 1
ATOM 2677 C C . LYS A 1 342 ? 21.629 -3.707 -14.735 1.00 62.59 342 LYS A C 1
ATOM 2679 O O . LYS A 1 342 ? 22.167 -2.847 -14.038 1.00 62.59 342 LYS A O 1
ATOM 2684 N N . PHE A 1 343 ? 21.206 -3.459 -15.972 1.00 55.38 343 PHE A N 1
ATOM 2685 C CA . PHE A 1 343 ? 21.466 -2.213 -16.679 1.00 55.38 343 PHE A CA 1
ATOM 2686 C C . PHE A 1 343 ? 20.176 -1.631 -17.249 1.00 55.38 343 PHE A C 1
ATOM 2688 O O . PHE A 1 343 ? 19.635 -2.164 -18.212 1.00 55.38 343 PHE A O 1
ATOM 2695 N N . SER A 1 344 ? 19.773 -0.467 -16.739 1.00 54.12 344 SER A N 1
ATOM 2696 C CA . SER A 1 344 ? 18.671 0.323 -17.305 1.00 54.12 344 SER A CA 1
ATOM 2697 C C . SER A 1 344 ? 18.977 0.867 -18.699 1.00 54.12 344 SER A C 1
ATOM 2699 O O . SER A 1 344 ? 18.080 1.199 -19.468 1.00 54.12 344 SER A O 1
ATOM 2701 N N . GLY A 1 345 ? 20.266 0.998 -19.038 1.00 49.62 345 GLY A N 1
ATOM 2702 C CA . GLY A 1 345 ? 20.713 1.688 -20.249 1.00 49.62 345 GLY A CA 1
ATOM 2703 C C . GLY A 1 345 ? 20.428 3.196 -20.233 1.00 49.62 345 GLY A C 1
ATOM 2704 O O . GLY A 1 345 ? 20.758 3.874 -21.206 1.00 49.62 345 GLY A O 1
ATOM 2705 N N . GLN A 1 346 ? 19.866 3.727 -19.139 1.00 55.75 346 GLN A N 1
ATOM 2706 C CA . GLN A 1 346 ? 19.412 5.107 -19.012 1.00 55.75 346 GLN A CA 1
ATOM 2707 C C . GLN A 1 346 ? 20.259 5.910 -18.012 1.00 55.75 346 GLN A C 1
ATOM 2709 O O . GLN A 1 346 ? 20.465 5.476 -16.874 1.00 55.75 346 GLN A O 1
ATOM 2714 N N . PRO A 1 347 ? 20.744 7.109 -18.387 1.00 49.50 347 PRO A N 1
ATOM 2715 C CA . PRO A 1 347 ? 21.418 8.000 -17.450 1.00 49.50 347 PRO A CA 1
ATOM 2716 C C . PRO A 1 347 ? 20.466 8.456 -16.332 1.00 49.50 347 PRO A C 1
ATOM 2718 O O . PRO A 1 347 ? 19.536 9.215 -16.580 1.00 49.50 347 PRO A O 1
ATOM 2721 N N . GLY A 1 348 ? 20.735 8.042 -15.092 1.00 54.44 348 GLY A N 1
ATOM 2722 C CA . GLY A 1 348 ? 19.999 8.501 -13.904 1.00 54.44 348 GLY A CA 1
ATOM 2723 C C . GLY A 1 348 ? 19.015 7.496 -13.297 1.00 54.44 348 GLY A C 1
ATOM 2724 O O . GLY A 1 348 ? 18.531 7.765 -12.200 1.00 54.44 348 GLY A O 1
ATOM 2725 N N . GLU A 1 349 ? 18.786 6.351 -13.945 1.00 66.00 349 GLU A N 1
ATOM 2726 C CA . GLU A 1 349 ? 18.038 5.204 -13.402 1.00 66.00 349 GLU A CA 1
ATOM 2727 C C . GLU A 1 349 ? 19.014 4.140 -12.889 1.00 66.00 349 GLU A C 1
ATOM 2729 O O . GLU A 1 349 ? 19.955 3.764 -13.597 1.00 66.00 349 GLU A O 1
ATOM 2734 N N . ILE A 1 350 ? 18.829 3.668 -11.653 1.00 64.56 350 ILE A N 1
ATOM 2735 C CA . ILE A 1 350 ? 19.799 2.798 -10.972 1.00 64.56 350 ILE A CA 1
ATOM 2736 C C . ILE A 1 350 ? 19.107 1.572 -10.360 1.00 64.56 350 ILE A C 1
ATOM 2738 O O . ILE A 1 350 ? 18.079 1.693 -9.698 1.00 64.56 350 ILE A O 1
ATOM 2742 N N . GLY A 1 351 ? 19.722 0.397 -10.524 1.00 65.31 351 GLY A N 1
ATOM 2743 C CA . GLY A 1 351 ? 19.288 -0.850 -9.884 1.00 65.31 351 GLY A CA 1
ATOM 2744 C C . GLY A 1 351 ? 18.098 -1.525 -10.570 1.00 65.31 351 GLY A C 1
ATOM 2745 O O . GLY A 1 351 ? 17.601 -1.041 -11.579 1.00 65.31 351 GLY A O 1
ATOM 2746 N N . ALA A 1 352 ? 17.633 -2.649 -10.014 1.00 59.72 352 ALA A N 1
ATOM 2747 C CA . ALA A 1 352 ? 16.568 -3.479 -10.600 1.00 59.72 352 ALA A CA 1
ATOM 2748 C C . ALA A 1 352 ? 15.180 -2.802 -10.650 1.00 59.72 352 ALA A C 1
ATOM 2750 O O . ALA A 1 352 ? 14.318 -3.238 -11.406 1.00 59.72 352 ALA A O 1
ATOM 2751 N N . GLY A 1 353 ? 14.965 -1.744 -9.866 1.00 63.25 353 GLY A N 1
ATOM 2752 C CA . GLY A 1 353 ? 13.755 -0.915 -9.921 1.00 63.25 353 GLY A CA 1
ATOM 2753 C C . GLY A 1 353 ? 13.892 0.334 -10.795 1.00 63.25 353 GLY A C 1
ATOM 2754 O O . GLY A 1 353 ? 13.010 1.180 -10.738 1.00 63.25 353 GLY A O 1
ATOM 2755 N N . HIS A 1 354 ? 15.007 0.498 -11.525 1.00 71.88 354 HIS A N 1
ATOM 2756 C CA . HIS A 1 354 ? 15.306 1.695 -12.332 1.00 71.88 354 HIS A CA 1
ATOM 2757 C C . HIS A 1 354 ? 15.078 3.005 -11.561 1.00 71.88 354 HIS A C 1
ATOM 2759 O O . HIS A 1 354 ? 14.471 3.969 -12.019 1.00 71.88 354 HIS A O 1
ATOM 2765 N N . LEU A 1 355 ? 15.601 3.045 -10.338 1.00 72.75 355 LEU A N 1
ATOM 2766 C CA . LEU A 1 355 ? 15.293 4.094 -9.380 1.00 72.75 355 LEU A CA 1
ATOM 2767 C C . LEU A 1 355 ? 15.855 5.441 -9.828 1.00 72.75 355 LEU A C 1
ATOM 2769 O O . LEU A 1 355 ? 17.039 5.555 -10.156 1.00 72.75 355 LEU A O 1
ATOM 2773 N N . THR A 1 356 ? 15.013 6.472 -9.779 1.00 71.81 356 THR A N 1
ATOM 2774 C CA . THR A 1 356 ? 15.389 7.856 -10.086 1.00 71.81 356 THR A CA 1
ATOM 2775 C C . THR A 1 356 ? 15.608 8.664 -8.808 1.00 71.81 356 THR A C 1
ATOM 2777 O O . THR A 1 356 ? 15.086 8.344 -7.737 1.00 71.81 356 THR A O 1
ATOM 2780 N N . GLN A 1 357 ? 16.317 9.793 -8.913 1.00 71.88 357 GLN A N 1
ATOM 2781 C CA . GLN A 1 357 ? 16.419 10.739 -7.793 1.00 71.88 357 GLN A CA 1
ATOM 2782 C C . GLN A 1 357 ? 15.052 11.271 -7.337 1.00 71.88 357 GLN A C 1
ATOM 2784 O O . GLN A 1 357 ? 14.919 11.626 -6.172 1.00 71.88 357 GLN A O 1
ATOM 2789 N N . LEU A 1 358 ? 14.044 11.316 -8.218 1.00 74.12 358 LEU A N 1
ATOM 2790 C CA . LEU A 1 358 ? 12.682 11.734 -7.867 1.00 74.12 358 LEU A CA 1
ATOM 2791 C C . LEU A 1 358 ? 11.956 10.679 -7.020 1.00 74.12 358 LEU A C 1
ATOM 2793 O O . LEU A 1 358 ? 11.233 11.040 -6.091 1.00 74.12 358 LEU A O 1
ATOM 2797 N N . GLY A 1 359 ? 12.183 9.390 -7.289 1.00 79.69 359 GLY A N 1
ATOM 2798 C CA . GLY A 1 359 ? 11.693 8.306 -6.432 1.00 79.69 359 GLY A CA 1
ATOM 2799 C C . GLY A 1 359 ? 12.297 8.384 -5.027 1.00 79.69 359 GLY A C 1
ATOM 2800 O O . GLY A 1 359 ? 11.582 8.309 -4.033 1.00 79.69 359 GLY A O 1
ATOM 2801 N N . VAL A 1 360 ? 13.602 8.657 -4.933 1.00 84.81 360 VAL A N 1
ATOM 2802 C CA . VAL A 1 360 ? 14.291 8.839 -3.643 1.00 84.81 360 VAL A CA 1
ATOM 2803 C C . VAL A 1 360 ? 13.862 10.125 -2.925 1.00 84.81 360 VAL A C 1
ATOM 2805 O O . VAL A 1 360 ? 13.720 10.130 -1.706 1.00 84.81 360 VAL A O 1
ATOM 2808 N N . ASP A 1 361 ? 13.619 11.213 -3.659 1.00 84.94 361 ASP A N 1
ATOM 2809 C CA . ASP A 1 361 ? 13.040 12.444 -3.103 1.00 84.94 361 ASP A CA 1
ATOM 2810 C C . ASP A 1 361 ? 11.655 12.180 -2.497 1.00 84.94 361 ASP A C 1
ATOM 2812 O O . ASP A 1 361 ? 11.364 12.635 -1.395 1.00 84.94 361 ASP A O 1
ATOM 2816 N N . THR A 1 362 ? 10.831 11.381 -3.184 1.00 86.81 362 THR A N 1
ATOM 2817 C CA . THR A 1 362 ? 9.522 10.937 -2.687 1.00 86.81 362 THR A CA 1
ATOM 2818 C C . THR A 1 362 ? 9.678 10.116 -1.411 1.00 86.81 362 THR A C 1
ATOM 2820 O O . THR A 1 362 ? 9.012 10.407 -0.421 1.00 86.81 362 THR A O 1
ATOM 2823 N N . LEU A 1 363 ? 10.608 9.158 -1.389 1.00 87.81 363 LEU A N 1
ATOM 2824 C CA . LEU A 1 363 ? 10.899 8.376 -0.191 1.00 87.81 36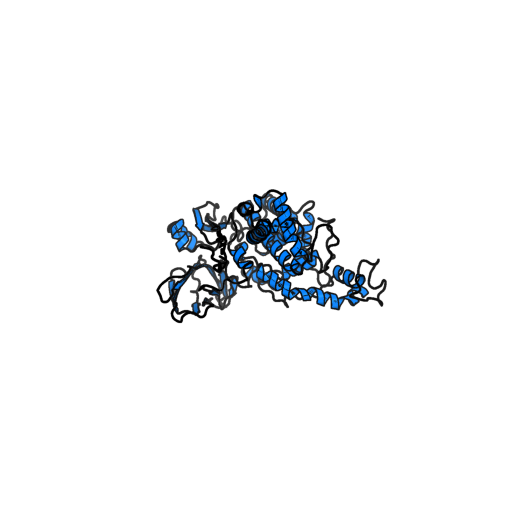3 LEU A CA 1
ATOM 2825 C C . LEU A 1 363 ? 11.276 9.266 0.997 1.00 87.81 363 LEU A C 1
ATOM 2827 O O . LEU A 1 363 ? 10.682 9.136 2.055 1.00 87.81 363 LEU A O 1
ATOM 2831 N N . LEU A 1 364 ? 12.200 10.213 0.834 1.00 86.69 364 LEU A N 1
ATOM 2832 C CA . LEU A 1 364 ? 12.636 11.079 1.938 1.00 86.69 364 LEU A CA 1
ATOM 2833 C C . LEU A 1 364 ? 11.535 12.024 2.453 1.00 86.69 364 LEU A C 1
ATOM 2835 O O . LEU A 1 364 ? 11.587 12.439 3.608 1.00 86.69 364 LEU A O 1
ATOM 2839 N N . ARG A 1 365 ? 10.533 12.359 1.629 1.00 85.31 365 ARG A N 1
ATOM 2840 C CA . ARG A 1 365 ? 9.363 13.157 2.046 1.00 85.31 365 ARG A CA 1
ATOM 2841 C C . ARG A 1 365 ? 8.324 12.338 2.803 1.00 85.31 365 ARG A C 1
ATOM 2843 O O . ARG A 1 365 ? 7.731 12.839 3.751 1.00 85.31 365 ARG A O 1
ATOM 2850 N N . TRP A 1 366 ? 8.087 11.109 2.355 1.00 82.81 366 TRP A N 1
ATOM 2851 C CA . TRP A 1 366 ? 6.978 10.264 2.818 1.00 82.81 366 TRP A CA 1
ATOM 2852 C C . TRP A 1 366 ? 7.423 9.102 3.706 1.00 82.81 366 TRP A C 1
ATOM 2854 O O . TRP A 1 366 ? 6.590 8.302 4.125 1.00 82.81 366 TRP A O 1
ATOM 2864 N N . SER A 1 367 ? 8.721 9.038 4.005 1.00 81.81 367 SER A N 1
ATOM 2865 C CA . SER A 1 367 ? 9.323 8.143 4.983 1.00 81.81 367 SER A CA 1
ATOM 2866 C C . SER A 1 367 ? 10.212 8.923 5.972 1.00 81.81 367 SER A C 1
ATOM 2868 O O . SER A 1 367 ? 11.442 8.938 5.835 1.00 81.81 367 SER A O 1
ATOM 2870 N N . PRO A 1 368 ? 9.614 9.615 6.960 1.00 77.25 368 PRO A N 1
ATOM 2871 C CA . PRO A 1 368 ? 10.319 10.259 8.064 1.00 77.25 368 PRO A CA 1
ATOM 2872 C C . PRO A 1 368 ? 11.419 9.428 8.737 1.00 77.25 368 PRO A C 1
ATOM 2874 O O . PRO A 1 368 ? 12.463 9.988 9.058 1.00 77.25 368 PRO A O 1
ATOM 2877 N N . SER A 1 369 ? 11.234 8.119 8.918 1.00 75.12 369 SER A N 1
ATOM 2878 C CA . SER A 1 369 ? 12.231 7.232 9.541 1.00 75.12 369 SER A CA 1
ATOM 2879 C C . SER A 1 369 ? 13.455 7.029 8.635 1.00 75.12 369 SER A C 1
ATOM 2881 O O . SER A 1 369 ? 14.605 7.120 9.084 1.00 75.12 369 SER A O 1
ATOM 2883 N N . THR A 1 370 ? 13.226 6.862 7.324 1.00 82.69 370 THR A N 1
ATOM 2884 C CA . THR A 1 370 ? 14.284 6.844 6.304 1.00 82.69 370 THR A CA 1
ATOM 2885 C C . THR A 1 370 ? 15.027 8.173 6.295 1.00 82.69 370 THR A C 1
ATOM 2887 O O . THR A 1 370 ? 16.258 8.192 6.273 1.00 82.69 370 THR A O 1
ATOM 2890 N N . PHE A 1 371 ? 14.293 9.286 6.333 1.00 85.44 371 PHE A N 1
ATOM 2891 C CA . PHE A 1 371 ? 14.886 10.614 6.406 1.00 85.44 371 PHE A CA 1
ATOM 2892 C C . PHE A 1 371 ? 15.729 10.791 7.672 1.00 85.44 371 PHE A C 1
ATOM 2894 O O . PHE A 1 371 ? 16.876 11.214 7.564 1.00 85.44 371 PHE A O 1
ATOM 2901 N N . ALA A 1 372 ? 15.201 10.447 8.846 1.00 82.62 372 ALA A N 1
ATOM 2902 C CA . ALA A 1 372 ? 15.894 10.590 10.120 1.00 82.62 372 ALA A CA 1
ATOM 2903 C C . ALA A 1 372 ? 17.191 9.771 10.142 1.00 82.62 372 ALA A C 1
ATOM 2905 O O . ALA A 1 372 ? 18.242 10.301 10.502 1.00 82.62 372 ALA A O 1
ATOM 2906 N N . SER A 1 373 ? 17.135 8.521 9.674 1.00 83.06 373 SER A N 1
ATOM 2907 C CA . SER A 1 373 ? 18.297 7.629 9.594 1.00 83.06 373 SER A CA 1
ATOM 2908 C C . SER A 1 373 ? 19.369 8.178 8.649 1.00 83.06 373 SER A C 1
ATOM 2910 O O . SER A 1 373 ? 20.522 8.349 9.046 1.00 83.06 373 SER A O 1
ATOM 2912 N N . ALA A 1 374 ? 18.985 8.543 7.421 1.00 85.88 374 ALA A N 1
ATOM 2913 C CA . ALA A 1 374 ? 19.910 9.107 6.440 1.00 85.88 374 ALA A CA 1
ATOM 2914 C C . ALA A 1 374 ? 20.482 10.457 6.897 1.00 85.88 374 ALA A C 1
ATOM 2916 O O . ALA A 1 374 ? 21.658 10.751 6.687 1.00 85.88 374 ALA A O 1
ATOM 2917 N N . CYS A 1 375 ? 19.661 11.290 7.538 1.00 88.19 375 CYS A N 1
ATOM 2918 C CA . CYS A 1 375 ? 20.088 12.582 8.051 1.00 88.19 375 CYS A CA 1
ATOM 2919 C C . CYS A 1 375 ? 21.083 12.434 9.201 1.00 88.19 375 CYS A C 1
ATOM 2921 O O . CYS A 1 375 ? 22.100 13.123 9.202 1.00 88.19 375 CYS A O 1
ATOM 2923 N N . ALA A 1 376 ? 20.845 11.503 10.129 1.00 87.31 376 ALA A N 1
ATOM 2924 C CA . ALA A 1 376 ? 21.763 11.214 11.225 1.00 87.31 376 ALA A CA 1
ATOM 2925 C C . ALA A 1 376 ? 23.114 10.667 10.731 1.00 87.31 376 ALA A C 1
ATOM 2927 O O . ALA A 1 376 ? 24.152 11.026 11.285 1.00 87.31 376 ALA A O 1
ATOM 2928 N N . GLU A 1 377 ? 23.120 9.850 9.671 1.00 86.69 377 GLU A N 1
ATOM 2929 C CA . GLU A 1 377 ? 24.359 9.369 9.043 1.00 86.69 377 GLU A CA 1
ATOM 2930 C C . GLU A 1 377 ? 25.167 10.518 8.421 1.00 86.69 377 GLU A C 1
ATOM 2932 O O . GLU A 1 377 ? 26.387 10.588 8.577 1.00 86.69 377 GLU A O 1
ATOM 2937 N N . VAL A 1 378 ? 24.494 11.437 7.723 1.00 89.81 378 VAL A N 1
ATOM 2938 C CA . VAL A 1 378 ? 25.155 12.536 7.004 1.00 89.81 378 VAL A CA 1
ATOM 2939 C C . VAL A 1 378 ? 25.556 13.690 7.926 1.00 89.81 378 VAL A C 1
ATOM 2941 O O . VAL A 1 378 ? 26.604 14.305 7.717 1.00 89.81 378 VAL A O 1
ATOM 2944 N N . TYR A 1 379 ? 24.751 13.984 8.948 1.00 90.50 379 TYR A N 1
ATOM 2945 C CA . TYR A 1 379 ? 24.906 15.135 9.842 1.00 90.50 379 TYR A CA 1
ATOM 2946 C C . TYR A 1 379 ? 25.026 14.740 11.328 1.00 90.50 379 TYR A C 1
ATOM 2948 O O . TYR A 1 379 ? 24.343 15.324 12.171 1.00 90.50 379 TYR A O 1
ATOM 2956 N N . PRO A 1 380 ? 25.935 13.821 11.718 1.00 88.50 380 PRO A N 1
ATOM 2957 C CA . PRO A 1 380 ? 26.021 13.324 13.098 1.00 88.50 380 PRO A CA 1
ATOM 2958 C C . PRO A 1 380 ? 26.406 14.404 14.123 1.00 88.50 380 PRO A C 1
ATOM 2960 O O . PRO A 1 380 ? 26.212 14.221 15.322 1.00 88.50 380 PRO A O 1
ATOM 2963 N N . LEU A 1 381 ? 26.971 15.525 13.663 1.00 89.81 381 LEU A N 1
ATOM 2964 C CA . LEU A 1 381 ? 27.398 16.652 14.497 1.00 89.81 381 LEU A CA 1
ATOM 2965 C C . LEU A 1 381 ? 26.492 17.890 14.368 1.00 89.81 381 LEU A C 1
ATOM 2967 O O . LEU A 1 381 ? 26.804 18.907 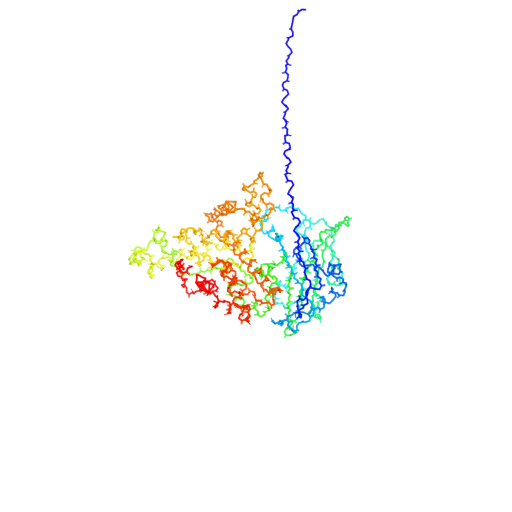14.980 1.00 89.81 381 LEU A O 1
ATOM 2971 N N . LEU A 1 382 ? 25.418 17.822 13.569 1.00 86.31 382 LEU A N 1
ATOM 2972 C CA . LEU A 1 382 ? 24.482 18.931 13.313 1.00 86.31 382 LEU A CA 1
ATOM 2973 C C . LEU A 1 382 ? 23.018 18.437 13.370 1.00 86.31 382 LEU A C 1
ATOM 2975 O O . LEU A 1 382 ? 22.296 18.520 12.370 1.00 86.31 382 LEU A O 1
ATOM 2979 N N . PRO A 1 383 ? 22.562 17.877 14.507 1.00 81.00 383 PRO A N 1
ATOM 2980 C CA . PRO A 1 383 ? 21.218 17.300 14.636 1.00 81.00 383 PRO A CA 1
ATOM 2981 C C . PRO A 1 383 ? 20.089 18.315 14.387 1.00 81.00 383 PRO A C 1
ATOM 2983 O O . PRO A 1 383 ? 18.992 17.941 13.972 1.00 81.00 383 PRO A O 1
ATOM 2986 N N . GLU A 1 384 ? 20.347 19.607 14.584 1.00 83.31 384 GLU A N 1
ATOM 2987 C CA . GLU A 1 384 ? 19.409 20.693 14.308 1.00 83.31 384 GLU A CA 1
ATOM 2988 C C . GLU A 1 384 ? 19.044 20.824 12.823 1.00 83.31 384 GLU A C 1
ATOM 2990 O O . GLU A 1 384 ? 17.927 21.243 12.519 1.00 83.31 384 GLU A O 1
ATOM 2995 N N . LEU A 1 385 ? 19.925 20.411 11.898 1.00 82.25 385 LEU A N 1
ATOM 2996 C CA . LEU A 1 385 ? 19.598 20.361 10.468 1.00 82.25 385 LEU A CA 1
ATOM 2997 C C . LEU A 1 385 ? 18.519 19.313 10.176 1.00 82.25 385 LEU A C 1
ATOM 2999 O O . LEU A 1 385 ? 17.715 19.499 9.265 1.00 82.25 385 LEU A O 1
ATOM 3003 N N . CYS A 1 386 ? 18.483 18.228 10.953 1.00 83.94 386 CYS A N 1
ATOM 3004 C CA . CYS A 1 386 ? 17.506 17.153 10.800 1.00 83.94 386 CYS A CA 1
ATOM 3005 C C . CYS A 1 386 ? 16.161 17.483 11.462 1.00 83.94 386 CYS A C 1
ATOM 3007 O O . CYS A 1 386 ? 15.117 17.045 10.980 1.00 83.94 386 CYS A O 1
ATOM 3009 N N . ALA A 1 387 ? 16.171 18.271 12.543 1.00 79.38 387 ALA A N 1
ATOM 3010 C CA . ALA A 1 387 ? 15.002 18.514 13.391 1.00 79.38 387 ALA A CA 1
ATOM 3011 C C . ALA A 1 387 ? 13.813 19.165 12.660 1.00 79.38 387 ALA A C 1
ATOM 3013 O O . ALA A 1 387 ? 12.664 18.915 13.014 1.00 79.38 387 ALA A O 1
ATOM 3014 N N . ALA A 1 388 ? 14.073 19.985 11.637 1.00 74.81 388 ALA A N 1
ATOM 3015 C CA . ALA A 1 388 ? 13.029 20.676 10.877 1.00 74.81 388 ALA A CA 1
ATOM 3016 C C . ALA A 1 388 ? 12.371 19.810 9.778 1.00 74.81 388 ALA A C 1
ATOM 3018 O O . ALA A 1 388 ? 11.402 20.247 9.155 1.00 74.81 388 ALA A O 1
ATOM 3019 N N . GLY A 1 389 ? 12.873 18.594 9.537 1.00 77.94 389 GLY A N 1
ATOM 3020 C CA . GLY A 1 389 ? 12.361 17.687 8.508 1.00 77.94 389 GLY A CA 1
ATOM 3021 C C . GLY A 1 389 ? 12.921 17.943 7.103 1.00 77.94 389 GLY A C 1
ATOM 3022 O O . GLY A 1 389 ? 13.503 18.989 6.811 1.00 77.94 389 GLY A O 1
ATOM 3023 N N . TYR A 1 390 ? 12.725 16.973 6.203 1.00 85.44 390 TYR A N 1
ATOM 3024 C CA . TYR A 1 390 ? 13.286 16.998 4.845 1.00 85.44 390 TYR A CA 1
ATOM 3025 C C . TYR A 1 390 ? 12.833 18.205 4.011 1.00 85.44 390 TYR A C 1
ATOM 3027 O O . TYR A 1 390 ? 13.607 18.761 3.233 1.00 85.44 390 TYR A O 1
ATOM 3035 N N . GLU A 1 391 ? 11.580 18.633 4.174 1.00 84.31 391 GLU A N 1
ATOM 3036 C CA . GLU A 1 391 ? 11.002 19.746 3.412 1.00 84.31 391 GLU A CA 1
ATOM 3037 C C . GLU A 1 391 ? 11.620 21.101 3.743 1.00 84.31 391 GLU A C 1
ATOM 3039 O O . GLU A 1 391 ? 11.729 21.960 2.867 1.00 84.31 391 GLU A O 1
ATOM 3044 N N . ALA A 1 392 ? 12.047 21.282 4.993 1.00 84.56 392 ALA A N 1
ATOM 3045 C CA . ALA A 1 392 ? 12.657 22.516 5.464 1.00 84.56 392 ALA A CA 1
ATOM 3046 C C . ALA A 1 392 ? 14.124 22.660 5.027 1.00 84.56 392 ALA A C 1
ATOM 3048 O O . ALA A 1 392 ? 14.713 23.723 5.210 1.00 84.56 392 ALA A O 1
ATOM 3049 N N . MET A 1 393 ? 14.720 21.610 4.454 1.00 87.38 393 MET A N 1
ATOM 3050 C CA . MET A 1 393 ? 16.114 21.623 4.031 1.00 87.38 393 MET A CA 1
ATOM 3051 C C . MET A 1 393 ? 16.329 22.313 2.688 1.00 87.38 393 MET A C 1
ATOM 3053 O O . MET A 1 393 ? 15.631 22.072 1.698 1.00 87.38 393 MET A O 1
ATOM 3057 N N . ASP A 1 394 ? 17.424 23.063 2.618 1.00 89.62 394 ASP A N 1
ATOM 3058 C CA . ASP A 1 394 ? 17.912 23.640 1.377 1.00 89.62 394 ASP A CA 1
ATOM 3059 C C . ASP A 1 394 ? 18.307 22.551 0.368 1.00 89.62 394 ASP A C 1
ATOM 3061 O O . ASP A 1 394 ? 18.804 21.470 0.704 1.00 89.62 394 ASP A O 1
ATOM 3065 N N . GLU A 1 395 ? 18.185 22.879 -0.916 1.00 89.44 395 GLU A N 1
ATOM 3066 C CA . GLU A 1 395 ? 18.442 21.951 -2.016 1.00 89.44 395 GLU A CA 1
ATOM 3067 C C . GLU A 1 395 ? 19.824 21.257 -2.009 1.00 89.44 395 GLU A C 1
ATOM 3069 O O . GLU A 1 395 ? 19.899 20.102 -2.436 1.00 89.44 395 GLU A O 1
ATOM 3074 N N . PRO A 1 396 ? 20.932 21.880 -1.556 1.00 87.81 396 PRO A N 1
ATOM 3075 C CA . PRO A 1 396 ? 22.205 21.175 -1.400 1.00 87.81 396 PRO A CA 1
ATOM 3076 C C . PRO A 1 396 ? 22.147 20.010 -0.397 1.00 87.81 396 PRO A C 1
ATOM 3078 O O . PRO A 1 396 ? 22.671 18.938 -0.698 1.00 87.81 396 PRO A O 1
ATOM 3081 N N . HIS A 1 397 ? 21.474 20.186 0.745 1.00 89.12 397 HIS A N 1
ATOM 3082 C CA . HIS A 1 397 ? 21.334 19.152 1.777 1.00 89.12 397 HIS A CA 1
ATOM 3083 C C . HIS A 1 397 ? 20.417 18.027 1.285 1.00 89.12 397 HIS A C 1
ATOM 3085 O O . HIS A 1 397 ? 20.776 16.851 1.344 1.00 89.12 397 HIS A O 1
ATOM 3091 N N . ARG A 1 398 ? 19.287 18.385 0.659 1.00 89.38 398 ARG A N 1
ATOM 3092 C CA . ARG A 1 398 ? 18.378 17.402 0.049 1.00 89.38 398 ARG A CA 1
ATOM 3093 C C . ARG A 1 398 ? 19.056 16.567 -1.035 1.00 89.38 398 ARG A C 1
ATOM 3095 O O . ARG A 1 398 ? 18.855 15.355 -1.083 1.00 89.38 398 ARG A O 1
ATOM 3102 N N . ARG A 1 399 ? 19.895 17.184 -1.878 1.00 85.62 399 ARG A N 1
ATOM 3103 C CA . ARG A 1 399 ? 20.706 16.468 -2.880 1.00 85.62 399 ARG A CA 1
ATOM 3104 C C . ARG A 1 399 ? 21.685 15.488 -2.250 1.00 85.62 399 ARG A C 1
ATOM 3106 O O . ARG A 1 399 ? 21.832 14.390 -2.783 1.00 85.62 399 ARG A O 1
ATOM 3113 N N . LEU A 1 400 ? 22.342 15.871 -1.155 1.00 86.56 400 LEU A N 1
ATOM 3114 C CA . LEU A 1 400 ? 23.287 14.997 -0.464 1.00 86.56 400 LEU A CA 1
ATOM 3115 C C . LEU A 1 400 ? 22.582 13.755 0.092 1.00 86.56 400 LEU A C 1
ATOM 3117 O O . LEU A 1 400 ? 23.020 12.643 -0.192 1.00 86.56 400 LEU A O 1
ATOM 3121 N N . LEU A 1 401 ? 21.448 13.935 0.775 1.00 88.31 401 LEU A N 1
ATOM 3122 C CA . LEU A 1 401 ? 20.645 12.827 1.305 1.00 88.31 401 LEU A CA 1
ATOM 3123 C C . LEU A 1 401 ? 20.143 11.890 0.201 1.00 88.31 401 LEU A C 1
ATOM 3125 O O . LEU A 1 401 ? 20.295 10.675 0.310 1.00 88.31 401 LEU A O 1
ATOM 3129 N N . ARG A 1 402 ? 19.636 12.436 -0.915 1.00 87.50 402 ARG A N 1
ATOM 3130 C CA . ARG A 1 402 ? 19.268 11.610 -2.080 1.00 87.50 402 ARG A CA 1
ATOM 3131 C C . ARG A 1 402 ? 20.466 10.825 -2.608 1.00 87.50 402 ARG A C 1
ATOM 3133 O O . ARG A 1 402 ? 20.329 9.657 -2.949 1.00 87.50 402 ARG A O 1
ATOM 3140 N N . GLY A 1 403 ? 21.641 11.450 -2.658 1.00 81.19 403 GLY A N 1
ATOM 3141 C CA . GLY A 1 403 ? 22.880 10.806 -3.089 1.00 81.19 403 GLY A CA 1
ATOM 3142 C C . GLY A 1 403 ? 23.303 9.628 -2.208 1.00 81.19 403 GLY A C 1
ATOM 3143 O O . GLY A 1 403 ? 23.813 8.646 -2.744 1.00 81.19 403 GLY A O 1
ATOM 3144 N N . VAL A 1 404 ? 23.072 9.702 -0.894 1.00 83.88 404 VAL A N 1
ATOM 3145 C CA . VAL A 1 404 ? 23.355 8.603 0.044 1.00 83.88 404 VAL A CA 1
ATOM 3146 C C . VAL A 1 404 ? 22.433 7.418 -0.218 1.00 83.88 404 VAL A C 1
ATOM 3148 O O . VAL A 1 404 ? 22.934 6.337 -0.517 1.00 83.88 404 VAL A O 1
ATOM 3151 N N . ILE A 1 405 ? 21.116 7.638 -0.247 1.00 83.56 405 ILE A N 1
ATOM 3152 C CA . ILE A 1 405 ? 20.130 6.567 -0.471 1.00 83.56 405 ILE A CA 1
ATOM 3153 C C . ILE A 1 405 ? 20.294 5.908 -1.848 1.00 83.56 405 ILE A C 1
ATOM 3155 O O . ILE A 1 405 ? 20.193 4.694 -1.990 1.00 83.56 405 ILE A O 1
ATOM 3159 N N . VAL A 1 406 ? 20.624 6.680 -2.889 1.00 78.44 406 VAL A N 1
ATOM 3160 C CA . VAL A 1 406 ? 20.869 6.138 -4.240 1.00 78.44 406 VAL A CA 1
ATOM 3161 C C . VAL A 1 406 ? 21.992 5.085 -4.264 1.00 78.44 406 VAL A C 1
ATOM 3163 O O . VAL A 1 406 ? 22.043 4.261 -5.180 1.00 78.44 406 VAL A O 1
ATOM 3166 N N . ARG A 1 407 ? 22.906 5.070 -3.285 1.00 72.88 407 ARG A N 1
ATOM 3167 C CA . ARG A 1 407 ? 23.952 4.038 -3.208 1.00 72.88 407 ARG A CA 1
ATOM 3168 C C . ARG A 1 407 ? 23.383 2.659 -2.869 1.00 72.88 407 ARG A C 1
ATOM 3170 O O . ARG A 1 407 ? 23.907 1.684 -3.404 1.00 72.88 407 ARG A O 1
ATOM 3177 N N . GLU A 1 408 ? 22.310 2.584 -2.082 1.00 73.56 408 GLU A N 1
ATOM 3178 C CA . GLU A 1 408 ? 21.610 1.334 -1.732 1.00 73.56 408 GLU A CA 1
ATOM 3179 C C . GLU A 1 408 ? 21.048 0.649 -2.990 1.00 73.56 408 GLU A C 1
ATOM 3181 O O . GLU A 1 408 ? 21.132 -0.566 -3.148 1.00 73.56 408 GLU A O 1
ATOM 3186 N N . ALA A 1 409 ? 20.599 1.436 -3.978 1.00 67.62 409 ALA A N 1
ATOM 3187 C CA . ALA A 1 409 ? 20.086 0.933 -5.258 1.00 67.62 409 ALA A CA 1
ATOM 3188 C C . ALA A 1 409 ? 21.099 0.090 -6.060 1.00 67.62 409 ALA A C 1
ATOM 3190 O O . ALA A 1 409 ? 20.715 -0.636 -6.977 1.00 67.62 409 ALA A O 1
ATOM 3191 N N . ARG A 1 410 ? 22.401 0.227 -5.771 1.00 62.00 410 ARG A N 1
ATOM 3192 C CA . ARG A 1 410 ? 23.490 -0.486 -6.462 1.00 62.00 410 ARG A CA 1
ATOM 3193 C C . ARG A 1 410 ? 23.897 -1.788 -5.773 1.00 62.00 410 ARG A C 1
ATOM 3195 O O . ARG A 1 410 ? 24.679 -2.537 -6.355 1.00 62.00 410 ARG A O 1
ATOM 3202 N N . ALA A 1 411 ? 23.422 -2.023 -4.555 1.00 59.50 411 ALA A N 1
ATOM 3203 C CA . ALA A 1 411 ? 23.623 -3.262 -3.820 1.00 59.50 411 ALA A CA 1
ATOM 3204 C C . ALA A 1 411 ? 22.452 -4.226 -4.074 1.00 59.50 411 ALA A C 1
ATOM 3206 O O . ALA A 1 411 ? 21.476 -3.882 -4.747 1.00 59.50 411 ALA A O 1
ATOM 3207 N N . ASP A 1 412 ? 22.513 -5.419 -3.480 1.00 57.41 412 ASP A N 1
ATOM 3208 C CA . ASP A 1 412 ? 21.379 -6.352 -3.459 1.00 57.41 412 ASP A CA 1
ATOM 3209 C C . ASP A 1 412 ? 20.135 -5.731 -2.775 1.00 57.41 412 ASP A C 1
ATOM 3211 O O . ASP A 1 412 ? 19.028 -6.231 -2.918 1.00 57.41 412 ASP A O 1
ATOM 3215 N N . GLU A 1 413 ? 20.270 -4.579 -2.111 1.00 66.50 413 GLU A N 1
ATOM 3216 C CA . GLU A 1 413 ? 19.207 -3.791 -1.469 1.00 66.50 413 GLU A CA 1
ATOM 3217 C C . GLU A 1 413 ? 18.240 -3.087 -2.441 1.00 66.50 413 GLU A C 1
ATOM 3219 O O . GLU A 1 413 ? 17.214 -2.561 -2.006 1.00 66.50 413 GLU A O 1
ATOM 3224 N N . GLY A 1 414 ? 18.491 -3.099 -3.755 1.00 78.81 414 GLY A N 1
ATOM 3225 C CA . GLY A 1 414 ? 17.631 -2.423 -4.738 1.00 78.81 414 GLY A CA 1
ATOM 3226 C C . GLY A 1 414 ? 16.153 -2.850 -4.701 1.00 78.81 414 GLY A C 1
ATOM 3227 O O . GLY A 1 414 ? 15.272 -2.023 -4.938 1.00 78.81 414 GLY A O 1
ATOM 3228 N N . ILE A 1 415 ? 15.861 -4.108 -4.346 1.00 85.12 415 ILE A N 1
ATOM 3229 C CA . ILE A 1 415 ? 14.483 -4.604 -4.162 1.00 85.12 415 ILE A CA 1
ATOM 3230 C C . ILE A 1 415 ? 13.836 -3.982 -2.916 1.00 85.12 415 ILE A C 1
ATOM 3232 O O . ILE A 1 415 ? 12.708 -3.496 -2.989 1.00 85.12 415 ILE A O 1
ATOM 3236 N N . MET A 1 416 ? 14.567 -3.929 -1.798 1.00 85.81 416 MET A N 1
ATOM 3237 C CA . MET A 1 416 ? 14.101 -3.296 -0.557 1.00 85.81 416 MET A CA 1
ATOM 3238 C C . MET A 1 416 ? 13.833 -1.805 -0.771 1.00 85.81 416 MET A C 1
ATOM 3240 O O . MET A 1 416 ? 12.799 -1.290 -0.353 1.00 85.81 416 MET A O 1
ATOM 3244 N N . LEU A 1 417 ? 14.734 -1.111 -1.471 1.00 85.00 417 LEU A N 1
ATOM 3245 C CA . LEU A 1 417 ? 14.558 0.305 -1.780 1.00 85.00 417 LEU A CA 1
ATOM 3246 C C . LEU A 1 417 ? 13.357 0.548 -2.710 1.00 85.00 417 LEU A C 1
ATOM 3248 O O . LEU A 1 417 ? 12.621 1.512 -2.514 1.00 85.00 417 LEU A O 1
ATOM 3252 N N . THR A 1 418 ? 13.111 -0.345 -3.673 1.00 88.69 418 THR A N 1
ATOM 3253 C CA . THR A 1 418 ? 11.917 -0.282 -4.536 1.00 88.69 418 THR A CA 1
ATOM 3254 C C . THR A 1 418 ? 10.633 -0.410 -3.712 1.00 88.69 418 THR A C 1
ATOM 3256 O O . THR A 1 418 ? 9.720 0.398 -3.875 1.00 88.69 418 THR A O 1
ATOM 3259 N N . ALA A 1 419 ? 10.582 -1.364 -2.776 1.00 90.44 419 ALA A N 1
ATOM 3260 C CA . ALA A 1 419 ? 9.446 -1.531 -1.869 1.00 90.44 419 ALA A CA 1
ATOM 3261 C C . ALA A 1 419 ? 9.216 -0.285 -0.993 1.00 90.44 419 ALA A C 1
ATOM 3263 O O . ALA A 1 419 ? 8.090 0.195 -0.894 1.00 90.44 419 ALA A O 1
ATOM 3264 N N . ARG A 1 420 ? 10.286 0.307 -0.444 1.00 88.50 420 ARG A N 1
ATOM 3265 C CA . ARG A 1 420 ? 10.224 1.559 0.337 1.00 88.50 420 ARG A CA 1
ATOM 3266 C C . ARG A 1 420 ? 9.672 2.730 -0.467 1.00 88.50 420 ARG A C 1
ATOM 3268 O O . ARG A 1 420 ? 8.872 3.509 0.043 1.00 88.50 420 ARG A O 1
ATOM 3275 N N . ILE A 1 421 ? 10.091 2.872 -1.724 1.00 90.31 421 ILE A N 1
ATOM 3276 C CA . ILE A 1 421 ? 9.583 3.935 -2.601 1.00 90.31 421 ILE A CA 1
ATOM 3277 C C . ILE A 1 421 ? 8.104 3.702 -2.922 1.00 90.31 421 ILE A C 1
ATOM 3279 O O . ILE A 1 421 ? 7.330 4.653 -2.876 1.00 90.31 421 ILE A O 1
ATOM 3283 N N . LEU A 1 422 ? 7.681 2.460 -3.188 1.00 92.62 422 LEU A N 1
ATOM 3284 C CA . LEU A 1 422 ? 6.260 2.146 -3.377 1.00 92.62 422 LEU A CA 1
ATOM 3285 C C . LEU A 1 422 ? 5.428 2.462 -2.130 1.00 92.62 422 LEU A C 1
ATOM 3287 O O . LEU A 1 422 ? 4.372 3.074 -2.271 1.00 92.62 422 LEU A O 1
ATOM 3291 N N . PHE A 1 423 ? 5.928 2.139 -0.937 1.00 89.88 423 PHE A N 1
ATOM 3292 C CA . PHE A 1 423 ? 5.309 2.509 0.341 1.00 89.88 423 PHE A CA 1
ATOM 3293 C C . PHE A 1 423 ? 5.172 4.034 0.490 1.00 89.88 423 PHE A C 1
ATOM 3295 O O . PHE A 1 423 ? 4.119 4.559 0.852 1.00 89.88 423 PHE A O 1
ATOM 3302 N N . ALA A 1 424 ? 6.205 4.791 0.120 1.00 88.25 424 ALA A N 1
ATOM 3303 C CA . ALA A 1 424 ? 6.138 6.249 0.086 1.00 88.25 424 ALA A CA 1
ATOM 3304 C C . ALA A 1 424 ? 5.084 6.767 -0.918 1.00 88.25 424 ALA A C 1
ATOM 3306 O O . ALA A 1 424 ? 4.304 7.667 -0.594 1.00 88.25 424 ALA A O 1
ATOM 3307 N N . CYS A 1 425 ? 5.015 6.185 -2.122 1.00 91.88 425 CYS A N 1
ATOM 3308 C CA . CYS A 1 425 ? 3.998 6.519 -3.124 1.00 91.88 425 CYS A CA 1
ATOM 3309 C C . CYS A 1 425 ? 2.577 6.213 -2.630 1.00 91.88 425 CYS A C 1
ATOM 3311 O O . CYS A 1 425 ? 1.659 6.998 -2.868 1.00 91.88 425 CYS A O 1
ATOM 3313 N N . GLU A 1 426 ? 2.403 5.099 -1.925 1.00 89.62 426 GLU A N 1
ATOM 3314 C CA . GLU A 1 426 ? 1.154 4.677 -1.300 1.00 89.62 426 GLU A CA 1
ATOM 3315 C C . GLU A 1 426 ? 0.615 5.723 -0.324 1.00 89.62 426 GLU A C 1
ATOM 3317 O O . GLU A 1 426 ? -0.514 6.214 -0.468 1.00 89.62 426 GLU A O 1
ATOM 3322 N N . ARG A 1 427 ? 1.455 6.151 0.617 1.00 84.94 427 ARG A N 1
ATOM 3323 C CA . ARG A 1 427 ? 1.097 7.177 1.603 1.00 84.94 427 ARG A CA 1
ATOM 3324 C C . ARG A 1 427 ? 0.796 8.519 0.948 1.00 84.94 427 ARG A C 1
ATOM 3326 O O . ARG A 1 427 ? -0.193 9.176 1.284 1.00 84.94 427 ARG A O 1
ATOM 3333 N N . GLN A 1 428 ? 1.598 8.894 -0.045 1.00 87.31 428 GLN A N 1
ATOM 3334 C CA . GLN A 1 428 ? 1.406 10.130 -0.793 1.00 87.31 428 GLN A CA 1
ATOM 3335 C C . GLN A 1 428 ? 0.060 10.173 -1.527 1.00 87.31 428 GLN A C 1
ATOM 3337 O O . GLN A 1 428 ? -0.611 11.207 -1.520 1.00 87.31 428 GLN A O 1
ATOM 3342 N N . VAL A 1 429 ? -0.365 9.068 -2.147 1.00 91.31 429 VAL A N 1
ATOM 3343 C CA . VAL A 1 429 ? -1.671 8.974 -2.820 1.00 91.31 429 VAL A CA 1
ATOM 3344 C C . VAL A 1 429 ? -2.817 9.186 -1.838 1.00 91.31 429 VAL A C 1
ATOM 3346 O O . VAL A 1 429 ? -3.742 9.950 -2.138 1.00 91.31 429 VAL A O 1
ATOM 3349 N N . GLY A 1 430 ? -2.745 8.557 -0.663 1.00 85.56 430 GLY A N 1
ATOM 3350 C CA . GLY A 1 430 ? -3.748 8.732 0.383 1.00 85.56 430 GLY A CA 1
ATOM 3351 C C . GLY A 1 430 ? -3.885 10.199 0.792 1.00 85.56 430 GLY A C 1
ATOM 3352 O O . GLY A 1 430 ? -4.989 10.753 0.786 1.00 85.56 430 GLY A O 1
ATOM 3353 N N . TRP A 1 431 ? -2.755 10.866 1.033 1.00 83.44 431 TRP A N 1
ATOM 3354 C CA . TRP A 1 431 ? -2.740 12.288 1.368 1.00 83.44 431 TRP A CA 1
ATOM 3355 C C . TRP A 1 431 ? -3.287 13.175 0.243 1.00 83.44 431 TRP A C 1
ATOM 3357 O O . TRP A 1 431 ? -4.118 14.039 0.514 1.00 83.44 431 TRP A O 1
ATOM 3367 N N . ILE A 1 432 ? -2.907 12.936 -1.020 1.00 87.31 432 ILE A N 1
ATOM 3368 C CA . ILE A 1 432 ? -3.407 13.706 -2.176 1.00 87.31 432 ILE A CA 1
ATOM 3369 C C . ILE A 1 432 ? -4.940 13.685 -2.234 1.00 87.31 432 ILE A C 1
ATOM 3371 O O . ILE A 1 432 ? -5.574 14.710 -2.488 1.00 87.31 432 ILE A O 1
ATOM 3375 N N . ILE A 1 433 ? -5.558 12.520 -2.035 1.00 88.00 433 ILE A N 1
ATOM 3376 C CA . ILE A 1 433 ? -7.017 12.389 -2.124 1.00 88.00 433 ILE A CA 1
ATOM 3377 C C . ILE A 1 433 ? -7.696 13.055 -0.920 1.00 88.00 433 ILE A C 1
ATOM 3379 O O . ILE A 1 433 ? -8.707 13.746 -1.098 1.00 88.00 433 ILE A O 1
ATOM 3383 N N . ILE A 1 434 ? -7.141 12.882 0.285 1.00 80.88 434 ILE A N 1
ATOM 3384 C CA . ILE A 1 434 ? -7.650 13.520 1.506 1.00 80.88 434 ILE A CA 1
ATOM 3385 C C . ILE A 1 434 ? -7.561 15.044 1.395 1.00 80.88 434 ILE A C 1
ATOM 3387 O O . ILE A 1 434 ? -8.545 15.710 1.706 1.00 80.88 434 ILE A O 1
ATOM 3391 N N . ASP A 1 435 ? -6.450 15.598 0.910 1.00 81.94 435 ASP A N 1
ATOM 3392 C CA . ASP A 1 435 ? -6.274 17.041 0.694 1.00 81.94 435 ASP A CA 1
ATOM 3393 C C . ASP A 1 435 ? -7.333 17.599 -0.276 1.00 81.94 435 ASP A C 1
ATOM 3395 O O . ASP A 1 435 ? -7.989 18.604 -0.004 1.00 81.94 435 ASP A O 1
ATOM 3399 N N . LEU A 1 436 ? -7.608 16.879 -1.369 1.00 80.88 436 LEU A N 1
ATOM 3400 C CA . LEU A 1 436 ? -8.557 17.322 -2.394 1.00 80.88 436 LEU A CA 1
ATOM 3401 C C . LEU A 1 436 ? -10.035 17.238 -1.984 1.00 80.88 436 LEU A C 1
ATOM 3403 O O . LEU A 1 436 ? -10.866 17.955 -2.549 1.00 80.88 436 LEU A O 1
ATOM 3407 N N . ARG A 1 437 ? -10.409 16.320 -1.085 1.00 78.88 437 ARG A N 1
ATOM 3408 C CA . ARG A 1 437 ? -11.825 16.033 -0.770 1.00 78.88 437 ARG A CA 1
ATOM 3409 C C . ARG A 1 437 ? -12.198 16.208 0.687 1.00 78.88 437 ARG A C 1
ATOM 3411 O O . ARG A 1 437 ? -13.392 16.299 0.970 1.00 78.88 437 ARG A O 1
ATOM 3418 N N . ASN A 1 438 ? -11.212 16.271 1.571 1.00 74.69 438 ASN A N 1
ATOM 3419 C CA . ASN A 1 438 ? -11.363 16.407 3.008 1.00 74.69 438 ASN A CA 1
ATOM 3420 C C . ASN A 1 438 ? -12.354 15.378 3.590 1.00 74.69 438 ASN A C 1
ATOM 3422 O O . ASN A 1 438 ? -13.297 15.737 4.292 1.00 74.69 438 ASN A O 1
ATOM 3426 N N . ARG A 1 439 ? -12.191 14.101 3.223 1.00 72.56 439 ARG A N 1
ATOM 3427 C CA . ARG A 1 439 ? -13.048 12.960 3.598 1.00 72.56 439 ARG A CA 1
ATOM 3428 C C . ARG A 1 439 ? -12.169 11.708 3.830 1.00 72.56 439 ARG A C 1
ATOM 3430 O O . ARG A 1 439 ? -11.037 11.709 3.345 1.00 72.56 439 ARG A O 1
ATOM 3437 N N . PRO A 1 440 ? -12.650 10.651 4.513 1.00 70.25 440 PRO A N 1
ATOM 3438 C CA . PRO A 1 440 ? -11.917 9.391 4.663 1.00 70.25 440 PRO A CA 1
ATOM 3439 C C . PRO A 1 440 ? -11.849 8.627 3.346 1.00 70.25 440 PRO A C 1
ATOM 3441 O O . PRO A 1 440 ? -12.830 8.596 2.596 1.00 70.25 440 PRO A O 1
ATOM 3444 N N . LEU A 1 441 ? -10.715 7.982 3.078 1.00 77.56 441 LEU A N 1
ATOM 3445 C CA . LEU A 1 441 ? -10.471 7.298 1.809 1.00 77.56 441 LEU A CA 1
ATOM 3446 C C . LEU A 1 441 ? -11.466 6.168 1.554 1.00 77.56 441 LEU A C 1
ATOM 3448 O O . LEU A 1 441 ? -11.933 6.061 0.421 1.00 77.56 441 LEU A O 1
ATOM 3452 N N . GLN A 1 442 ? -11.871 5.426 2.597 1.00 73.38 442 GLN A N 1
ATOM 3453 C CA . GLN A 1 442 ? -12.704 4.215 2.479 1.00 73.38 442 GLN A CA 1
ATOM 3454 C C . GLN A 1 442 ? -14.087 4.445 1.865 1.00 73.38 442 GLN A C 1
ATOM 3456 O O . GLN A 1 442 ? -14.821 3.506 1.581 1.00 73.38 442 GLN A O 1
ATOM 3461 N N . HIS A 1 443 ? -14.463 5.707 1.700 1.00 72.44 443 HIS A N 1
ATOM 3462 C CA . HIS A 1 443 ? -15.754 6.114 1.180 1.00 72.44 443 HIS A CA 1
ATOM 3463 C C . HIS A 1 443 ? -15.633 7.041 -0.050 1.00 72.44 443 HIS A C 1
ATOM 3465 O O . HIS A 1 443 ? -16.635 7.486 -0.603 1.00 72.44 443 HIS A O 1
ATOM 3471 N N . ILE A 1 444 ? -14.414 7.390 -0.472 1.00 78.62 444 ILE A N 1
ATOM 3472 C CA . ILE A 1 444 ? -14.153 8.233 -1.654 1.00 78.62 444 ILE A CA 1
ATOM 3473 C C . ILE A 1 444 ? -13.679 7.389 -2.833 1.00 78.62 444 ILE A C 1
ATOM 3475 O O . ILE A 1 444 ? -13.968 7.706 -3.990 1.00 78.62 444 ILE A O 1
ATOM 3479 N N . THR A 1 445 ? -12.890 6.368 -2.520 1.00 87.88 445 THR A N 1
ATOM 3480 C CA . THR A 1 445 ? -12.183 5.502 -3.450 1.00 87.88 445 THR A CA 1
ATOM 3481 C C . THR A 1 445 ? -12.139 4.098 -2.863 1.00 87.88 445 THR A C 1
ATOM 3483 O O . THR A 1 445 ? -12.414 3.895 -1.684 1.00 87.88 445 THR A O 1
ATOM 3486 N N . ASP A 1 446 ? -11.788 3.129 -3.689 1.00 87.00 446 ASP A N 1
ATOM 3487 C CA . ASP A 1 446 ? -11.583 1.747 -3.281 1.00 87.00 446 ASP A CA 1
ATOM 3488 C C . ASP A 1 446 ? -10.088 1.412 -3.168 1.00 87.00 446 ASP A C 1
ATOM 3490 O O . ASP A 1 446 ? -9.216 2.124 -3.683 1.00 87.00 446 ASP A O 1
ATOM 3494 N N . TYR A 1 447 ? -9.821 0.287 -2.509 1.00 88.94 447 TYR A N 1
ATOM 3495 C CA . TYR A 1 447 ? -8.490 -0.272 -2.282 1.00 88.94 447 TYR A CA 1
ATOM 3496 C C . TYR A 1 447 ? -7.705 -0.518 -3.580 1.00 88.94 447 TYR A C 1
ATOM 3498 O O . TYR A 1 447 ? -6.518 -0.203 -3.672 1.00 88.94 447 TYR A O 1
ATOM 3506 N N . GLN A 1 448 ? -8.362 -1.033 -4.623 1.00 92.69 448 GLN A N 1
ATOM 3507 C CA . GLN A 1 448 ? -7.690 -1.339 -5.883 1.00 92.69 448 GLN A CA 1
ATOM 3508 C C . GLN A 1 448 ? -7.279 -0.057 -6.621 1.00 92.69 448 GLN A C 1
ATOM 3510 O O . GLN A 1 448 ? -6.199 0.006 -7.211 1.00 92.69 448 GLN A O 1
ATOM 3515 N N . THR A 1 449 ? -8.123 0.974 -6.596 1.00 95.19 449 THR A N 1
ATOM 3516 C CA . THR A 1 449 ? -7.818 2.294 -7.150 1.00 95.19 449 THR A CA 1
ATOM 3517 C C . THR A 1 449 ? -6.620 2.910 -6.436 1.00 95.19 449 THR A C 1
ATOM 3519 O O . THR A 1 449 ? -5.739 3.438 -7.113 1.00 95.19 449 THR A O 1
ATOM 3522 N N . LEU A 1 450 ? -6.553 2.813 -5.107 1.00 94.94 450 LEU A N 1
ATOM 3523 C CA . LEU A 1 450 ? -5.436 3.339 -4.325 1.00 94.94 450 LEU A CA 1
ATOM 3524 C C . LEU A 1 450 ? -4.103 2.703 -4.750 1.00 94.94 450 LEU A C 1
ATOM 3526 O O . LEU A 1 450 ? -3.199 3.429 -5.162 1.00 94.94 450 LEU A O 1
ATOM 3530 N N . TRP A 1 451 ? -4.020 1.371 -4.824 1.00 96.25 451 TRP A N 1
ATOM 3531 C CA . TRP A 1 451 ? -2.814 0.688 -5.315 1.00 96.25 451 TRP A CA 1
ATOM 3532 C C . TRP A 1 451 ? -2.446 1.040 -6.759 1.00 96.25 451 TRP A C 1
ATOM 3534 O O . TRP A 1 451 ? -1.274 1.254 -7.072 1.00 96.25 451 TRP A O 1
ATOM 3544 N N . LYS A 1 452 ? -3.432 1.154 -7.657 1.00 97.62 452 LYS A N 1
ATOM 3545 C CA . LYS A 1 452 ? -3.187 1.570 -9.049 1.00 97.62 452 LYS A CA 1
ATOM 3546 C C . LYS A 1 452 ? -2.623 2.986 -9.133 1.00 97.62 452 LYS A C 1
ATOM 3548 O O . LYS A 1 452 ? -1.740 3.248 -9.947 1.00 97.62 452 LYS A O 1
ATOM 3553 N N . LEU A 1 453 ? -3.097 3.896 -8.286 1.00 97.44 453 LEU A N 1
ATOM 3554 C CA . LEU A 1 453 ? -2.563 5.252 -8.193 1.00 97.44 453 LEU A CA 1
ATOM 3555 C C . LEU A 1 453 ? -1.165 5.275 -7.567 1.00 97.44 453 LEU A C 1
ATOM 3557 O O . LEU A 1 453 ? -0.358 6.108 -7.980 1.00 97.44 453 LEU A O 1
ATOM 3561 N N . SER A 1 454 ? -0.851 4.375 -6.631 1.00 96.31 454 SER A N 1
ATOM 3562 C CA . SER A 1 454 ? 0.502 4.240 -6.069 1.00 96.31 454 SER A CA 1
ATOM 3563 C C . SER A 1 454 ? 1.499 3.823 -7.144 1.00 96.31 454 SER 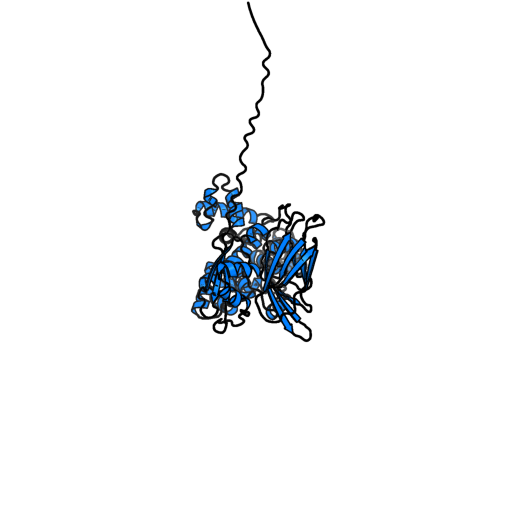A C 1
ATOM 3565 O O . SER A 1 454 ? 2.525 4.476 -7.310 1.00 96.31 454 SER A O 1
ATOM 3567 N N . VAL A 1 455 ? 1.153 2.824 -7.960 1.00 96.56 455 VAL A N 1
ATOM 3568 C CA . VAL A 1 455 ? 1.966 2.396 -9.112 1.00 96.56 455 VAL A CA 1
ATOM 3569 C C . VAL A 1 455 ? 2.067 3.502 -10.171 1.00 96.56 455 VAL A C 1
ATOM 3571 O O . VAL A 1 455 ? 3.148 3.776 -10.686 1.00 96.56 455 VAL A O 1
ATOM 3574 N N . ALA A 1 456 ? 0.976 4.218 -10.462 1.00 95.94 456 ALA A N 1
ATOM 3575 C CA . ALA A 1 456 ? 1.028 5.372 -11.363 1.00 95.94 456 ALA A CA 1
ATOM 3576 C C . ALA A 1 456 ? 1.929 6.502 -10.829 1.00 95.94 456 ALA A C 1
ATOM 3578 O O . ALA A 1 456 ? 2.580 7.196 -11.609 1.00 95.94 456 ALA A O 1
ATOM 3579 N N . THR A 1 457 ? 1.956 6.691 -9.508 1.00 93.94 457 THR A N 1
ATOM 3580 C CA . THR A 1 457 ? 2.794 7.682 -8.820 1.00 93.94 457 THR A CA 1
ATOM 3581 C C . THR A 1 457 ? 4.260 7.274 -8.829 1.00 93.94 457 THR A C 1
ATOM 3583 O O . THR A 1 457 ? 5.104 8.134 -9.060 1.00 93.94 457 THR A O 1
ATOM 3586 N N . TYR A 1 458 ? 4.552 5.983 -8.670 1.00 92.31 458 TYR A N 1
ATOM 3587 C CA . TYR A 1 458 ? 5.891 5.426 -8.842 1.00 92.31 458 TYR A CA 1
ATOM 3588 C C . TYR A 1 458 ? 6.439 5.719 -10.249 1.00 92.31 458 TYR A C 1
ATOM 3590 O O . TYR A 1 458 ? 7.533 6.257 -10.387 1.00 92.31 458 TYR A O 1
ATOM 3598 N N . HIS A 1 459 ? 5.630 5.462 -11.284 1.00 91.12 459 HIS A N 1
ATOM 3599 C CA . HIS A 1 459 ? 6.028 5.599 -12.692 1.00 91.12 459 HIS A CA 1
ATOM 3600 C C . HIS A 1 459 ? 6.089 7.045 -13.203 1.00 91.12 459 HIS A C 1
ATOM 3602 O O . HIS A 1 459 ? 7.055 7.453 -13.839 1.00 91.12 459 HIS A O 1
ATOM 3608 N N . ALA A 1 460 ? 5.036 7.838 -12.977 1.00 90.62 460 ALA A N 1
ATOM 3609 C CA . ALA A 1 460 ? 4.904 9.184 -13.555 1.00 90.62 460 ALA A CA 1
ATOM 3610 C C . ALA A 1 460 ? 5.076 10.323 -12.539 1.00 90.62 460 ALA A C 1
ATOM 3612 O O . ALA A 1 460 ? 5.031 11.500 -12.908 1.00 90.62 460 ALA A O 1
ATOM 3613 N N . GLY A 1 461 ? 5.260 9.999 -11.261 1.00 89.50 461 GLY A N 1
ATOM 3614 C CA . GLY A 1 461 ? 5.376 10.971 -10.183 1.00 89.50 461 GLY A CA 1
ATOM 3615 C C . GLY A 1 461 ? 4.032 11.497 -9.671 1.00 89.50 461 GLY A C 1
ATOM 3616 O O . GLY A 1 461 ? 3.000 11.522 -10.350 1.00 89.50 461 GLY A O 1
ATOM 3617 N N . ALA A 1 462 ? 4.065 12.000 -8.440 1.00 90.06 462 ALA A N 1
ATOM 3618 C CA . ALA A 1 462 ? 2.881 12.426 -7.700 1.00 90.06 462 ALA A CA 1
ATOM 3619 C C . ALA A 1 462 ? 2.133 13.602 -8.320 1.00 90.06 462 ALA A C 1
ATOM 3621 O O . ALA A 1 462 ? 0.911 13.680 -8.226 1.00 90.06 462 ALA A O 1
ATOM 3622 N N . GLU A 1 463 ? 2.841 14.509 -8.989 1.00 90.88 463 GLU A N 1
ATOM 3623 C CA . GLU A 1 463 ? 2.212 15.662 -9.629 1.00 90.88 463 GLU A CA 1
ATOM 3624 C C . GLU A 1 463 ? 1.324 15.239 -10.808 1.00 90.88 463 GLU A C 1
ATOM 3626 O O . GLU A 1 463 ? 0.216 15.754 -10.972 1.00 90.88 463 GLU A O 1
ATOM 3631 N N . CYS A 1 464 ? 1.764 14.250 -11.593 1.00 94.94 464 CYS A N 1
ATOM 3632 C CA . CYS A 1 464 ? 0.948 13.656 -12.648 1.00 94.94 464 CYS A CA 1
ATOM 3633 C C . CYS A 1 464 ? -0.331 13.034 -12.068 1.00 94.94 464 CYS A C 1
ATOM 3635 O O . CYS A 1 464 ? -1.431 13.310 -12.558 1.00 94.94 464 CYS A O 1
ATOM 3637 N N . THR A 1 465 ? -0.199 12.267 -10.982 1.00 95.50 465 THR A N 1
ATOM 3638 C CA . THR A 1 465 ? -1.328 11.650 -10.273 1.00 95.50 465 THR A CA 1
ATOM 3639 C C . THR A 1 465 ? -2.282 12.693 -9.682 1.00 95.50 465 THR A C 1
ATOM 3641 O O . THR A 1 465 ? -3.484 12.656 -9.952 1.00 95.50 465 THR A O 1
ATOM 3644 N N . ARG A 1 466 ? -1.768 13.696 -8.960 1.00 95.00 466 ARG A N 1
ATOM 3645 C CA . ARG A 1 466 ? -2.554 14.791 -8.371 1.00 95.00 466 ARG A CA 1
ATOM 3646 C C . ARG A 1 466 ? -3.346 15.551 -9.427 1.00 95.00 466 ARG A C 1
ATOM 3648 O O . ARG A 1 466 ? -4.531 15.827 -9.225 1.00 95.00 466 ARG A O 1
ATOM 3655 N N . GLN A 1 467 ? -2.739 15.864 -10.573 1.00 96.75 467 GLN A N 1
ATOM 3656 C CA . GLN A 1 467 ? -3.443 16.520 -11.676 1.00 96.75 467 GLN A CA 1
ATOM 3657 C C . GLN A 1 467 ? -4.543 15.636 -12.271 1.00 96.75 467 GLN A C 1
ATOM 3659 O O . GLN A 1 467 ? -5.636 16.140 -12.542 1.00 96.75 467 GLN A O 1
ATOM 3664 N N . ALA A 1 468 ? -4.287 14.339 -12.466 1.00 97.81 468 ALA A N 1
ATOM 3665 C CA . ALA A 1 468 ? -5.284 13.409 -12.992 1.00 97.81 468 ALA A CA 1
ATOM 3666 C C . ALA A 1 468 ? -6.497 13.285 -12.050 1.00 97.81 468 ALA A C 1
ATOM 3668 O O . ALA A 1 468 ? -7.645 13.392 -12.498 1.00 97.81 468 ALA A O 1
ATOM 3669 N N . ILE A 1 469 ? -6.263 13.167 -10.738 1.00 96.31 469 ILE A N 1
ATOM 3670 C CA . ILE A 1 469 ? -7.324 13.153 -9.718 1.00 96.31 469 ILE A CA 1
ATOM 3671 C C . ILE A 1 469 ? -8.064 14.496 -9.705 1.00 96.31 469 ILE A C 1
ATOM 3673 O O . ILE A 1 469 ? -9.289 14.522 -9.797 1.00 96.31 469 ILE A O 1
ATOM 3677 N N . THR A 1 470 ? -7.343 15.622 -9.693 1.00 95.56 470 THR A N 1
ATOM 3678 C CA . THR A 1 470 ? -7.941 16.970 -9.704 1.00 95.56 470 THR A CA 1
ATOM 3679 C C . THR A 1 470 ? -8.870 17.169 -10.903 1.00 95.56 470 THR A C 1
ATOM 3681 O O . THR A 1 470 ? -9.971 17.699 -10.755 1.00 95.56 470 THR A O 1
ATOM 3684 N N . ARG A 1 471 ? -8.458 16.741 -12.104 1.00 96.06 471 ARG A N 1
ATOM 3685 C CA . ARG A 1 471 ? -9.298 16.807 -13.313 1.00 96.06 471 ARG A CA 1
ATOM 3686 C C . ARG A 1 471 ? -10.547 15.937 -13.179 1.00 96.06 471 ARG A C 1
ATOM 3688 O O . ARG A 1 471 ? -11.630 16.401 -13.517 1.00 96.06 471 ARG A O 1
ATOM 3695 N N . THR A 1 472 ? -10.405 14.732 -12.631 1.00 95.38 472 THR A N 1
ATOM 3696 C CA . THR A 1 472 ? -11.524 13.807 -12.378 1.00 95.38 472 THR A CA 1
ATOM 3697 C C . THR A 1 472 ? -12.549 14.422 -11.422 1.00 95.38 472 THR A C 1
ATOM 3699 O O . THR A 1 472 ? -13.744 14.423 -11.712 1.00 95.38 472 THR A O 1
ATOM 3702 N N . VAL A 1 473 ? -12.081 15.037 -10.331 1.00 90.25 473 VAL A N 1
ATOM 3703 C CA . VAL A 1 473 ? -12.934 15.741 -9.360 1.00 90.25 473 VAL A CA 1
ATOM 3704 C C . VAL A 1 473 ? -13.631 16.943 -9.996 1.00 90.25 473 VAL A C 1
ATOM 3706 O O . VAL A 1 473 ? -14.832 17.119 -9.808 1.00 90.25 473 VAL A O 1
ATOM 3709 N N . LYS A 1 474 ? -12.916 17.750 -10.792 1.00 92.81 474 LYS A N 1
ATOM 3710 C CA . LYS A 1 474 ? -13.503 18.892 -11.520 1.00 92.81 474 LYS A CA 1
ATOM 3711 C C . LYS A 1 474 ? -14.584 18.470 -12.517 1.00 92.81 474 LYS A C 1
ATOM 3713 O O . LYS A 1 474 ? -15.518 19.228 -12.745 1.00 92.81 474 LYS A O 1
ATOM 3718 N N . GLN A 1 475 ? -14.465 17.274 -13.088 1.00 93.56 475 GLN A N 1
ATOM 3719 C CA . GLN A 1 475 ? -15.472 16.671 -13.966 1.00 93.56 475 GLN A CA 1
ATOM 3720 C C . GLN A 1 475 ? -16.638 16.027 -13.195 1.00 93.56 475 GLN A C 1
ATOM 3722 O O . GLN A 1 475 ? -17.532 15.469 -13.820 1.00 93.56 475 GLN A O 1
ATOM 3727 N N . GLN A 1 476 ? -16.636 16.094 -11.858 1.00 88.31 476 GLN A N 1
ATOM 3728 C CA . GLN A 1 476 ? -17.635 15.480 -10.978 1.00 88.31 476 GLN A CA 1
ATOM 3729 C C . GLN A 1 476 ? -17.754 13.955 -11.137 1.00 88.31 476 GLN A C 1
ATOM 3731 O O . GLN A 1 476 ? -18.781 13.369 -10.800 1.00 88.31 476 GLN A O 1
ATOM 3736 N N . TYR A 1 477 ? -16.693 13.293 -11.607 1.00 88.69 477 TYR A N 1
ATOM 3737 C CA . TYR A 1 477 ? -16.630 11.836 -11.643 1.00 88.69 477 TYR A CA 1
ATOM 3738 C C . TYR A 1 477 ? -16.154 11.264 -10.305 1.00 88.69 477 TYR A C 1
ATOM 3740 O O . TYR A 1 477 ? -15.414 11.903 -9.553 1.00 88.69 477 TYR A O 1
ATOM 3748 N N . ALA A 1 478 ? -16.559 10.023 -10.024 1.00 87.94 478 ALA A N 1
ATOM 3749 C CA . ALA A 1 478 ? -16.071 9.277 -8.870 1.00 87.94 478 ALA A CA 1
ATOM 3750 C C . ALA A 1 478 ? -14.546 9.085 -8.951 1.00 87.94 478 ALA A C 1
ATOM 3752 O O . ALA A 1 478 ? -14.007 8.841 -10.038 1.00 87.94 478 ALA A O 1
ATOM 3753 N N . ILE A 1 479 ? -13.866 9.173 -7.801 1.00 90.88 479 ILE A N 1
ATOM 3754 C CA . ILE A 1 479 ? -12.422 8.932 -7.671 1.00 90.88 479 ILE A CA 1
ATOM 3755 C C . ILE A 1 479 ? -12.218 7.419 -7.716 1.00 90.88 479 ILE A C 1
ATOM 3757 O O . ILE A 1 479 ? -12.237 6.721 -6.714 1.00 90.88 479 ILE A O 1
ATOM 3761 N N . GLN A 1 480 ? -12.146 6.926 -8.943 1.00 93.50 480 GLN A N 1
ATOM 3762 C CA . GLN A 1 480 ? -12.098 5.521 -9.312 1.00 93.50 480 GLN A CA 1
ATOM 3763 C C . GLN A 1 480 ? -11.112 5.396 -10.466 1.00 93.50 480 GLN A C 1
ATOM 3765 O O . GLN A 1 480 ? -11.108 6.251 -11.363 1.00 93.50 480 GLN A O 1
ATOM 3770 N N . TRP A 1 481 ? -10.294 4.343 -10.484 1.00 96.12 481 TRP A N 1
ATOM 3771 C CA . TRP A 1 481 ? -9.249 4.178 -11.501 1.00 96.12 481 TRP A CA 1
ATOM 3772 C C . TRP A 1 481 ? -9.785 4.311 -12.933 1.00 96.12 481 TRP A C 1
ATOM 3774 O O . TRP A 1 481 ? -9.173 4.970 -13.773 1.00 96.12 481 TRP A O 1
ATOM 3784 N N . THR A 1 482 ? -10.967 3.752 -13.202 1.00 95.19 482 THR A N 1
ATOM 3785 C CA . THR A 1 482 ? -11.639 3.786 -14.513 1.00 95.19 482 THR A CA 1
ATOM 3786 C C . THR A 1 482 ? -11.882 5.203 -15.041 1.00 95.19 482 THR A C 1
ATOM 3788 O O . THR A 1 482 ? -11.809 5.421 -16.255 1.00 95.19 482 THR A O 1
ATOM 3791 N N . ASN A 1 483 ? -12.109 6.168 -14.146 1.00 96.75 483 ASN A N 1
ATOM 3792 C CA . ASN A 1 483 ? -12.274 7.581 -14.477 1.00 96.75 483 ASN A CA 1
ATOM 3793 C C . ASN A 1 483 ? -10.926 8.312 -14.489 1.00 96.75 483 ASN A C 1
ATOM 3795 O O . ASN A 1 483 ? -10.635 9.059 -15.425 1.00 96.75 483 ASN A O 1
ATOM 3799 N N . ILE A 1 484 ? -10.076 8.068 -13.486 1.00 97.81 484 ILE A N 1
ATOM 3800 C CA . ILE A 1 484 ? -8.810 8.795 -13.305 1.00 97.81 484 ILE A CA 1
ATOM 3801 C C . ILE A 1 484 ? -7.827 8.502 -14.437 1.00 97.81 484 ILE A C 1
ATOM 3803 O O . ILE A 1 484 ? -7.189 9.424 -14.950 1.00 97.81 484 ILE A O 1
ATOM 3807 N N . ARG A 1 485 ? -7.758 7.248 -14.902 1.00 97.88 485 ARG A N 1
ATOM 3808 C CA . ARG A 1 485 ? -6.828 6.830 -15.962 1.00 97.88 485 ARG A CA 1
ATOM 3809 C C . ARG A 1 485 ? -6.970 7.635 -17.259 1.00 97.88 485 ARG A C 1
ATOM 3811 O O . ARG A 1 485 ? -6.013 7.758 -18.012 1.00 97.88 485 ARG A O 1
ATOM 3818 N N . ARG A 1 486 ? -8.148 8.216 -17.518 1.00 96.88 486 ARG A N 1
ATOM 3819 C CA . ARG A 1 486 ? -8.439 9.026 -18.718 1.00 96.88 486 ARG A CA 1
ATOM 3820 C C . ARG A 1 486 ? -7.923 10.464 -18.618 1.00 96.88 486 ARG A C 1
ATOM 3822 O O . ARG A 1 486 ? -7.921 11.180 -19.613 1.00 96.88 486 ARG A O 1
ATOM 3829 N N . ASN A 1 487 ? -7.506 10.893 -17.427 1.00 97.62 487 ASN A N 1
ATOM 3830 C CA . ASN A 1 487 ? -7.122 12.271 -17.126 1.00 97.62 487 ASN A CA 1
ATOM 3831 C C . ASN A 1 487 ? -5.598 12.489 -17.036 1.00 97.62 487 ASN A C 1
ATOM 3833 O O . ASN A 1 487 ? -5.154 13.620 -16.793 1.00 97.62 487 ASN A O 1
ATOM 3837 N N . TYR A 1 488 ? -4.797 11.448 -17.282 1.00 97.25 488 TYR A N 1
ATOM 3838 C CA . TYR A 1 488 ? -3.354 11.554 -17.508 1.00 97.25 488 TYR A CA 1
ATOM 3839 C C . TYR A 1 488 ? -3.079 12.144 -18.906 1.00 97.25 488 TYR A C 1
ATOM 3841 O O . TYR A 1 488 ? -3.595 11.663 -19.913 1.00 97.25 488 TYR A O 1
ATOM 3849 N N . VAL A 1 489 ? -2.289 13.223 -18.986 1.00 94.25 489 VAL A N 1
ATOM 3850 C CA . VAL A 1 489 ? -2.041 13.975 -20.237 1.00 94.25 489 VAL A CA 1
ATOM 3851 C C . VAL A 1 489 ? -0.577 14.396 -20.374 1.00 94.25 489 VAL A C 1
ATOM 3853 O O . VAL A 1 489 ? 0.160 14.417 -19.391 1.00 94.25 489 VAL A O 1
ATOM 3856 N N . GLY A 1 490 ? -0.172 14.782 -21.590 1.00 93.06 490 GLY A N 1
ATOM 3857 C CA . GLY A 1 490 ? 1.202 15.199 -21.881 1.00 93.06 490 GLY A CA 1
ATOM 3858 C C . GLY A 1 490 ? 2.199 14.090 -21.552 1.00 93.06 490 GLY A C 1
ATOM 3859 O O . GLY A 1 490 ? 1.940 12.931 -21.865 1.00 93.06 490 GLY A O 1
ATOM 3860 N N . LYS A 1 491 ? 3.283 14.455 -20.865 1.00 89.50 491 LYS A N 1
ATOM 3861 C CA . LYS A 1 491 ? 4.317 13.534 -20.370 1.00 89.50 491 LYS A CA 1
ATOM 3862 C C . LYS A 1 491 ? 3.775 12.432 -19.439 1.00 89.50 491 LYS A C 1
ATOM 3864 O O . LYS A 1 491 ? 4.249 11.313 -19.406 1.00 89.50 491 LYS A O 1
ATOM 3869 N N . CYS A 1 492 ? 2.654 12.688 -18.762 1.00 94.12 492 CYS A N 1
ATOM 3870 C CA . CYS A 1 492 ? 2.065 11.729 -17.829 1.00 94.12 492 CYS A CA 1
ATOM 3871 C C . CYS A 1 492 ? 1.270 10.588 -18.504 1.00 94.12 492 CYS A C 1
ATOM 3873 O O . CYS A 1 492 ? 0.691 9.761 -17.803 1.00 94.12 492 CYS A O 1
ATOM 3875 N N . ARG A 1 493 ? 1.137 10.572 -19.841 1.00 94.69 493 ARG A N 1
ATOM 3876 C CA . ARG A 1 493 ? 0.225 9.663 -20.571 1.00 94.69 493 ARG A CA 1
ATOM 3877 C C . ARG A 1 493 ? 0.596 8.186 -20.482 1.00 94.69 493 ARG A C 1
ATOM 3879 O O . ARG A 1 493 ? -0.286 7.360 -20.699 1.00 94.69 493 ARG A O 1
ATOM 3886 N N . SER A 1 494 ? 1.849 7.858 -20.178 1.00 91.94 494 SER A N 1
ATOM 3887 C CA . SER A 1 494 ? 2.312 6.472 -20.067 1.00 91.94 494 SER A CA 1
ATOM 3888 C C . SER A 1 494 ? 1.860 5.781 -18.776 1.00 91.94 494 SER A C 1
ATOM 3890 O O . SER A 1 494 ? 1.755 4.557 -18.764 1.00 91.94 494 SER A O 1
ATOM 3892 N N . ALA A 1 495 ? 1.492 6.527 -17.724 1.00 94.31 495 ALA A N 1
ATOM 3893 C CA . ALA A 1 495 ? 1.115 5.948 -16.428 1.00 94.31 495 ALA A CA 1
ATOM 3894 C C . ALA A 1 495 ? -0.007 4.896 -16.500 1.00 94.31 495 ALA A C 1
ATOM 3896 O O . ALA A 1 495 ? 0.179 3.812 -15.955 1.00 94.31 495 ALA A O 1
ATOM 3897 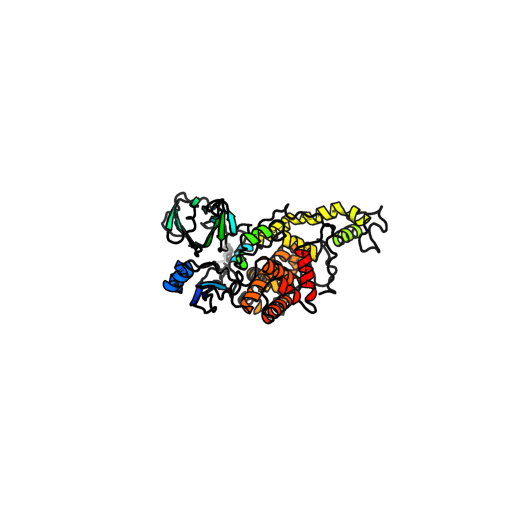N N . PRO A 1 496 ? -1.152 5.134 -17.173 1.00 95.94 496 PRO A N 1
ATOM 3898 C CA . PRO A 1 496 ? -2.186 4.112 -17.291 1.00 95.94 496 PRO A CA 1
ATOM 3899 C C . PRO A 1 496 ? -1.720 2.815 -17.954 1.00 95.94 496 PRO A C 1
ATOM 3901 O O . PRO A 1 496 ? -2.138 1.748 -17.524 1.00 95.94 496 PRO A O 1
ATOM 3904 N N . ALA A 1 497 ? -0.877 2.906 -18.987 1.00 92.94 497 ALA A N 1
ATOM 3905 C CA . ALA A 1 497 ? -0.363 1.731 -19.684 1.00 92.94 497 ALA A CA 1
ATOM 3906 C C . ALA A 1 497 ? 0.604 0.944 -18.792 1.00 92.94 497 ALA A C 1
ATOM 3908 O O . ALA A 1 497 ? 0.504 -0.275 -18.714 1.00 92.94 497 ALA A O 1
ATOM 3909 N N . TYR A 1 498 ? 1.473 1.641 -18.060 1.00 92.75 498 TYR A N 1
ATOM 3910 C CA . TYR A 1 498 ? 2.360 1.013 -17.086 1.00 92.75 498 TYR A CA 1
ATOM 3911 C C . TYR A 1 498 ? 1.586 0.308 -15.960 1.00 92.75 498 TYR A C 1
ATOM 3913 O O . TYR A 1 498 ? 1.876 -0.837 -15.624 1.00 92.75 498 TYR A O 1
ATOM 3921 N N . VAL A 1 499 ? 0.538 0.944 -15.423 1.00 95.75 499 VAL A N 1
ATOM 3922 C CA . VAL A 1 499 ? -0.342 0.308 -14.428 1.00 95.75 499 VAL A CA 1
ATOM 3923 C C . VAL A 1 499 ? -1.005 -0.948 -14.992 1.00 95.75 499 VAL A C 1
ATOM 3925 O O . VAL A 1 499 ? -1.067 -1.956 -14.293 1.00 95.75 499 VAL A O 1
ATOM 3928 N N . ASP A 1 500 ? -1.482 -0.918 -16.239 1.00 93.62 500 ASP A N 1
ATOM 3929 C CA . ASP A 1 500 ? -2.080 -2.098 -16.872 1.00 93.62 500 ASP A CA 1
ATOM 3930 C C . ASP A 1 500 ? -1.055 -3.253 -16.974 1.00 93.62 500 ASP A C 1
ATOM 3932 O O . ASP A 1 500 ? -1.401 -4.386 -16.649 1.00 93.62 500 ASP A O 1
ATOM 3936 N N . ILE A 1 501 ? 0.214 -2.968 -17.303 1.00 90.31 501 ILE A N 1
ATOM 3937 C CA . ILE A 1 501 ? 1.305 -3.965 -17.320 1.00 90.31 501 ILE A CA 1
ATOM 3938 C C . ILE A 1 501 ? 1.529 -4.573 -15.931 1.00 90.31 501 ILE A C 1
ATOM 3940 O O . ILE A 1 501 ? 1.605 -5.792 -15.795 1.00 90.31 501 ILE A O 1
ATOM 3944 N N . VAL A 1 502 ? 1.617 -3.739 -14.892 1.00 93.25 502 VAL A N 1
ATOM 3945 C CA . VAL A 1 502 ? 1.900 -4.200 -13.524 1.00 93.25 502 VAL A CA 1
ATOM 3946 C C . VAL A 1 502 ? 0.745 -5.029 -12.951 1.00 93.25 502 VAL A C 1
ATOM 3948 O O . VAL A 1 502 ? 0.971 -6.011 -12.245 1.00 93.25 502 VAL A O 1
ATOM 3951 N N . PHE A 1 503 ? -0.504 -4.667 -13.248 1.00 93.69 503 PHE A N 1
ATOM 3952 C CA . PHE A 1 503 ? -1.685 -5.347 -12.703 1.00 93.69 503 PHE A CA 1
ATOM 3953 C C . PHE A 1 503 ? -2.174 -6.527 -13.537 1.00 93.69 503 PHE A C 1
ATOM 3955 O O . PHE A 1 503 ? -2.923 -7.367 -13.036 1.00 93.69 503 PHE A O 1
ATOM 3962 N N . SER A 1 504 ? -1.841 -6.565 -14.821 1.00 86.94 504 SER A N 1
ATOM 3963 C CA . SER A 1 504 ? -2.333 -7.568 -15.764 1.00 86.94 504 SER A CA 1
ATOM 3964 C C . SER A 1 504 ? -1.277 -7.834 -16.840 1.00 86.94 504 SER A C 1
ATOM 3966 O O . SER A 1 504 ? -1.499 -7.507 -18.006 1.00 86.94 504 SER A O 1
ATOM 3968 N N . PRO A 1 505 ? -0.118 -8.405 -16.465 1.00 78.88 505 PRO A N 1
ATOM 3969 C CA . PRO A 1 505 ? 0.923 -8.733 -17.429 1.00 78.88 505 PRO A CA 1
ATOM 3970 C C . PRO A 1 505 ? 0.432 -9.796 -18.420 1.00 78.88 505 PRO A C 1
ATOM 3972 O O . PRO A 1 505 ? -0.189 -10.790 -18.037 1.00 78.88 505 PRO A O 1
ATOM 3975 N N . ASP A 1 506 ? 0.742 -9.610 -19.703 1.00 73.62 506 ASP A N 1
ATOM 3976 C CA . ASP A 1 506 ? 0.400 -10.577 -20.744 1.00 73.62 506 ASP A CA 1
ATOM 3977 C C . ASP A 1 506 ? 1.231 -11.866 -20.572 1.00 73.62 506 ASP A C 1
ATOM 3979 O O . ASP A 1 506 ? 2.461 -11.861 -20.622 1.00 73.62 506 ASP A O 1
ATOM 3983 N N . TYR A 1 507 ? 0.576 -13.015 -20.391 1.00 70.50 507 TYR A N 1
ATOM 3984 C CA . TYR A 1 507 ? 1.251 -14.317 -20.315 1.00 70.50 507 TYR A CA 1
ATOM 3985 C C . TYR A 1 507 ? 1.179 -15.060 -21.666 1.00 70.50 507 TYR A C 1
ATOM 3987 O O . TYR A 1 507 ? 0.121 -15.071 -22.299 1.00 70.50 507 TYR A O 1
ATOM 3995 N N . PRO A 1 508 ? 2.262 -15.717 -22.141 1.00 68.88 508 PRO A N 1
ATOM 3996 C CA . PRO A 1 508 ? 3.573 -15.871 -21.500 1.00 68.88 508 PRO A CA 1
ATOM 3997 C C . PRO A 1 508 ? 4.568 -14.741 -21.806 1.00 68.88 508 PRO A C 1
ATOM 3999 O O . PRO A 1 508 ? 5.708 -14.814 -21.355 1.00 68.88 508 PRO A O 1
ATOM 4002 N N . ARG A 1 509 ? 4.200 -13.729 -22.603 1.00 74.75 509 ARG A N 1
ATOM 4003 C CA . ARG A 1 509 ? 5.135 -12.692 -23.070 1.00 74.75 509 ARG A CA 1
ATOM 4004 C C . ARG A 1 509 ? 5.028 -11.422 -22.247 1.00 74.75 509 ARG A C 1
ATOM 4006 O O . ARG A 1 509 ? 4.117 -10.631 -22.465 1.00 74.75 509 ARG A O 1
ATOM 4013 N N . TYR A 1 510 ? 6.044 -11.162 -21.433 1.00 77.38 510 TYR A N 1
ATOM 4014 C CA . TYR A 1 510 ? 6.146 -9.856 -20.806 1.00 77.38 510 TYR A CA 1
ATOM 4015 C C . TYR A 1 510 ? 6.459 -8.793 -21.872 1.00 77.38 510 TYR A C 1
ATOM 4017 O O . TYR A 1 510 ? 7.322 -9.034 -22.730 1.00 77.38 510 TYR A O 1
ATOM 4025 N N . PRO A 1 511 ? 5.777 -7.636 -21.862 1.00 68.38 511 PRO A N 1
ATOM 4026 C CA . PRO A 1 511 ? 6.046 -6.578 -22.823 1.00 68.38 511 PRO A CA 1
ATOM 4027 C C . PRO A 1 511 ? 7.518 -6.132 -22.762 1.00 68.38 511 PRO A C 1
ATOM 4029 O O . PRO A 1 511 ? 8.166 -6.235 -21.715 1.00 68.38 511 PRO A O 1
ATOM 4032 N N . PRO A 1 512 ? 8.089 -5.640 -23.878 1.00 65.75 512 PRO A N 1
ATOM 4033 C CA . PRO A 1 512 ? 9.396 -4.994 -23.847 1.00 65.75 512 PRO A CA 1
ATOM 4034 C C . PRO A 1 512 ? 9.402 -3.857 -22.821 1.00 65.75 512 PRO A C 1
ATOM 4036 O O . PRO A 1 512 ? 8.369 -3.220 -22.614 1.00 65.75 512 PRO A O 1
ATOM 4039 N N . LEU A 1 513 ? 10.564 -3.582 -22.221 1.00 65.69 513 LEU A N 1
ATOM 4040 C CA . LEU A 1 513 ? 10.731 -2.414 -21.354 1.00 65.69 513 LEU A CA 1
ATOM 4041 C C . LEU A 1 513 ? 10.238 -1.159 -22.084 1.00 65.69 513 LEU A C 1
ATOM 4043 O O . LEU A 1 513 ? 10.661 -0.892 -23.215 1.00 65.69 513 LEU A O 1
ATOM 4047 N N . MET A 1 514 ? 9.316 -0.421 -21.462 1.00 57.44 514 MET A N 1
ATOM 4048 C CA . MET A 1 514 ? 8.841 0.846 -22.018 1.00 57.44 514 MET A CA 1
ATOM 4049 C C . MET A 1 514 ? 10.021 1.823 -22.034 1.00 57.44 514 MET A C 1
ATOM 4051 O O . MET A 1 514 ? 10.736 1.955 -21.045 1.00 57.44 514 MET A O 1
ATOM 4055 N N . SER A 1 515 ? 10.278 2.474 -23.171 1.00 45.97 515 SER A N 1
ATOM 4056 C CA . SER A 1 515 ? 11.391 3.423 -23.262 1.00 45.97 515 SER A CA 1
ATOM 4057 C C . SER A 1 515 ? 10.986 4.774 -22.678 1.00 45.97 515 SER A C 1
ATOM 4059 O O . SER A 1 515 ? 9.862 5.227 -22.888 1.00 45.97 515 SER A O 1
ATOM 4061 N N . SER A 1 516 ? 11.923 5.484 -22.054 1.00 41.97 516 SER A N 1
ATOM 4062 C CA . SER A 1 516 ? 11.693 6.847 -21.563 1.00 41.97 516 SER A CA 1
ATOM 4063 C C . SER A 1 516 ? 11.434 7.911 -22.621 1.00 41.97 516 SER A C 1
ATOM 4065 O O . SER A 1 516 ? 11.096 9.038 -22.271 1.00 41.97 516 SER A O 1
ATOM 4067 N N . ALA A 1 517 ? 11.506 7.577 -23.913 1.00 35.81 517 ALA A N 1
ATOM 4068 C CA . ALA A 1 517 ? 10.974 8.458 -24.950 1.00 35.81 517 ALA A CA 1
ATOM 4069 C C . ALA A 1 517 ? 9.440 8.632 -24.846 1.00 35.81 517 ALA A C 1
ATOM 4071 O O . ALA A 1 517 ? 8.899 9.555 -25.454 1.00 35.81 517 ALA A O 1
ATOM 4072 N N . ASP A 1 518 ? 8.769 7.789 -24.049 1.00 38.19 518 ASP A N 1
ATOM 4073 C CA . ASP A 1 518 ? 7.341 7.849 -23.724 1.00 38.19 518 ASP A CA 1
ATOM 4074 C C . ASP A 1 518 ? 7.044 8.433 -22.312 1.00 38.19 518 ASP A C 1
ATOM 4076 O O . ASP A 1 518 ? 5.893 8.380 -21.857 1.00 38.19 518 ASP A O 1
ATOM 4080 N N . HIS A 1 519 ? 8.055 8.980 -21.611 1.00 39.16 519 HIS A N 1
ATOM 4081 C CA . HIS A 1 519 ? 7.950 9.604 -20.275 1.00 39.16 519 HIS A CA 1
ATOM 4082 C C . HIS A 1 519 ? 7.819 11.134 -20.276 1.00 39.16 519 HIS A C 1
ATOM 4084 O O . HIS A 1 519 ? 8.344 11.822 -21.183 1.00 39.16 519 HIS A O 1
#

Solvent-accessible surface area (backbone atoms only — not comparable to full-atom values): 28895 Å² total; per-residue (Å²): 134,88,80,89,83,80,88,81,81,83,80,82,80,80,79,78,78,78,72,76,74,78,74,81,77,74,75,80,40,60,21,36,39,33,37,22,31,41,61,77,57,48,77,78,34,74,53,74,38,76,54,82,57,60,78,38,67,69,55,35,28,73,76,52,32,63,67,56,32,51,46,36,38,64,19,50,80,69,87,50,76,81,27,69,88,28,69,48,45,46,79,42,78,52,61,92,54,61,61,72,67,53,52,59,55,74,47,85,67,82,80,87,76,76,94,54,77,44,68,42,61,71,67,28,59,64,63,36,77,21,75,48,80,40,28,40,36,40,32,46,89,61,92,62,69,92,60,28,32,38,46,35,33,51,72,89,47,79,47,77,40,55,54,55,60,41,78,45,70,56,78,80,61,87,57,64,36,53,42,38,37,38,39,30,45,27,42,78,88,67,52,70,48,75,76,42,56,35,37,35,36,51,43,70,78,40,82,83,68,50,29,27,35,38,42,65,60,41,65,94,57,66,64,75,47,53,56,54,27,65,83,47,64,25,77,61,51,73,73,52,49,72,64,24,62,94,42,43,65,26,43,63,70,55,54,72,74,56,57,60,73,52,46,46,56,68,33,39,27,48,31,43,75,75,55,80,31,80,31,76,90,25,74,68,49,9,22,48,95,79,58,46,51,35,74,60,20,48,62,63,26,43,66,62,48,33,49,59,69,41,71,46,28,63,60,40,34,52,26,12,65,54,47,35,40,36,32,42,36,55,50,29,44,28,47,56,51,31,44,76,30,87,66,68,90,47,96,69,38,41,31,37,46,41,44,36,67,66,49,44,50,44,23,38,68,56,29,48,55,60,32,51,53,50,40,46,72,77,33,75,90,45,63,73,70,51,72,68,40,65,85,71,46,56,68,71,59,50,51,51,51,39,56,56,56,56,53,45,24,75,46,91,45,14,60,47,53,42,34,48,31,44,41,14,27,41,55,50,47,49,49,53,53,29,72,76,64,71,54,61,50,58,52,56,36,53,55,68,35,50,54,47,46,14,50,23,20,66,73,47,31,58,67,42,46,51,51,8,48,50,51,28,52,74,69,71,46,69,61,38,51,88,54,28,54,72,45,40,55,79,58,30,47,43,23,54,60,53,35,45,46,40,69,58,61,52,82,57,52,45,76,75,68,77,59,72,92,58,81

pLDDT: mean 78.99, std 17.82, range [26.94, 97.88]

Mean predicted aligned error: 11.46 Å

Secondary structure (DSSP, 8-state):
------------------PPP--------PEEEEEEETTT--EEEEEEESSSSPPPHHHHHHHHHHHHHHHHHTPPP---TTSTT--SEEEEEEESS--HHHHHHH--S------PEEEEESSS-TTSEESS--EEEEEESS---TT-EEEEEETTEEEEEESSEEEEEPPPPSSS--EEEEEEEE-TTS-B-PPEEEEEEEEEEEETTEEEEEEE--GGG--TTSTTHHHHT-PPPHHHHHHHTTSTT-S---TTTT----B-HHHHHHHHHHTSS--TTSGGGGEETTTEE-HHHHHHHHHHHHHHHHHTHHHHHHHHHHTT--HHHHHHHHHHHTTT-S---STT-BTTTTB-HHHHHHHHHH-HHHHHHHHHHH-TT-HHHHHT-GGGS-HHHHHHHHHHHHHHTTSTTHHHHHHHHHHHHHHHHHHHHHHHH-S-GGGTS-HHHHHHHHHHHHHH-HHHHHHHHHHHHHTT--S-HHHHGGG--GGGGGHHHHHHHHHSPPSSBPPPPPPGGG-

Foldseek 3Di:
DDDDDDDDDDDDPPPPPPPPPPDPPPPQFKKKKFKAWLQPRDTQFIDIDSAQWDDDLVVCCVGRNDVLSVQQQAFFDDPDLSSNPGGHIDMDMDTPDAHPVLCVLVPPPDPPDDFDKDWAWDQAAALEKGLDQIKIKIATPDPAPQAKKKWKDKAHDTDIDGDGMDIDGDDADPDNGKIKMWIWIAHPVRDTDDIDMWIWTKDFPDVVSTMIGIHTQTQPDNDLFFFLCNLQVARDHNVVQVVCVLFLRNSHADLVSLQAQAQQFLVLLVCQLVVVFQCPVDVVSQDDVSGTGDPSSSVSCRVVLSCQLSVCSVVLNVLCNSLRHRSNLLSLLLCLQRSNPQDSVDPAQFASNRDHLLLLLLLQQQNLVLVQVLCCVVCVPCCVQPVVGLVPDDPVSNVVSSVVLRVCRHDVNVSNSSSSSLSSLLSLLSVLVCVLPVDRDNSQEHPVLSSLSSQLCSVQNDVQSSQLQVVCVVVVHGSYNVRSLVSRDDLSVCSSVSSCCSGPADPRYGDHHDDSVSD

Nearest PDB structures (foldseek):
  8i4t-assembly1_A  TM=5.195E-01  e=4.192E-02  Severe fever with thrombocytopenia syndrome virus
  8i4t-assembly1_U  TM=5.180E-01  e=5.600E-02  Severe fever with thrombocytopenia syndrome virus
  8i4t-assembly1_F  TM=5.176E-01  e=1.212E-01  Severe fever with thrombocytopenia syndrome virus
  6bt9-assembly2_B  TM=5.662E-01  e=6.562E-01  Bacillus thuringiensis
  3se3-assembly1_C  TM=2.684E-01  e=1.171E+00  Homo sapiens